Protein 4E3Z (pdb70)

CATH classification: 3.40.50.720

Nearest PDB structures (foldseek):
  4rzh-assembly1_B  TM=9.491E-01  e=2.606E-23  Synechocystis sp. PCC 6803
  3osu-assembly1_B  TM=9.375E-01  e=4.570E-23  Staphylococcus aureus subsp. aureus Mu50
  8jfa-assembly2_F-2  TM=9.174E-01  e=6.645E-23  Helicobacter pylori
  4ijk-assembly1_C  TM=9.179E-01  e=4.320E-22  Helicobacter pylori 26695
  3sj7-assembly1_A-2  TM=9.159E-01  e=4.598E-22  Staphylococcus aureus subsp. aureus NCTC 8325

Sequence (445 aa):
SDTPVVLVTGGSRGIGAAVCRLAARQGWRVGVNYAANREAADAVVAAITESGGEAVAIPGDVGNAADIAAFSAVDRQFGRLDGLVNNAGIVDYPQRVDESVERIERLRVNVTGSILCAAEAVRRSRLYSGQGGAIVNVSSAAILGSATQYVDYAASKAAIDTFTIGLAREVAAEGIRVNAVRPGIIESVPQRAGPEEVADAILYLLSPSASYVTGSILNVSGGRTPVVLVTGGSRGIGAAVCRLAARQGWRVGVNYAANREAADAVVAAITESGGEAVAIPGDVGNAADIAAFSAVDRQFGRLDGLVNNAGIVDYPQRVDESVERIERLRVNVTGSILCAAEAVRRSRLYSGQGGAIVNVSSAAILGSATQYVDYAASKAAIDTFTIGLAREVAAEGIRVNAVRPGIIEVPQRAGPEEVADAILYLLSPSASYVTGSILNVSGGR

Organism: Rhizobium etli (strain ATCC 51251 / DSM 11541 / JCM 21823 / NBRC 15573 / CFN 42) (NCBI:txid347834)

Structure (mmCIF, N/CA/C/O backbone):
data_4E3Z
#
_entry.id   4E3Z
#
_cell.length_a   129.431
_cell.length_b   129.431
_cell.length_c   51.662
_cell.angle_alpha   90.00
_cell.angle_beta   90.00
_cell.angle_gamma   120.00
#
_symmetry.space_group_name_H-M   'P 31 2 1'
#
loop_
_entity.id
_entity.type
_entity.pdbx_description
1 polymer 'Putative oxidoreductase protein'
2 water water
#
loop_
_atom_site.group_PDB
_atom_site.id
_atom_site.type_symbol
_atom_site.label_atom_id
_atom_site.label_alt_id
_atom_site.label_comp_id
_atom_site.label_asym_id
_atom_site.label_entity_id
_atom_site.label_seq_id
_atom_site.pdbx_PDB_ins_code
_atom_site.Cartn_x
_atom_site.Cartn_y
_atom_site.Cartn_z
_atom_site.occupancy
_atom_site.B_iso_or_equiv
_atom_site.auth_seq_id
_atom_site.auth_comp_id
_atom_site.auth_asym_id
_atom_site.auth_atom_id
_atom_site.pdbx_PDB_model_num
ATOM 1 N N . SER A 1 24 ? -2.314 18.536 17.117 1.00 45.31 2 SER A N 1
ATOM 2 C CA . SER A 1 24 ? -1.820 18.627 18.532 1.00 45.18 2 SER A CA 1
ATOM 3 C C . SER A 1 24 ? -0.290 18.741 18.603 1.00 47.42 2 SER A C 1
ATOM 4 O O . SER A 1 24 ? 0.251 19.720 19.127 1.00 46.88 2 SER A O 1
ATOM 7 N N . ASP A 1 25 ? 0.393 17.718 18.090 1.00 46.12 3 ASP A N 1
ATOM 8 C CA . ASP A 1 25 ? 1.811 17.770 17.757 1.00 44.84 3 ASP A CA 1
ATOM 9 C C . ASP A 1 25 ? 2.002 18.272 16.307 1.00 41.49 3 ASP A C 1
ATOM 10 O O . ASP A 1 25 ? 3.040 18.030 15.691 1.00 37.75 3 ASP A O 1
ATOM 15 N N . THR A 1 26 ? 0.975 18.893 15.725 1.00 30.76 4 THR A N 1
ATOM 16 C CA . THR A 1 26 ? 1.094 19.364 14.330 1.00 30.08 4 THR A CA 1
ATOM 17 C C . THR A 1 26 ? 1.501 20.854 14.349 1.00 23.42 4 THR A C 1
ATOM 18 O O . THR A 1 26 ? 0.860 21.631 15.017 1.00 20.96 4 THR A O 1
ATOM 22 N N . PRO A 1 27 ? 2.584 21.220 13.630 1.00 23.50 5 PRO A N 1
ATOM 23 C CA . PRO A 1 27 ? 3.022 22.618 13.753 1.00 22.46 5 PRO A CA 1
ATOM 24 C C . PRO A 1 27 ? 2.037 23.640 13.130 1.00 18.42 5 PRO A C 1
ATOM 25 O O . PRO A 1 27 ? 1.259 23.309 12.246 1.00 20.88 5 PRO A O 1
ATOM 29 N N . VAL A 1 28 ? 2.080 24.864 13.631 1.00 16.70 6 VAL A N 1
ATOM 30 C CA . VAL A 1 28 ? 1.127 25.885 13.287 1.00 18.41 6 VAL A CA 1
ATOM 31 C C . VAL A 1 28 ? 1.872 27.118 12.686 1.00 17.52 6 VAL A C 1
ATOM 32 O O . VAL A 1 28 ? 2.776 27.648 13.332 1.00 17.66 6 VAL A O 1
ATOM 36 N N . VAL A 1 29 ? 1.448 27.584 11.502 1.00 16.03 7 VAL A N 1
ATOM 37 C CA . VAL A 1 29 ? 1.927 28.850 10.926 1.00 15.52 7 VAL A CA 1
ATOM 38 C C . VAL A 1 29 ? 0.827 29.940 10.861 1.00 16.53 7 VAL A C 1
ATOM 39 O O . VAL A 1 29 ? -0.299 29.694 10.470 1.00 19.70 7 VAL A O 1
ATOM 43 N N . LEU A 1 30 ? 1.104 31.131 11.331 1.00 16.59 8 LEU A N 1
ATOM 44 C CA . LEU A 1 30 ? 0.246 32.276 11.043 1.00 15.26 8 LEU A CA 1
ATOM 45 C C . LEU A 1 30 ? 0.778 32.980 9.768 1.00 15.64 8 LEU A C 1
ATOM 46 O O . LEU A 1 30 ? 1.989 33.285 9.693 1.00 14.51 8 LEU A O 1
ATOM 51 N N . VAL A 1 31 ? -0.073 33.165 8.735 1.00 14.18 9 VAL A N 1
ATOM 52 C CA . VAL A 1 31 ? 0.363 33.931 7.567 1.00 13.43 9 VAL A CA 1
ATOM 53 C C . VAL A 1 31 ? -0.426 35.239 7.546 1.00 15.24 9 VAL A C 1
ATOM 54 O O . VAL A 1 31 ? -1.682 35.209 7.342 1.00 16.04 9 VAL A O 1
ATOM 58 N N . THR A 1 32 ? 0.253 36.383 7.708 1.00 13.44 10 THR A N 1
ATOM 59 C CA . THR A 1 32 ? -0.443 37.652 7.647 1.00 13.15 10 THR A CA 1
ATOM 60 C C . THR A 1 32 ? -0.765 37.965 6.163 1.00 14.92 10 THR A C 1
ATOM 61 O O . THR A 1 32 ? -0.022 37.603 5.251 1.00 13.40 10 THR A O 1
ATOM 65 N N . GLY A 1 33 ? -1.903 38.602 5.921 1.00 15.19 11 GLY A N 1
ATOM 66 C CA . GLY A 1 33 ? -2.311 38.841 4.525 1.00 16.06 11 GLY A CA 1
ATOM 67 C C . GLY A 1 33 ? -2.363 37.560 3.716 1.00 17.20 11 GLY A C 1
ATOM 68 O O . GLY A 1 33 ? -1.826 37.507 2.619 1.00 14.36 11 GLY A O 1
ATOM 69 N N . GLY A 1 34 ? -3.001 36.514 4.272 1.00 17.26 12 GLY A N 1
ATOM 70 C CA . GLY A 1 34 ? -3.063 35.226 3.627 1.00 17.94 12 GLY A CA 1
ATOM 71 C C . GLY A 1 34 ? -4.147 34.988 2.582 1.00 19.41 12 GLY A C 1
ATOM 72 O O . GLY A 1 34 ? -4.229 33.888 2.083 1.00 19.55 12 GLY A O 1
ATOM 73 N N . SER A 1 35 ? -4.938 36.024 2.237 1.00 20.53 13 SER A N 1
ATOM 74 C CA . SER A 1 35 ? -6.188 35.876 1.470 1.00 21.54 13 SER A CA 1
ATOM 75 C C . SER A 1 35 ? -5.974 35.828 -0.002 1.00 21.83 13 SER A C 1
ATOM 76 O O . SER A 1 35 ? -6.869 35.383 -0.709 1.00 20.66 13 SER A O 1
ATOM 79 N N . ARG A 1 36 ? -4.845 36.340 -0.479 1.00 19.05 14 ARG A N 1
ATOM 80 C CA . ARG A 1 36 ? -4.693 36.478 -1.919 1.00 20.79 14 ARG A CA 1
ATOM 81 C C . ARG A 1 36 ? -3.213 36.409 -2.286 1.00 20.00 14 ARG A C 1
ATOM 82 O O . ARG A 1 36 ? -2.366 36.597 -1.389 1.00 18.91 14 ARG A O 1
ATOM 90 N N . GLY A 1 37 ? -2.894 36.099 -3.555 1.00 15.83 15 GLY A N 1
ATOM 91 C CA . GLY A 1 37 ? -1.540 36.384 -4.102 1.00 14.73 15 GLY A CA 1
ATOM 92 C C . GLY A 1 37 ? -0.539 35.478 -3.381 1.00 16.33 15 GLY A C 1
ATOM 93 O O . GLY A 1 37 ? -0.806 34.265 -3.128 1.00 14.32 15 GLY A O 1
ATOM 94 N N . ILE A 1 38 ? 0.585 36.062 -2.992 1.00 14.16 16 ILE A N 1
ATOM 95 C CA . ILE A 1 38 ? 1.626 35.289 -2.358 1.00 14.10 16 ILE A CA 1
ATOM 96 C C . ILE A 1 38 ? 1.096 34.652 -1.035 1.00 13.59 16 ILE A C 1
ATOM 97 O O . ILE A 1 38 ? 1.396 33.491 -0.729 1.00 14.11 16 ILE A O 1
ATOM 102 N N . GLY A 1 39 ? 0.343 35.416 -0.274 1.00 14.53 17 GLY A N 1
ATOM 103 C CA . GLY A 1 39 ? -0.079 34.969 1.088 1.00 14.46 17 GLY A CA 1
ATOM 104 C C . GLY A 1 39 ? -0.962 33.725 1.005 1.00 15.86 17 GLY A C 1
ATOM 105 O O . GLY A 1 39 ? -0.846 32.802 1.818 1.00 16.02 17 GLY A O 1
ATOM 106 N N . ALA A 1 40 ? -1.831 33.707 -0.005 1.00 16.03 18 ALA A N 1
ATOM 107 C CA . ALA A 1 40 ? -2.761 32.595 -0.268 1.00 16.58 18 ALA A CA 1
ATOM 108 C C . ALA A 1 40 ? -1.945 31.416 -0.744 1.00 16.10 18 ALA A C 1
ATOM 109 O O . ALA A 1 40 ? -2.164 30.297 -0.320 1.00 17.79 18 ALA A O 1
ATOM 111 N N . ALA A 1 41 ? -0.947 31.657 -1.590 1.00 15.02 19 ALA A N 1
ATOM 112 C CA . ALA A 1 41 ? -0.142 30.523 -2.118 1.00 14.14 19 ALA A CA 1
ATOM 113 C C . ALA A 1 41 ? 0.680 29.882 -0.968 1.00 13.42 19 ALA A C 1
ATOM 114 O O . ALA A 1 41 ? 0.925 28.662 -0.973 1.00 14.40 19 ALA A O 1
ATOM 116 N N . VAL A 1 42 ? 1.118 30.713 -0.026 1.00 12.69 20 VAL A N 1
ATOM 117 C CA . VAL A 1 42 ? 1.841 30.258 1.194 1.00 12.12 20 VAL A CA 1
ATOM 118 C C . VAL A 1 42 ? 0.908 29.371 2.024 1.00 13.41 20 VAL A C 1
ATOM 119 O O . VAL A 1 42 ? 1.275 28.266 2.432 1.00 12.69 20 VAL A O 1
ATOM 123 N N . CYS A 1 43 ? -0.307 29.875 2.280 1.00 15.20 21 CYS A N 1
ATOM 124 C CA . CYS A 1 43 ? -1.264 29.121 3.132 1.00 16.11 21 CYS A CA 1
ATOM 125 C C . CYS A 1 43 ? -1.500 27.745 2.532 1.00 16.31 21 CYS A C 1
ATOM 126 O O . CYS A 1 43 ? -1.411 26.698 3.211 1.00 15.44 21 CYS A O 1
ATOM 129 N N . ARG A 1 44 ? -1.820 27.728 1.230 1.00 18.42 22 ARG A N 1
ATOM 130 C CA . ARG A 1 44 ? -2.112 26.432 0.551 1.00 18.39 22 ARG A CA 1
ATOM 131 C C . ARG A 1 44 ? -0.953 25.503 0.593 1.00 18.30 22 ARG A C 1
ATOM 132 O O . ARG A 1 44 ? -1.121 24.295 0.893 1.00 17.41 22 ARG A O 1
ATOM 140 N N . LEU A 1 45 ? 0.234 26.030 0.316 1.00 16.86 23 LEU A N 1
ATOM 141 C CA . LEU A 1 45 ? 1.426 25.159 0.285 1.00 17.85 23 LEU A CA 1
ATOM 142 C C . LEU A 1 45 ? 1.775 24.613 1.689 1.00 17.11 23 LEU A C 1
ATOM 143 O O . LEU A 1 45 ? 2.195 23.422 1.814 1.00 17.04 23 LEU A O 1
ATOM 148 N N . ALA A 1 46 ? 1.675 25.495 2.689 1.00 15.82 24 ALA A N 1
ATOM 149 C CA . ALA A 1 46 ? 1.962 25.116 4.108 1.00 17.57 24 ALA A CA 1
ATOM 150 C C . ALA A 1 46 ? 1.052 23.945 4.571 1.00 18.40 24 ALA A C 1
ATOM 151 O O . ALA A 1 46 ? 1.535 22.987 5.150 1.00 19.69 24 ALA A O 1
ATOM 153 N N . ALA A 1 47 ? -0.232 24.064 4.306 1.00 19.11 25 ALA A N 1
ATOM 154 C CA . ALA A 1 47 ? -1.214 22.972 4.558 1.00 20.73 25 ALA A CA 1
ATOM 155 C C . ALA A 1 47 ? -0.815 21.703 3.795 1.00 23.65 25 ALA A C 1
ATOM 156 O O . ALA A 1 47 ? -0.782 20.627 4.366 1.00 25.63 25 ALA A O 1
ATOM 158 N N . ARG A 1 48 ? -0.422 21.838 2.531 1.00 23.01 26 ARG A N 1
ATOM 159 C CA . ARG A 1 48 ? 0.003 20.689 1.762 1.00 25.37 26 ARG A CA 1
ATOM 160 C C . ARG A 1 48 ? 1.250 20.059 2.359 1.00 25.76 26 ARG A C 1
ATOM 161 O O . ARG A 1 48 ? 1.480 18.861 2.213 1.00 25.96 26 ARG A O 1
ATOM 169 N N . GLN A 1 49 ? 2.069 20.830 3.057 1.00 23.27 27 GLN A N 1
ATOM 170 C CA . GLN A 1 49 ? 3.240 20.226 3.632 1.00 22.22 27 GLN A CA 1
ATOM 171 C C . GLN A 1 49 ? 3.005 19.845 5.094 1.00 24.90 27 GLN A C 1
ATOM 172 O O . GLN A 1 49 ? 3.962 19.536 5.775 1.00 24.94 27 GLN A O 1
ATOM 178 N N . GLY A 1 50 ? 1.773 19.929 5.591 1.00 25.01 28 GLY A N 1
ATOM 179 C CA . GLY A 1 50 ? 1.490 19.418 6.959 1.00 23.93 28 GLY A CA 1
ATOM 180 C C . GLY A 1 50 ? 1.381 20.430 8.081 1.00 24.57 28 GLY A C 1
ATOM 181 O O . GLY A 1 50 ? 1.206 20.046 9.238 1.00 25.91 28 GLY A O 1
ATOM 182 N N . TRP A 1 51 ? 1.390 21.727 7.760 1.00 21.00 29 TRP A N 1
ATOM 183 C CA . TRP A 1 51 ? 1.103 22.732 8.764 1.00 20.81 29 TRP A CA 1
ATOM 184 C C . TRP A 1 51 ? -0.379 22.956 8.938 1.00 20.19 29 TRP A C 1
ATOM 185 O O . TRP A 1 51 ? -1.106 22.887 7.994 1.00 20.50 29 TRP A O 1
ATOM 196 N N . ARG A 1 52 ? -0.812 23.283 10.153 1.00 19.96 30 ARG A N 1
ATOM 197 C CA . ARG A 1 52 ? -2.069 23.983 10.362 1.00 20.54 30 ARG A CA 1
ATOM 198 C C . ARG A 1 52 ? -1.858 25.483 10.151 1.00 22.54 30 ARG A C 1
ATOM 199 O O . ARG A 1 52 ? -0.853 26.057 10.631 1.00 22.66 30 ARG A O 1
ATOM 207 N N . VAL A 1 53 ? -2.792 26.114 9.424 1.00 19.58 31 VAL A N 1
ATOM 208 C CA . VAL A 1 53 ? -2.585 27.462 8.919 1.00 17.98 31 VAL A CA 1
ATOM 209 C C . VAL A 1 53 ? -3.571 28.462 9.464 1.00 19.68 31 VAL A C 1
ATOM 210 O O . VAL A 1 53 ? -4.815 28.252 9.372 1.00 20.50 31 VAL A O 1
ATOM 214 N N . GLY A 1 54 ? -3.041 29.529 10.078 1.00 16.44 32 GLY A N 1
ATOM 215 C CA . GLY A 1 54 ? -3.841 30.720 10.372 1.00 15.76 32 GLY A CA 1
ATOM 216 C C . GLY A 1 54 ? -3.875 31.651 9.168 1.00 17.83 32 GLY A C 1
ATOM 217 O O . GLY A 1 54 ? -2.787 32.201 8.740 1.00 16.08 32 GLY A O 1
ATOM 218 N N . VAL A 1 55 ? -5.056 31.815 8.572 1.00 15.39 33 VAL A N 1
ATOM 219 C CA . VAL A 1 55 ? -5.151 32.558 7.312 1.00 17.34 33 VAL A CA 1
ATOM 220 C C . VAL A 1 55 ? -5.613 33.946 7.679 1.00 17.82 33 VAL A C 1
ATOM 221 O O . VAL A 1 55 ? -6.805 34.177 7.818 1.00 16.89 33 VAL A O 1
ATOM 225 N N . ASN A 1 56 ? -4.690 34.912 7.785 1.00 17.24 34 ASN A N 1
ATOM 226 C CA . ASN A 1 56 ? -5.111 36.265 8.243 1.00 18.72 34 ASN A CA 1
ATOM 227 C C . ASN A 1 56 ? -5.644 37.093 7.063 1.00 20.07 34 ASN A C 1
ATOM 228 O O . ASN A 1 56 ? -5.061 37.061 5.973 1.00 17.97 34 ASN A O 1
ATOM 233 N N . TYR A 1 57 ? -6.716 37.849 7.276 1.00 21.38 35 TYR A N 1
ATOM 234 C CA . TYR A 1 57 ? -7.206 38.780 6.268 1.00 21.11 35 TYR A CA 1
ATOM 235 C C . TYR A 1 57 ? -7.474 40.070 6.993 1.00 23.47 35 TYR A C 1
ATOM 236 O O . TYR A 1 57 ? -7.757 40.062 8.183 1.00 20.58 35 TYR A O 1
ATOM 245 N N . ALA A 1 58 ? -7.410 41.193 6.289 1.00 22.67 36 ALA A N 1
ATOM 246 C CA . ALA A 1 58 ? -7.712 42.448 6.955 1.00 24.75 36 ALA A CA 1
ATOM 247 C C . ALA A 1 58 ? -9.118 42.998 6.678 1.00 27.36 36 ALA A C 1
ATOM 248 O O . ALA A 1 58 ? -9.682 43.623 7.539 1.00 27.61 36 ALA A O 1
ATOM 250 N N . ALA A 1 59 ? -9.689 42.760 5.502 1.00 23.72 37 ALA A N 1
ATOM 251 C CA . ALA A 1 59 ? -10.951 43.429 5.171 1.00 25.12 37 ALA A CA 1
ATOM 252 C C . ALA A 1 59 ? -12.038 42.478 4.695 1.00 28.50 37 ALA A C 1
ATOM 253 O O . ALA A 1 59 ? -13.201 42.685 5.019 1.00 32.93 37 ALA A O 1
ATOM 255 N N . ASN A 1 60 ? -11.656 41.430 3.967 1.00 27.56 38 ASN A N 1
ATOM 256 C CA . ASN A 1 60 ? -12.583 40.626 3.187 1.00 27.54 38 ASN A CA 1
ATOM 257 C C . ASN A 1 60 ? -12.687 39.188 3.690 1.00 28.63 38 ASN A C 1
ATOM 258 O O . ASN A 1 60 ? -11.970 38.322 3.238 1.00 25.05 38 ASN A O 1
ATOM 263 N N . ARG A 1 61 ? -13.600 38.939 4.618 1.00 29.19 39 ARG A N 1
ATOM 264 C CA . ARG A 1 61 ? -13.775 37.582 5.146 1.00 30.62 39 ARG A CA 1
ATOM 265 C C . ARG A 1 61 ? -14.024 36.451 4.083 1.00 27.11 39 ARG A C 1
ATOM 266 O O . ARG A 1 61 ? -13.532 35.325 4.238 1.00 23.12 39 ARG A O 1
ATOM 274 N N . GLU A 1 62 ? -14.693 36.763 2.972 1.00 26.20 40 GLU A N 1
ATOM 275 C CA . GLU A 1 62 ? -15.058 35.713 2.002 1.00 29.90 40 GLU A CA 1
ATOM 276 C C . GLU A 1 62 ? -13.839 35.205 1.292 1.00 25.71 40 GLU A C 1
ATOM 277 O O . GLU A 1 62 ? -13.679 34.013 1.023 1.00 25.98 40 GLU A O 1
ATOM 283 N N . ALA A 1 63 ? -12.943 36.130 0.984 1.00 24.41 41 ALA A N 1
ATOM 284 C CA . ALA A 1 63 ? -11.712 35.758 0.291 1.00 25.66 41 ALA A CA 1
ATOM 285 C C . ALA A 1 63 ? -10.903 34.737 1.157 1.00 20.15 41 ALA A C 1
ATOM 286 O O . ALA A 1 63 ? -10.422 33.714 0.701 1.00 18.98 41 ALA A O 1
ATOM 288 N N . ALA A 1 64 ? -10.779 35.062 2.421 1.00 21.37 42 ALA A N 1
ATOM 289 C CA . ALA A 1 64 ? -10.126 34.190 3.418 1.00 20.27 42 ALA A CA 1
ATOM 290 C C . ALA A 1 64 ? -10.781 32.789 3.542 1.00 20.87 42 ALA A C 1
ATOM 291 O O . ALA A 1 64 ? -10.113 31.731 3.567 1.00 19.57 42 ALA A O 1
ATOM 293 N N . ASP A 1 65 ? -12.114 32.795 3.624 1.00 25.21 43 ASP A N 1
ATOM 294 C CA . ASP A 1 65 ? -12.898 31.558 3.793 1.00 24.76 43 ASP A CA 1
ATOM 295 C C . ASP A 1 65 ? -12.683 30.696 2.579 1.00 23.47 43 ASP A C 1
ATOM 296 O O . ASP A 1 65 ? -12.575 29.496 2.705 1.00 26.44 43 ASP A O 1
ATOM 301 N N . ALA A 1 66 ? -12.562 31.319 1.402 1.00 24.74 44 ALA A N 1
ATOM 302 C CA . ALA A 1 66 ? -12.226 30.567 0.185 1.00 27.23 44 ALA A CA 1
ATOM 303 C C . ALA A 1 66 ? -10.847 29.915 0.293 1.00 27.89 44 ALA A C 1
ATOM 304 O O . ALA A 1 66 ? -10.683 28.756 -0.061 1.00 26.32 44 ALA A O 1
ATOM 306 N N . VAL A 1 67 ? -9.832 30.651 0.780 1.00 25.79 45 VAL A N 1
ATOM 307 C CA . VAL A 1 67 ? -8.540 29.955 0.984 1.00 23.59 45 VAL A CA 1
ATOM 308 C C . VAL A 1 67 ? -8.698 28.831 2.038 1.00 22.12 45 VAL A C 1
ATOM 309 O O . VAL A 1 67 ? -8.141 27.743 1.882 1.00 22.56 45 VAL A O 1
ATOM 313 N N . VAL A 1 68 ? -9.402 29.114 3.143 1.00 22.64 46 VAL A N 1
ATOM 314 C CA . VAL A 1 68 ? -9.627 28.071 4.184 1.00 24.33 46 VAL A CA 1
ATOM 315 C C . VAL A 1 68 ? -10.313 26.834 3.574 1.00 26.99 46 VAL A C 1
ATOM 316 O O . VAL A 1 68 ? -9.924 25.676 3.812 1.00 25.18 46 VAL A O 1
ATOM 320 N N . ALA A 1 69 ? -11.296 27.108 2.723 1.00 29.53 47 ALA A N 1
ATOM 321 C CA . ALA A 1 69 ? -12.020 26.047 2.016 1.00 30.67 47 ALA A CA 1
ATOM 322 C C . ALA A 1 69 ? -11.132 25.192 1.120 1.00 30.40 47 ALA A C 1
ATOM 323 O O . ALA A 1 69 ? -11.167 23.955 1.179 1.00 29.73 47 ALA A O 1
ATOM 325 N N . ALA A 1 70 ? -10.298 25.823 0.297 1.00 28.36 48 ALA A N 1
ATOM 326 C CA . ALA A 1 70 ? -9.391 25.016 -0.536 1.00 28.49 48 ALA A CA 1
ATOM 327 C C . ALA A 1 70 ? -8.535 24.136 0.359 1.00 29.46 48 ALA A C 1
ATOM 328 O O . ALA A 1 70 ? -8.295 22.986 0.045 1.00 31.43 48 ALA A O 1
ATOM 330 N N . ILE A 1 71 ? -8.068 24.663 1.490 1.00 26.48 49 ILE A N 1
ATOM 331 C CA . ILE A 1 71 ? -7.213 23.862 2.357 1.00 26.09 49 ILE A CA 1
ATOM 332 C C . ILE A 1 71 ? -8.016 22.668 2.972 1.00 27.85 49 ILE A C 1
ATOM 333 O O . ILE A 1 71 ? -7.590 21.519 2.920 1.00 29.22 49 ILE A O 1
ATOM 338 N N . THR A 1 72 ? -9.134 22.967 3.609 1.00 26.66 50 THR A N 1
ATOM 339 C CA . THR A 1 72 ? -9.868 21.921 4.309 1.00 29.30 50 THR A CA 1
ATOM 340 C C . THR A 1 72 ? -10.367 20.889 3.267 1.00 32.50 50 THR A C 1
ATOM 341 O O . THR A 1 72 ? -10.182 19.691 3.458 1.00 34.59 50 THR A O 1
ATOM 345 N N . GLU A 1 73 ? -10.906 21.354 2.131 1.00 35.10 51 GLU A N 1
ATOM 346 C CA . GLU A 1 73 ? -11.317 20.449 1.059 1.00 35.64 51 GLU A CA 1
ATOM 347 C C . GLU A 1 73 ? -10.227 19.483 0.734 1.00 41.73 51 GLU A C 1
ATOM 348 O O . GLU A 1 73 ? -10.492 18.335 0.397 1.00 41.94 51 GLU A O 1
ATOM 354 N N . SER A 1 74 ? -8.986 19.947 0.798 1.00 39.99 52 SER A N 1
ATOM 355 C CA . SER A 1 74 ? -7.844 19.103 0.461 1.00 39.51 52 SER A CA 1
ATOM 356 C C . SER A 1 74 ? -7.379 18.269 1.627 1.00 38.55 52 SER A C 1
ATOM 357 O O . SER A 1 74 ? -6.345 17.624 1.514 1.00 42.85 52 SER A O 1
ATOM 360 N N . GLY A 1 75 ? -8.095 18.304 2.750 1.00 33.65 53 GLY A N 1
ATOM 361 C CA . GLY A 1 75 ? -7.683 17.560 3.921 1.00 32.41 53 GLY A CA 1
ATOM 362 C C . GLY A 1 75 ? -6.809 18.328 4.906 1.00 35.48 53 GLY A C 1
ATOM 363 O O . GLY A 1 75 ? -6.320 17.752 5.865 1.00 30.51 53 GLY A O 1
ATOM 364 N N . GLY A 1 76 ? -6.598 19.626 4.665 1.00 37.85 54 GLY A N 1
ATOM 365 C CA . GLY A 1 76 ? -5.749 20.438 5.512 1.00 35.47 54 GLY A CA 1
ATOM 366 C C . GLY A 1 76 ? -6.506 21.083 6.637 1.00 35.28 54 GLY A C 1
ATOM 367 O O . GLY A 1 76 ? -7.725 20.942 6.730 1.00 38.53 54 GLY A O 1
ATOM 368 N N . GLU A 1 77 ? -5.778 21.759 7.526 1.00 32.60 55 GLU A N 1
ATOM 369 C CA . GLU A 1 77 ? -6.377 22.473 8.644 1.00 30.69 55 GLU A CA 1
ATOM 370 C C . GLU A 1 77 ? -6.039 23.964 8.585 1.00 29.11 55 GLU A C 1
ATOM 371 O O . GLU A 1 77 ? -4.842 24.316 8.575 1.00 25.30 55 GLU A O 1
ATOM 377 N N . ALA A 1 78 ? -7.057 24.819 8.604 1.00 24.14 56 ALA A N 1
ATOM 378 C CA . ALA A 1 78 ? -6.874 26.281 8.515 1.00 24.92 56 ALA A CA 1
ATOM 379 C C . ALA A 1 78 ? -8.049 26.966 9.149 1.00 25.62 56 ALA A C 1
ATOM 380 O O . ALA A 1 78 ? -9.145 26.392 9.204 1.00 26.83 56 ALA A O 1
ATOM 382 N N . VAL A 1 79 ? -7.852 28.197 9.603 1.00 22.00 57 VAL A N 1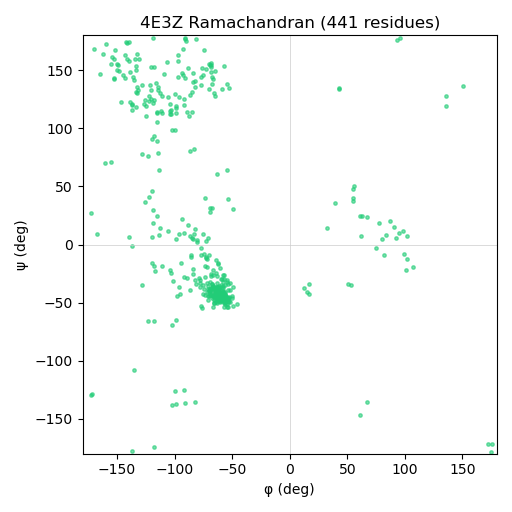
ATOM 383 C CA . VAL A 1 79 ? -8.867 28.995 10.231 1.00 22.14 57 VAL A CA 1
ATOM 384 C C . VAL A 1 79 ? -8.577 30.408 9.732 1.00 23.72 57 VAL A C 1
ATOM 385 O O . VAL A 1 79 ? -7.372 30.777 9.642 1.00 20.40 57 VAL A O 1
ATOM 389 N N . ALA A 1 80 ? -9.630 31.201 9.472 1.00 20.26 58 ALA A N 1
ATOM 390 C CA . ALA A 1 80 ? -9.517 32.606 9.033 1.00 23.60 58 ALA A CA 1
ATOM 391 C C . ALA A 1 80 ? -9.372 33.478 10.281 1.00 24.56 58 ALA A C 1
ATOM 392 O O . ALA A 1 80 ? -10.109 33.291 11.218 1.00 23.29 58 ALA A O 1
ATOM 394 N N . ILE A 1 81 ? -8.399 34.387 10.301 1.00 24.73 59 ILE A N 1
ATOM 395 C CA . ILE A 1 81 ? -8.150 35.264 11.450 1.00 23.46 59 ILE A CA 1
ATOM 396 C C . ILE A 1 81 ? -8.176 36.691 10.961 1.00 22.71 59 ILE A C 1
ATOM 397 O O . ILE A 1 81 ? -7.357 37.092 10.116 1.00 21.05 59 ILE A O 1
ATOM 402 N N . PRO A 1 82 ? -9.089 37.475 11.497 1.00 20.90 60 PRO A N 1
ATOM 403 C CA . PRO A 1 82 ? -9.279 38.862 11.103 1.00 21.02 60 PRO A CA 1
ATOM 404 C C . PRO A 1 82 ? -8.146 39.744 11.730 1.00 20.91 60 PRO A C 1
ATOM 405 O O . PRO A 1 82 ? -7.595 39.361 12.745 1.00 17.45 60 PRO A O 1
ATOM 409 N N . GLY A 1 83 ? -7.771 40.866 11.107 1.00 18.70 61 GLY A N 1
ATOM 410 C CA . GLY A 1 83 ? -6.786 41.776 11.739 1.00 18.41 61 GLY A CA 1
ATOM 411 C C . GLY A 1 83 ? -5.988 42.517 10.688 1.00 18.21 61 GLY A C 1
ATOM 412 O O . GLY A 1 83 ? -5.544 41.924 9.707 1.00 16.98 61 GLY A O 1
ATOM 413 N N . ASP A 1 84 ? -5.803 43.806 10.909 1.00 18.07 62 ASP A N 1
ATOM 414 C CA . ASP A 1 84 ? -5.047 44.658 10.028 1.00 19.56 62 ASP A CA 1
ATOM 415 C C . ASP A 1 84 ? -3.715 44.915 10.749 1.00 21.33 62 ASP A C 1
ATOM 416 O O . ASP A 1 84 ? -3.719 45.327 11.951 1.00 17.68 62 ASP A O 1
ATOM 421 N N . VAL A 1 85 ? -2.595 44.657 10.056 1.00 18.50 63 VAL A N 1
ATOM 422 C CA . VAL A 1 85 ? -1.269 44.725 10.745 1.00 18.79 63 VAL A CA 1
ATOM 423 C C . VAL A 1 85 ? -0.839 46.192 10.926 1.00 17.34 63 VAL A C 1
ATOM 424 O O . VAL A 1 85 ? 0.150 46.501 11.561 1.00 16.12 63 VAL A O 1
ATOM 428 N N . GLY A 1 86 ? -1.579 47.097 10.307 1.00 18.29 64 GLY A N 1
ATOM 429 C CA . GLY A 1 86 ? -1.339 48.517 10.543 1.00 19.87 64 GLY A CA 1
ATOM 430 C C . GLY A 1 86 ? -1.994 48.961 11.838 1.00 21.21 64 GLY A C 1
ATOM 431 O O . GLY A 1 86 ? -1.959 50.142 12.172 1.00 21.82 64 GLY A O 1
ATOM 432 N N . ASN A 1 87 ? -2.589 48.021 12.557 1.00 19.92 65 ASN A N 1
ATOM 433 C CA . ASN A 1 87 ? -3.290 48.359 13.793 1.00 22.23 65 ASN A CA 1
ATOM 434 C C . ASN A 1 87 ? -2.759 47.549 14.952 1.00 20.19 65 ASN A C 1
ATOM 435 O O . ASN A 1 87 ? -2.965 46.331 15.010 1.00 18.06 65 ASN A O 1
ATOM 440 N N . ALA A 1 88 ? -2.076 48.210 15.872 1.00 20.55 66 ALA A N 1
ATOM 441 C CA . ALA A 1 88 ? -1.379 47.433 16.888 1.00 20.94 66 ALA A CA 1
ATOM 442 C C . ALA A 1 88 ? -2.355 46.566 17.745 1.00 22.45 66 ALA A C 1
ATOM 443 O O . ALA A 1 88 ? -2.030 45.412 18.112 1.00 20.76 66 ALA A O 1
ATOM 445 N N . ALA A 1 89 ? -3.539 47.114 18.033 1.00 21.94 67 ALA A N 1
ATOM 446 C CA . ALA A 1 89 ? -4.608 46.379 18.777 1.00 21.58 67 ALA A CA 1
ATOM 447 C C . ALA A 1 89 ? -4.983 45.090 17.996 1.00 20.50 67 ALA A C 1
ATOM 448 O O . ALA A 1 89 ? -4.995 43.990 18.563 1.00 21.02 67 ALA A O 1
ATOM 450 N N . ASP A 1 90 ? -5.182 45.199 16.673 1.00 18.38 68 ASP A N 1
ATOM 451 C CA . ASP A 1 90 ? -5.487 44.007 15.892 1.00 19.42 68 ASP A CA 1
ATOM 452 C C . ASP A 1 90 ? -4.416 42.924 15.966 1.00 21.58 68 ASP A C 1
ATOM 453 O O . ASP A 1 90 ? -4.733 41.729 15.923 1.00 21.78 68 ASP A O 1
ATOM 458 N N . ILE A 1 91 ? -3.137 43.327 16.015 1.00 19.64 69 ILE A N 1
ATOM 459 C CA . ILE A 1 91 ? -2.049 42.353 16.065 1.00 20.37 69 ILE A CA 1
ATOM 460 C C . ILE A 1 91 ? -2.185 41.485 17.318 1.00 18.26 69 ILE A C 1
ATOM 461 O O . ILE A 1 91 ? -2.041 40.256 17.272 1.00 19.47 69 ILE A O 1
ATOM 466 N N . ALA A 1 92 ? -2.406 42.118 18.440 1.00 20.41 70 ALA A N 1
ATOM 467 C CA . ALA A 1 92 ? -2.478 41.350 19.690 1.00 19.58 70 ALA A CA 1
ATOM 468 C C . ALA A 1 92 ? -3.668 40.384 19.609 1.00 21.15 70 ALA A C 1
ATOM 469 O O . ALA A 1 92 ? -3.586 39.215 20.015 1.00 23.25 70 ALA A O 1
ATOM 471 N N . ALA A 1 93 ? -4.741 40.846 18.988 1.00 22.35 71 ALA A N 1
ATOM 472 C CA . ALA A 1 93 ? -5.970 40.032 18.888 1.00 24.02 71 ALA A CA 1
ATOM 473 C C . ALA A 1 93 ? -5.778 38.851 17.968 1.00 24.58 71 ALA A C 1
ATOM 474 O O . ALA A 1 93 ? -6.259 37.739 18.243 1.00 19.71 71 ALA A O 1
ATOM 484 N N . PHE A 1 95 ? -3.021 37.303 17.355 1.00 18.24 73 PHE A N 1
ATOM 485 C CA . PHE A 1 95 ? -2.211 36.302 18.021 1.00 20.07 73 PHE A CA 1
ATOM 486 C C . PHE A 1 95 ? -2.987 35.555 19.142 1.00 22.13 73 PHE A C 1
ATOM 487 O O . PHE A 1 95 ? -2.779 34.356 19.329 1.00 23.82 73 PHE A O 1
ATOM 495 N N . SER A 1 96 ? -3.874 36.270 19.815 1.00 24.51 74 SER A N 1
ATOM 496 C CA . SER A 1 96 ? -4.829 35.686 20.781 1.00 24.41 74 SER A CA 1
ATOM 497 C C . SER A 1 96 ? -5.714 34.651 20.139 1.00 24.96 74 SER A C 1
ATOM 498 O O . SER A 1 96 ? -5.972 33.578 20.726 1.00 26.64 74 SER A O 1
ATOM 501 N N . ALA A 1 97 ? -6.153 34.932 18.902 1.00 25.61 75 ALA A N 1
ATOM 502 C CA . ALA A 1 97 ? -7.028 34.027 18.217 1.00 24.32 75 ALA A CA 1
ATOM 503 C C . ALA A 1 97 ? -6.244 32.793 17.825 1.00 25.00 75 ALA A C 1
ATOM 504 O O . ALA A 1 97 ? -6.766 31.670 17.889 1.00 23.32 75 ALA A O 1
ATOM 506 N N . VAL A 1 98 ? -4.949 32.958 17.464 1.00 22.97 76 VAL A N 1
ATOM 507 C CA . VAL A 1 98 ? -4.114 31.822 17.252 1.00 23.58 76 VAL A CA 1
ATOM 508 C C . VAL A 1 98 ? -3.987 30.940 18.512 1.00 23.46 76 VAL A C 1
ATOM 509 O O . VAL A 1 98 ? -4.091 29.716 18.425 1.00 21.62 76 VAL A O 1
ATOM 513 N N . ASP A 1 99 ? -3.751 31.575 19.652 1.00 24.25 77 ASP A N 1
ATOM 514 C CA . ASP A 1 99 ? -3.640 30.857 20.949 1.00 27.70 77 ASP A CA 1
ATOM 515 C C . ASP A 1 99 ? -4.913 30.059 21.154 1.00 26.82 77 ASP A C 1
ATOM 516 O O . ASP A 1 99 ? -4.858 28.878 21.363 1.00 26.72 77 ASP A O 1
ATOM 521 N N . ARG A 1 100 ? -6.044 30.712 21.024 1.00 26.94 78 ARG A N 1
ATOM 522 C CA . ARG A 1 100 ? -7.309 29.982 21.225 1.00 31.08 78 ARG A CA 1
ATOM 523 C C . ARG A 1 100 ? -7.576 28.876 20.239 1.00 29.71 78 ARG A C 1
ATOM 524 O O . ARG A 1 100 ? -8.042 27.822 20.634 1.00 30.79 78 ARG A O 1
ATOM 532 N N . GLN A 1 101 ? -7.300 29.074 18.960 1.00 28.02 79 GLN A N 1
ATOM 533 C CA . GLN A 1 101 ? -7.719 28.087 18.002 1.00 31.71 79 GLN A CA 1
ATOM 534 C C . GLN A 1 101 ? -6.792 26.905 17.917 1.00 33.59 79 GLN A C 1
ATOM 535 O O . GLN A 1 101 ? -7.234 25.785 17.621 1.00 32.19 79 GLN A O 1
ATOM 541 N N . PHE A 1 102 ? -5.499 27.152 18.098 1.00 28.37 80 PHE A N 1
ATOM 542 C CA . PHE A 1 102 ? -4.523 26.099 17.880 1.00 26.26 80 PHE A CA 1
ATOM 543 C C . PHE A 1 102 ? -3.728 25.673 19.083 1.00 26.87 80 PHE A C 1
ATOM 544 O O . PHE A 1 102 ? -3.131 24.604 19.081 1.00 31.61 80 PHE A O 1
ATOM 552 N N . GLY A 1 103 ? -3.615 26.518 20.082 1.00 29.48 81 GLY A N 1
ATOM 553 C CA . GLY A 1 103 ? -2.815 26.118 21.238 1.00 27.64 81 GLY A CA 1
ATOM 554 C C . GLY A 1 103 ? -1.305 26.274 21.143 1.00 30.00 81 GLY A C 1
ATOM 555 O O . GLY A 1 103 ? -0.629 26.075 22.145 1.00 27.59 81 GLY A O 1
ATOM 556 N N . ARG A 1 104 ? -0.737 26.599 19.960 1.00 24.81 82 ARG A N 1
ATOM 557 C CA . ARG A 1 104 ? 0.737 26.726 19.823 1.00 22.77 82 ARG A CA 1
ATOM 558 C C . ARG A 1 104 ? 0.987 27.569 18.579 1.00 25.44 82 ARG A C 1
ATOM 559 O O . ARG A 1 104 ? 0.013 27.824 17.818 1.00 22.09 82 ARG A O 1
ATOM 567 N N . LEU A 1 105 ? 2.273 27.936 18.367 1.00 23.65 83 LEU A N 1
ATOM 568 C CA . LEU A 1 105 ? 2.734 28.695 17.197 1.00 20.52 83 LEU A CA 1
ATOM 569 C C . LEU A 1 105 ? 4.174 28.261 16.797 1.00 19.76 83 LEU A C 1
ATOM 570 O O . LEU A 1 105 ? 5.079 28.252 17.640 1.00 21.50 83 LEU A O 1
ATOM 575 N N . ASP A 1 106 ? 4.364 27.816 15.561 1.00 17.17 84 ASP A N 1
ATOM 576 C CA . ASP A 1 106 ? 5.659 27.307 15.123 1.00 17.41 84 ASP A CA 1
ATOM 577 C C . ASP A 1 106 ? 6.279 28.084 13.952 1.00 15.41 84 ASP A C 1
ATOM 578 O O . ASP A 1 106 ? 7.471 27.948 13.682 1.00 13.95 84 ASP A O 1
ATOM 583 N N . GLY A 1 107 ? 5.455 28.886 13.281 1.00 15.81 85 GLY A N 1
ATOM 584 C CA . GLY A 1 107 ? 5.947 29.679 12.164 1.00 14.44 85 GLY A CA 1
ATOM 585 C C . GLY A 1 107 ? 5.154 30.949 12.043 1.00 15.79 85 GLY A C 1
ATOM 586 O O . GLY A 1 107 ? 3.965 31.001 12.437 1.00 16.15 85 GLY A O 1
ATOM 587 N N . LEU A 1 108 ? 5.824 31.985 11.536 1.00 13.97 86 LEU A N 1
ATOM 588 C CA . LEU A 1 108 ? 5.143 33.223 11.165 1.00 14.11 86 LEU A CA 1
ATOM 589 C C . LEU A 1 108 ? 5.591 33.666 9.794 1.00 13.51 86 LEU A C 1
ATOM 590 O O . LEU A 1 108 ? 6.815 33.711 9.505 1.00 13.04 86 LEU A O 1
ATOM 595 N N . VAL A 1 109 ? 4.645 33.981 8.914 1.00 12.22 87 VAL A N 1
ATOM 596 C CA . VAL A 1 109 ? 5.085 34.556 7.608 1.00 12.78 87 VAL A CA 1
ATOM 597 C C . VAL A 1 109 ? 4.532 35.970 7.578 1.00 12.35 87 VAL A C 1
ATOM 598 O O . VAL A 1 109 ? 3.291 36.136 7.573 1.00 12.87 87 VAL A O 1
ATOM 602 N N . ASN A 1 110 ? 5.435 36.953 7.605 1.00 12.52 88 ASN A N 1
ATOM 603 C CA . ASN A 1 110 ? 5.040 38.393 7.666 1.00 12.91 88 ASN A CA 1
ATOM 604 C C . ASN A 1 110 ? 4.823 38.813 6.210 1.00 13.37 88 ASN A C 1
ATOM 605 O O . ASN A 1 110 ? 5.740 39.398 5.565 1.00 13.24 88 ASN A O 1
ATOM 610 N N . ASN A 1 111 ? 3.664 38.485 5.671 1.00 13.43 89 ASN A N 1
ATOM 611 C CA . ASN A 1 111 ? 3.433 38.771 4.236 1.00 14.02 89 ASN A CA 1
ATOM 612 C C . ASN A 1 111 ? 2.542 39.968 3.986 1.00 14.24 89 ASN A C 1
ATOM 613 O O . ASN A 1 111 ? 2.653 40.589 2.921 1.00 16.63 89 ASN A O 1
ATOM 618 N N . ALA A 1 112 ? 1.717 40.366 4.955 1.00 13.19 90 ALA A N 1
ATOM 619 C CA . ALA A 1 112 ? 0.828 41.474 4.729 1.00 13.76 90 ALA A CA 1
ATOM 620 C C . ALA A 1 112 ? 1.639 42.725 4.574 1.00 17.07 90 ALA A C 1
ATOM 621 O O . ALA A 1 112 ? 2.596 42.945 5.340 1.00 17.14 90 ALA A O 1
ATOM 623 N N . GLY A 1 113 ? 1.204 43.586 3.672 1.00 15.61 91 GLY A N 1
ATOM 624 C CA . GLY A 1 113 ? 1.882 44.865 3.505 1.00 17.22 91 GLY A CA 1
ATOM 625 C C . GLY A 1 113 ? 1.282 45.613 2.340 1.00 16.75 91 GLY A C 1
ATOM 626 O O . GLY A 1 113 ? 0.332 45.131 1.735 1.00 17.20 91 GLY A O 1
ATOM 627 N N . ILE A 1 114 ? 1.801 46.794 2.024 1.00 15.27 92 ILE A N 1
ATOM 628 C CA . ILE A 1 114 ? 1.091 47.657 1.046 1.00 15.33 92 ILE A CA 1
ATOM 629 C C . ILE A 1 114 ? 2.116 48.305 0.142 1.00 15.98 92 ILE A C 1
ATOM 630 O O . ILE A 1 114 ? 3.301 48.376 0.515 1.00 14.27 92 ILE A O 1
ATOM 635 N N . VAL A 1 115 ? 1.685 48.727 -1.043 1.00 17.20 93 VAL A N 1
ATOM 636 C CA . VAL A 1 115 ? 2.492 49.579 -1.916 1.00 18.49 93 VAL A CA 1
ATOM 637 C C . VAL A 1 115 ? 1.674 50.868 -2.048 1.00 20.16 93 VAL A C 1
ATOM 638 O O . VAL A 1 115 ? 0.692 51.009 -1.347 1.00 22.97 93 VAL A O 1
ATOM 642 N N . ASP A 1 116 ? 2.067 51.839 -2.875 1.00 17.12 94 ASP A N 1
ATOM 643 C CA . ASP A 1 116 ? 1.161 53.006 -3.054 1.00 16.30 94 ASP A CA 1
ATOM 644 C C . ASP A 1 116 ? 1.265 53.372 -4.493 1.00 14.87 94 ASP A C 1
ATOM 645 O O . ASP A 1 116 ? 2.033 52.727 -5.229 1.00 14.71 94 ASP A O 1
ATOM 650 N N . TYR A 1 117 ? 0.453 54.331 -4.953 1.00 15.48 95 TYR A N 1
ATOM 651 C CA . TYR A 1 117 ? 0.540 54.776 -6.335 1.00 15.36 95 TYR A CA 1
ATOM 652 C C . TYR A 1 117 ? 1.873 55.574 -6.562 1.00 15.28 95 TYR A C 1
ATOM 653 O O . TYR A 1 117 ? 2.428 56.103 -5.608 1.00 15.92 95 TYR A O 1
ATOM 662 N N . PRO A 1 118 ? 2.382 55.634 -7.809 1.00 16.39 96 PRO A N 1
ATOM 663 C CA . PRO A 1 118 ? 3.718 56.201 -8.090 1.00 15.56 96 PRO A CA 1
ATOM 664 C C . PRO A 1 118 ? 3.732 57.670 -7.789 1.00 16.27 96 PRO A C 1
ATOM 665 O O . PRO A 1 118 ? 2.821 58.381 -8.245 1.00 14.47 96 PRO A O 1
ATOM 669 N N . GLN A 1 119 ? 4.725 58.129 -7.035 1.00 14.37 97 GLN A N 1
ATOM 670 C CA . GLN A 1 119 ? 4.925 59.540 -6.800 1.00 13.72 97 GLN A CA 1
ATOM 671 C C . GLN A 1 119 ? 6.424 59.740 -6.633 1.00 14.56 97 GLN A C 1
ATOM 672 O O . GLN A 1 119 ? 7.125 58.820 -6.133 1.00 13.70 97 GLN A O 1
ATOM 678 N N . ARG A 1 120 ? 6.906 60.915 -7.022 1.00 13.29 98 ARG A N 1
ATOM 679 C CA . ARG A 1 120 ? 8.198 61.402 -6.540 1.00 14.33 98 ARG A CA 1
ATOM 680 C C . ARG A 1 120 ? 8.184 61.656 -5.051 1.00 14.27 98 ARG A C 1
ATOM 681 O O . ARG A 1 120 ? 7.158 62.092 -4.433 1.00 14.89 98 ARG A O 1
ATOM 689 N N . VAL A 1 121 ? 9.354 61.475 -4.449 1.00 12.89 99 VAL A N 1
ATOM 690 C CA . VAL A 1 121 ? 9.553 61.870 -3.039 1.00 13.11 99 VAL A CA 1
ATOM 691 C C . VAL A 1 121 ? 9.101 63.296 -2.754 1.00 12.51 99 VAL A C 1
ATOM 692 O O . VAL A 1 121 ? 8.429 63.529 -1.721 1.00 11.98 99 VAL A O 1
ATOM 696 N N . ASP A 1 122 ? 9.444 64.237 -3.634 1.00 12.71 100 ASP A N 1
ATOM 697 C CA . ASP A 1 122 ? 9.067 65.619 -3.351 1.00 15.62 100 ASP A CA 1
ATOM 698 C C . ASP A 1 122 ? 7.565 65.890 -3.493 1.00 15.38 100 ASP A C 1
ATOM 699 O O . ASP A 1 122 ? 7.167 67.026 -3.352 1.00 15.71 100 ASP A O 1
ATOM 704 N N . GLU A 1 123 ? 6.772 64.852 -3.732 1.00 16.40 101 GLU A N 1
ATOM 705 C CA . GLU A 1 123 ? 5.293 64.973 -3.818 1.00 16.88 101 GLU A CA 1
ATOM 706 C C . GLU A 1 123 ? 4.616 64.223 -2.693 1.00 17.37 101 GLU A C 1
ATOM 707 O O . GLU A 1 123 ? 3.404 64.376 -2.476 1.00 15.87 101 GLU A O 1
ATOM 721 N N . SER A 1 125 ? 3.053 62.951 0.770 1.00 15.18 103 SER A N 1
ATOM 722 C CA . SER A 1 125 ? 2.612 63.607 2.006 1.00 15.03 103 SER A CA 1
ATOM 723 C C . SER A 1 125 ? 3.165 62.836 3.203 1.00 14.48 103 SER A C 1
ATOM 724 O O . SER A 1 125 ? 3.473 61.630 3.121 1.00 12.74 103 SER A O 1
ATOM 727 N N . VAL A 1 126 ? 3.212 63.500 4.343 1.00 13.18 104 VAL A N 1
ATOM 728 C CA . VAL A 1 126 ? 3.513 62.801 5.554 1.00 13.70 104 VAL A CA 1
ATOM 729 C C . VAL A 1 126 ? 2.543 61.631 5.817 1.00 14.32 104 VAL A C 1
ATOM 730 O O . VAL A 1 126 ? 2.972 60.548 6.312 1.00 15.68 104 VAL A O 1
ATOM 734 N N . GLU A 1 127 ? 1.255 61.759 5.456 1.00 13.70 105 GLU A N 1
ATOM 735 C CA . GLU A 1 127 ? 0.303 60.699 5.781 1.00 14.57 105 GLU A CA 1
ATOM 736 C C . GLU A 1 127 ? 0.645 59.446 5.001 1.00 13.08 105 GLU A C 1
ATOM 737 O O . GLU A 1 127 ? 0.542 58.330 5.536 1.00 14.11 105 GLU A O 1
ATOM 743 N N . ARG A 1 128 ? 1.085 59.635 3.778 1.00 12.12 106 ARG A N 1
ATOM 744 C CA . ARG A 1 128 ? 1.462 58.490 2.950 1.00 12.90 106 ARG A CA 1
ATOM 745 C C . ARG A 1 128 ? 2.672 57.743 3.579 1.00 12.21 106 ARG A C 1
ATOM 746 O O . ARG A 1 128 ? 2.699 56.510 3.737 1.00 13.48 106 ARG A O 1
ATOM 754 N N . ILE A 1 129 ? 3.694 58.506 3.918 1.00 11.47 107 ILE A N 1
ATOM 755 C CA . ILE A 1 129 ? 4.957 57.891 4.431 1.00 11.71 107 ILE A CA 1
ATOM 756 C C . ILE A 1 129 ? 4.718 57.207 5.786 1.00 12.84 107 ILE A C 1
ATOM 757 O O . ILE A 1 129 ? 5.136 56.026 6.018 1.00 12.62 107 ILE A O 1
ATOM 762 N N . GLU A 1 130 ? 4.049 57.925 6.681 1.00 13.63 108 GLU A N 1
ATOM 763 C CA . GLU A 1 130 ? 3.688 57.361 7.998 1.00 15.05 108 GLU A CA 1
ATOM 764 C C . GLU A 1 130 ? 2.962 56.039 7.842 1.00 15.40 108 GLU A C 1
ATOM 765 O O . GLU A 1 130 ? 3.283 55.093 8.560 1.00 14.68 108 GLU A O 1
ATOM 771 N N . ARG A 1 131 ? 1.984 55.956 6.916 1.00 13.34 109 ARG A N 1
ATOM 772 C CA . ARG A 1 131 ? 1.253 54.678 6.759 1.00 14.93 109 ARG A CA 1
ATOM 773 C C . ARG A 1 131 ? 2.158 53.570 6.189 1.00 13.14 109 ARG A C 1
ATOM 774 O O . ARG A 1 131 ? 2.105 52.415 6.647 1.00 12.99 109 ARG A O 1
ATOM 790 N N . LEU A 1 133 ? 5.273 53.122 6.563 1.00 13.12 111 LEU A N 1
ATOM 791 C CA . LEU A 1 133 ? 6.178 52.620 7.608 1.00 14.27 111 LEU A CA 1
ATOM 792 C C . LEU A 1 133 ? 5.377 51.828 8.650 1.00 13.93 111 LEU A C 1
ATOM 793 O O . LEU A 1 133 ? 5.796 50.758 9.078 1.00 13.60 111 LEU A O 1
ATOM 798 N N . ARG A 1 134 ? 4.209 52.365 9.029 1.00 14.22 112 ARG A N 1
ATOM 799 C CA . ARG A 1 134 ? 3.363 51.697 10.083 1.00 13.78 112 ARG A CA 1
ATOM 800 C C . ARG A 1 134 ? 2.967 50.271 9.657 1.00 13.70 112 ARG A C 1
ATOM 801 O O . ARG A 1 134 ? 3.055 49.313 10.440 1.00 14.07 112 ARG A O 1
ATOM 809 N N . VAL A 1 135 ? 2.522 50.141 8.393 1.00 12.74 113 VAL A N 1
ATOM 810 C CA . VAL A 1 135 ? 2.012 48.842 7.890 1.00 12.54 113 VAL A CA 1
ATOM 811 C C . VAL A 1 135 ? 3.177 47.913 7.600 1.00 12.84 113 VAL A C 1
ATOM 812 O O . VAL A 1 135 ? 3.171 46.761 8.097 1.00 11.94 113 VAL A O 1
ATOM 816 N N . ASN A 1 136 ? 4.134 48.373 6.759 1.00 11.88 114 ASN A N 1
ATOM 817 C CA . ASN A 1 136 ? 5.195 47.442 6.296 1.00 12.77 114 ASN A CA 1
ATOM 818 C C . ASN A 1 136 ? 6.237 47.140 7.381 1.00 12.58 114 ASN A C 1
ATOM 819 O O . ASN A 1 136 ? 6.771 46.035 7.419 1.00 12.68 114 ASN A O 1
ATOM 824 N N . VAL A 1 137 ? 6.588 48.152 8.168 1.00 11.61 115 VAL A N 1
ATOM 825 C CA . VAL A 1 137 ? 7.690 47.943 9.106 1.00 11.99 115 VAL A CA 1
ATOM 826 C C . VAL A 1 137 ? 7.097 47.642 10.479 1.00 12.44 115 VAL A C 1
ATOM 827 O O . VAL A 1 137 ? 7.275 46.538 10.988 1.00 13.52 115 VAL A O 1
ATOM 831 N N . THR A 1 138 ? 6.403 48.604 11.078 1.00 12.95 116 THR A N 1
ATOM 832 C CA . THR A 1 138 ? 5.954 48.393 12.477 1.00 13.97 116 THR A CA 1
ATOM 833 C C . THR A 1 138 ? 5.082 47.140 12.584 1.00 14.59 116 THR A C 1
ATOM 834 O O . THR A 1 138 ? 5.177 46.356 13.571 1.00 15.37 116 THR A O 1
ATOM 838 N N . GLY A 1 139 ? 4.276 46.887 11.536 1.00 14.64 117 GLY A N 1
ATOM 839 C CA . GLY A 1 139 ? 3.311 45.767 11.580 1.00 14.04 117 GLY A CA 1
ATOM 840 C C . GLY A 1 139 ? 4.082 44.460 11.630 1.00 14.56 117 GLY A C 1
ATOM 841 O O . GLY A 1 139 ? 3.755 43.534 12.405 1.00 12.58 117 GLY A O 1
ATOM 842 N N . SER A 1 140 ? 5.141 44.385 10.809 1.00 13.20 118 SER A N 1
ATOM 843 C CA . SER A 1 140 ? 5.953 43.208 10.781 1.00 11.10 118 SER A CA 1
ATOM 844 C C . SER A 1 140 ? 6.796 43.067 12.055 1.00 11.29 118 SER A C 1
ATOM 845 O O . SER A 1 140 ? 7.028 41.957 12.502 1.00 12.01 118 SER A O 1
ATOM 848 N N . ILE A 1 141 ? 7.319 44.172 12.589 1.00 10.80 119 ILE A N 1
ATOM 849 C CA . ILE A 1 141 ? 8.094 44.050 13.837 1.00 11.57 119 ILE A CA 1
ATOM 850 C C . ILE A 1 141 ? 7.153 43.547 14.974 1.00 12.60 119 ILE A C 1
ATOM 851 O O . ILE A 1 141 ? 7.551 42.672 15.745 1.00 12.02 119 ILE A O 1
ATOM 856 N N . LEU A 1 142 ? 5.940 44.119 15.069 1.00 12.71 120 LEU A N 1
ATOM 857 C CA . LEU A 1 142 ? 5.011 43.739 16.161 1.00 13.78 120 LEU A CA 1
ATOM 858 C C . LEU A 1 142 ? 4.556 42.316 16.037 1.00 13.94 120 LEU A C 1
ATOM 859 O O . LEU A 1 142 ? 4.381 41.649 17.058 1.00 14.29 120 LEU A O 1
ATOM 864 N N . CYS A 1 143 ? 4.292 41.860 14.815 1.00 12.35 121 CYS A N 1
ATOM 865 C CA . CYS A 1 143 ? 3.939 40.447 14.632 1.00 12.64 121 CYS A CA 1
ATOM 866 C C . CYS A 1 143 ? 5.091 39.550 15.009 1.00 13.37 121 CYS A C 1
ATOM 867 O O . CYS A 1 143 ? 4.838 38.517 15.683 1.00 14.39 121 CYS A O 1
ATOM 870 N N . ALA A 1 144 ? 6.319 39.909 14.595 1.00 11.02 122 ALA A N 1
ATOM 871 C CA . ALA A 1 144 ? 7.509 39.081 14.956 1.00 12.08 122 ALA A CA 1
ATOM 872 C C . ALA A 1 144 ? 7.666 39.032 16.497 1.00 11.51 122 ALA A C 1
ATOM 873 O O . ALA A 1 144 ? 8.009 37.993 17.037 1.00 12.88 122 ALA A O 1
ATOM 875 N N . ALA A 1 145 ? 7.447 40.147 17.168 1.00 11.34 123 ALA A N 1
ATOM 876 C CA . ALA A 1 145 ? 7.515 40.204 18.627 1.00 12.78 123 ALA A CA 1
ATOM 877 C C . ALA A 1 145 ? 6.532 39.223 19.288 1.00 14.38 123 ALA A C 1
ATOM 878 O O . ALA A 1 145 ? 6.861 38.567 20.277 1.00 14.69 123 ALA A O 1
ATOM 880 N N . GLU A 1 146 ? 5.302 39.179 18.772 1.00 15.25 124 GLU A N 1
ATOM 881 C CA . GLU A 1 146 ? 4.283 38.298 19.334 1.00 16.25 124 GLU A CA 1
ATOM 882 C C . GLU A 1 146 ? 4.693 36.856 19.143 1.00 17.07 124 GLU A C 1
ATOM 883 O O . GLU A 1 146 ? 4.442 36.036 20.048 1.00 15.06 124 GLU A O 1
ATOM 889 N N . ALA A 1 147 ? 5.324 36.544 17.984 1.00 14.05 125 ALA A N 1
ATOM 890 C CA . ALA A 1 147 ? 5.736 35.219 17.648 1.00 13.42 125 ALA A CA 1
ATOM 891 C C . ALA A 1 147 ? 6.914 34.842 18.545 1.00 14.41 125 ALA A C 1
ATOM 892 O O . ALA A 1 147 ? 6.944 33.716 19.055 1.00 14.19 125 ALA A O 1
ATOM 894 N N . VAL A 1 148 ? 7.880 35.765 18.726 1.00 12.90 126 VAL A N 1
ATOM 895 C CA . VAL A 1 148 ? 9.036 35.465 19.596 1.00 13.53 126 VAL A CA 1
ATOM 896 C C . VAL A 1 148 ? 8.556 35.166 21.037 1.00 14.90 126 VAL A C 1
ATOM 897 O O . VAL A 1 148 ? 9.012 34.205 21.650 1.00 16.02 126 VAL A O 1
ATOM 901 N N . ARG A 1 149 ? 7.635 35.980 21.560 1.00 16.00 127 ARG A N 1
ATOM 902 C CA . ARG A 1 149 ? 7.113 35.742 22.922 1.00 18.92 127 ARG A CA 1
ATOM 903 C C . ARG A 1 149 ? 6.554 34.326 23.110 1.00 18.74 127 ARG A C 1
ATOM 904 O O . ARG A 1 149 ? 6.640 33.755 24.208 1.00 18.64 127 ARG A O 1
ATOM 912 N N . ARG A 1 150 ? 6.021 33.748 22.045 1.00 18.33 128 ARG A N 1
ATOM 913 C CA . ARG A 1 150 ? 5.427 32.405 22.109 1.00 18.73 128 ARG A CA 1
ATOM 914 C C . ARG A 1 150 ? 6.384 31.291 21.742 1.00 19.21 128 ARG A C 1
ATOM 915 O O . ARG A 1 150 ? 6.287 30.198 22.258 1.00 19.65 128 ARG A O 1
ATOM 931 N N . SER A 1 152 ? 9.880 31.449 21.844 1.00 17.32 130 SER A N 1
ATOM 932 C CA . SER A 1 152 ? 11.248 31.452 22.452 1.00 18.70 130 SER A CA 1
ATOM 933 C C . SER A 1 152 ? 11.451 30.397 23.542 1.00 19.89 130 SER A C 1
ATOM 934 O O . SER A 1 152 ? 10.598 30.215 24.429 1.00 21.46 130 SER A O 1
ATOM 937 N N . ARG A 1 153 ? 12.577 29.705 23.464 1.00 18.04 131 ARG A N 1
ATOM 938 C CA . ARG A 1 153 ? 12.978 28.823 24.534 1.00 21.37 131 ARG A CA 1
ATOM 939 C C . ARG A 1 153 ? 13.207 29.572 25.832 1.00 20.10 131 ARG A C 1
ATOM 940 O O . ARG A 1 153 ? 13.214 28.967 26.864 1.00 21.59 131 ARG A O 1
ATOM 948 N N . LEU A 1 154 ? 13.352 30.884 25.803 1.00 19.30 132 LEU A N 1
ATOM 949 C CA . LEU A 1 154 ? 13.484 31.601 27.038 1.00 21.17 132 LEU A CA 1
ATOM 950 C C . LEU A 1 154 ? 12.152 31.623 27.768 1.00 22.89 132 LEU A C 1
ATOM 951 O O . LEU A 1 154 ? 12.149 31.947 28.916 1.00 23.54 132 LEU A O 1
ATOM 956 N N . TYR A 1 155 ? 11.016 31.389 27.092 1.00 23.77 133 TYR A N 1
ATOM 957 C CA . TYR A 1 155 ? 9.711 31.525 27.752 1.00 25.70 133 TYR A CA 1
ATOM 958 C C . TYR A 1 155 ? 8.962 30.214 27.661 1.00 29.86 133 TYR A C 1
ATOM 959 O O . TYR A 1 155 ? 7.782 30.201 27.370 1.00 30.15 133 TYR A O 1
ATOM 968 N N . SER A 1 156 ? 9.639 29.090 27.837 1.00 30.94 134 SER A N 1
ATOM 969 C CA . SER A 1 156 ? 8.866 27.847 27.748 1.00 40.43 134 SER A CA 1
ATOM 970 C C . SER A 1 156 ? 8.213 27.599 26.348 1.00 39.38 134 SER A C 1
ATOM 971 O O . SER A 1 156 ? 7.162 26.929 26.250 1.00 33.36 134 SER A O 1
ATOM 974 N N . GLY A 1 157 ? 8.786 28.184 25.286 1.00 32.78 135 GLY A N 1
ATOM 975 C CA . GLY A 1 157 ? 8.438 27.776 23.912 1.00 25.65 135 GLY A CA 1
ATOM 976 C C . GLY A 1 157 ? 9.384 26.683 23.482 1.00 24.94 135 GLY A C 1
ATOM 977 O O . GLY A 1 157 ? 10.309 26.299 24.231 1.00 25.61 135 GLY A O 1
ATOM 978 N N . GLN A 1 158 ? 9.174 26.142 22.287 1.00 22.67 136 GLN A N 1
ATOM 979 C CA . GLN A 1 158 ? 10.066 25.104 21.776 1.00 25.08 136 GLN A CA 1
ATOM 980 C C . GLN A 1 158 ? 10.752 25.576 20.484 1.00 22.29 136 GLN A C 1
ATOM 981 O O . GLN A 1 158 ? 11.281 24.759 19.759 1.00 22.01 136 GLN A O 1
ATOM 987 N N . GLY A 1 159 ? 10.755 26.883 20.243 1.00 21.51 137 GLY A N 1
ATOM 988 C CA . GLY A 1 159 ? 11.517 27.431 19.085 1.00 18.74 137 GLY A CA 1
ATOM 989 C C . GLY A 1 159 ? 10.573 27.534 17.879 1.00 17.90 137 GLY A C 1
ATOM 990 O O . GLY A 1 159 ? 9.384 27.120 17.924 1.00 15.68 137 GLY A O 1
ATOM 991 N N . GLY A 1 160 ? 11.066 28.092 16.767 1.00 16.70 138 GLY A N 1
ATOM 992 C CA . GLY A 1 160 ? 10.107 28.269 15.652 1.00 15.35 138 GLY A CA 1
ATOM 993 C C . GLY A 1 160 ? 10.825 29.002 14.531 1.00 13.89 138 GLY A C 1
ATOM 994 O O . GLY A 1 160 ? 12.063 29.167 14.571 1.00 12.92 138 GLY A O 1
ATOM 995 N N . ALA A 1 161 ? 10.074 29.400 13.525 1.00 13.42 139 ALA A N 1
ATOM 996 C CA . ALA A 1 161 ? 10.705 30.117 12.416 1.00 12.04 139 ALA A CA 1
ATOM 997 C C . ALA A 1 161 ? 9.840 31.288 11.950 1.00 14.28 139 ALA A C 1
ATOM 998 O O . ALA A 1 161 ? 8.586 31.201 12.030 1.00 14.15 139 ALA A O 1
ATOM 1000 N N . ILE A 1 162 ? 10.483 32.356 11.458 1.00 11.74 140 ILE A N 1
ATOM 1001 C CA . ILE A 1 162 ? 9.773 33.518 10.996 1.00 11.59 140 ILE A CA 1
ATOM 1002 C C . ILE A 1 162 ? 10.317 33.773 9.579 1.00 11.20 140 ILE A C 1
ATOM 1003 O O . ILE A 1 162 ? 11.552 33.684 9.372 1.00 11.52 140 ILE A O 1
ATOM 1008 N N . VAL A 1 163 ? 9.446 34.083 8.628 1.00 11.18 141 VAL A N 1
ATOM 1009 C CA . VAL A 1 163 ? 9.942 34.588 7.312 1.00 10.30 141 VAL A CA 1
ATOM 1010 C C . VAL A 1 163 ? 9.245 35.895 7.062 1.00 10.50 141 VAL A C 1
ATOM 1011 O O . VAL A 1 163 ? 8.012 35.964 6.994 1.00 10.15 141 VAL A O 1
ATOM 1015 N N . ASN A 1 164 ? 10.051 36.936 6.837 1.00 10.84 142 ASN A N 1
ATOM 1016 C CA . ASN A 1 164 ? 9.536 38.252 6.475 1.00 10.71 142 ASN A CA 1
ATOM 1017 C C . ASN A 1 164 ? 9.514 38.396 4.946 1.00 11.36 142 ASN A C 1
ATOM 1018 O O . ASN A 1 164 ? 10.351 37.837 4.263 1.00 11.56 142 ASN A O 1
ATOM 1023 N N . VAL A 1 165 ? 8.549 39.146 4.428 1.00 11.31 143 VAL A N 1
ATOM 1024 C CA . VAL A 1 165 ? 8.523 39.386 2.977 1.00 11.05 143 VAL A CA 1
ATOM 1025 C C . VAL A 1 165 ? 9.037 40.793 2.725 1.00 10.88 143 VAL A C 1
ATOM 1026 O O . VAL A 1 165 ? 8.433 41.801 3.142 1.00 11.91 143 VAL A O 1
ATOM 1030 N N . SER A 1 166 ? 10.161 40.851 2.033 1.00 11.53 144 SER A N 1
ATOM 1031 C CA . SER A 1 166 ? 10.759 42.104 1.680 1.00 10.66 144 SER A CA 1
ATOM 1032 C C . SER A 1 166 ? 10.422 42.353 0.209 1.00 11.33 144 SER A C 1
ATOM 1033 O O . SER A 1 166 ? 9.281 42.136 -0.159 1.00 10.91 144 SER A O 1
ATOM 1036 N N . SER A 1 167 ? 11.384 42.839 -0.609 1.00 9.71 145 SER A N 1
ATOM 1037 C CA . SER A 1 167 ? 11.069 43.085 -2.037 1.00 10.58 145 SER A CA 1
ATOM 1038 C C . SER A 1 167 ? 12.384 43.434 -2.693 1.00 10.32 145 SER A C 1
ATOM 1039 O O . SER A 1 167 ? 13.260 43.974 -1.996 1.00 8.50 145 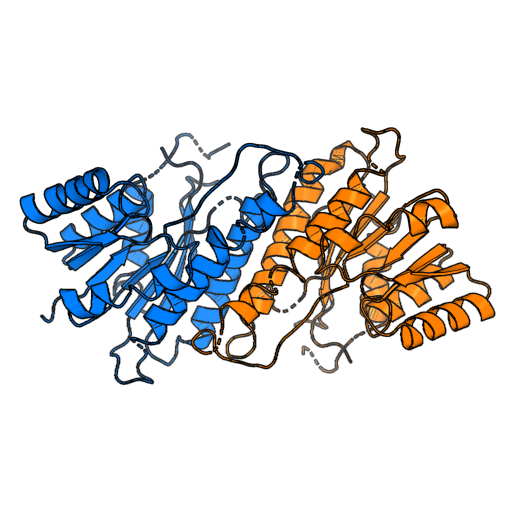SER A O 1
ATOM 1050 N N . ALA A 1 169 ? 12.689 45.869 -4.404 1.00 10.89 147 ALA A N 1
ATOM 1051 C CA . ALA A 1 169 ? 12.701 47.333 -4.205 1.00 11.89 147 ALA A CA 1
ATOM 1052 C C . ALA A 1 169 ? 13.716 47.758 -3.130 1.00 11.71 147 ALA A C 1
ATOM 1053 O O . ALA A 1 169 ? 14.340 48.828 -3.231 1.00 11.39 147 ALA A O 1
ATOM 1055 N N . ALA A 1 170 ? 13.876 46.928 -2.099 1.00 12.08 148 ALA A N 1
ATOM 1056 C CA . ALA A 1 170 ? 14.868 47.190 -1.029 1.00 12.67 148 ALA A CA 1
ATOM 1057 C C . ALA A 1 170 ? 16.293 47.335 -1.575 1.00 14.21 148 ALA A C 1
ATOM 1058 O O . ALA A 1 170 ? 17.117 48.035 -1.008 1.00 14.93 148 ALA A O 1
ATOM 1060 N N . ILE A 1 171 ? 16.554 46.713 -2.722 1.00 14.49 149 ILE A N 1
ATOM 1061 C CA . ILE A 1 171 ? 17.864 46.755 -3.341 1.00 15.45 149 ILE A CA 1
ATOM 1062 C C . ILE A 1 171 ? 17.852 47.824 -4.415 1.00 14.07 149 ILE A C 1
ATOM 1063 O O . ILE A 1 171 ? 18.800 48.552 -4.541 1.00 14.35 149 ILE A O 1
ATOM 1068 N N . LEU A 1 172 ? 16.798 47.873 -5.230 1.00 14.20 150 LEU A N 1
ATOM 1069 C CA . LEU A 1 172 ? 16.766 48.729 -6.446 1.00 14.43 150 LEU A CA 1
ATOM 1070 C C . LEU A 1 172 ? 16.395 50.170 -6.141 1.00 13.21 150 LEU A C 1
ATOM 1071 O O . LEU A 1 172 ? 16.799 51.094 -6.850 1.00 12.92 150 LEU A O 1
ATOM 1076 N N . GLY A 1 173 ? 15.587 50.393 -5.116 1.00 12.07 151 GLY A N 1
ATOM 1077 C CA . GLY A 1 173 ? 15.276 51.815 -4.744 1.00 11.59 151 GLY A CA 1
ATOM 1078 C C . GLY A 1 173 ? 13.924 52.418 -5.201 1.00 11.76 151 GLY A C 1
ATOM 1079 O O . GLY A 1 173 ? 13.499 53.389 -4.608 1.00 10.70 151 GLY A O 1
ATOM 1080 N N . SER A 1 174 ? 13.278 51.874 -6.245 1.00 11.76 152 SER A N 1
ATOM 1081 C CA . SER A 1 174 ? 11.928 52.344 -6.741 1.00 12.78 152 SER A CA 1
ATOM 1082 C C . SER A 1 174 ? 11.880 53.846 -7.074 1.00 12.20 152 SER A C 1
ATOM 1083 O O . SER A 1 174 ? 10.893 54.502 -6.812 1.00 12.23 152 SER A O 1
ATOM 1086 N N . ALA A 1 175 ? 12.933 54.352 -7.675 1.00 11.78 153 ALA A N 1
ATOM 1087 C CA . ALA A 1 175 ? 13.002 55.745 -8.055 1.00 13.28 153 ALA A CA 1
ATOM 1088 C C . ALA A 1 175 ? 11.799 56.148 -8.923 1.00 15.11 153 ALA A C 1
ATOM 1089 O O . ALA A 1 175 ? 11.423 55.414 -9.838 1.00 14.03 153 ALA A O 1
ATOM 1091 N N . THR A 1 176 ? 11.275 57.338 -8.635 1.00 16.44 154 THR A N 1
ATOM 1092 C CA . THR A 1 176 ? 10.099 57.923 -9.277 1.00 18.25 154 THR A CA 1
ATOM 1093 C C . THR A 1 176 ? 8.776 57.125 -9.093 1.00 18.99 154 THR A C 1
ATOM 1094 O O . THR A 1 176 ? 7.743 57.525 -9.666 1.00 20.33 154 THR A O 1
ATOM 1098 N N . GLN A 1 177 ? 8.752 56.070 -8.267 1.00 15.36 155 GLN A N 1
ATOM 1099 C CA . GLN A 1 177 ? 7.531 55.333 -8.017 1.00 16.12 155 GLN A CA 1
ATOM 1100 C C . GLN A 1 177 ? 7.206 55.302 -6.541 1.00 15.16 155 GLN A C 1
ATOM 1101 O O . GLN A 1 177 ? 6.172 55.786 -6.105 1.00 14.81 155 GLN A O 1
ATOM 1107 N N . TYR A 1 178 ? 8.060 54.634 -5.763 1.00 12.67 156 TYR A N 1
ATOM 1108 C CA . TYR A 1 178 ? 7.762 54.620 -4.302 1.00 13.77 156 TYR A CA 1
ATOM 1109 C C . TYR A 1 178 ? 9.014 54.278 -3.553 1.00 12.04 156 TYR A C 1
ATOM 1110 O O . TYR A 1 178 ? 9.141 53.179 -2.950 1.00 11.66 156 TYR A O 1
ATOM 1119 N N . VAL A 1 179 ? 9.934 55.244 -3.571 1.00 11.45 157 VAL A N 1
ATOM 1120 C CA . VAL A 1 179 ? 11.127 55.152 -2.733 1.00 10.90 157 VAL A CA 1
ATOM 1121 C C . VAL A 1 179 ? 10.725 54.870 -1.273 1.00 11.17 157 VAL A C 1
ATOM 1122 O O . VAL A 1 179 ? 11.464 54.215 -0.529 1.00 12.25 157 VAL A O 1
ATOM 1126 N N . ASP A 1 180 ? 9.572 55.387 -0.834 1.00 11.63 158 ASP A N 1
ATOM 1127 C CA . ASP A 1 180 ? 9.060 55.097 0.553 1.00 11.79 158 ASP A CA 1
ATOM 1128 C C . ASP A 1 180 ? 8.840 53.593 0.788 1.00 12.06 158 ASP A C 1
ATOM 1129 O O . ASP A 1 180 ? 9.199 53.058 1.827 1.00 12.66 158 ASP A O 1
ATOM 1134 N N . TYR A 1 181 ? 8.272 52.920 -0.205 1.00 12.81 159 TYR A N 1
ATOM 1135 C CA . TYR A 1 181 ? 8.064 51.496 -0.137 1.00 11.44 159 TYR A CA 1
ATOM 1136 C C . TYR A 1 181 ? 9.460 50.781 -0.105 1.00 11.19 159 TYR A C 1
ATOM 1137 O O . TYR A 1 181 ? 9.686 49.903 0.730 1.00 10.09 159 TYR A O 1
ATOM 1146 N N . ALA A 1 182 ? 10.359 51.168 -1.021 1.00 9.63 160 ALA A N 1
ATOM 1147 C CA . ALA A 1 182 ? 11.671 50.545 -1.079 1.00 10.45 160 ALA A CA 1
ATOM 1148 C C . ALA A 1 182 ? 12.379 50.668 0.327 1.00 10.32 160 ALA A C 1
ATOM 1149 O O . ALA A 1 182 ? 12.983 49.702 0.842 1.00 9.98 160 ALA A O 1
ATOM 1151 N N . ALA A 1 183 ? 12.365 51.878 0.890 1.00 9.96 161 ALA A N 1
ATOM 1152 C CA . ALA A 1 183 ? 12.945 52.098 2.262 1.00 10.79 161 ALA A CA 1
ATOM 1153 C C . ALA A 1 183 ? 12.298 51.180 3.309 1.00 10.22 161 ALA A C 1
ATOM 1154 O O . ALA A 1 183 ? 12.959 50.701 4.220 1.00 11.20 161 ALA A O 1
ATOM 1156 N N . SER A 1 184 ? 10.984 51.064 3.237 1.00 9.66 162 SER A N 1
ATOM 1157 C CA . SER A 1 184 ? 10.226 50.270 4.181 1.00 9.76 162 SER A CA 1
ATOM 1158 C C . SER A 1 184 ? 10.691 48.790 4.064 1.00 10.42 162 SER A C 1
ATOM 1159 O O . SER A 1 184 ? 10.799 48.063 5.085 1.00 9.45 162 SER A O 1
ATOM 1162 N N . LYS A 1 185 ? 10.976 48.325 2.845 1.00 9.82 163 LYS A N 1
ATOM 1163 C CA . LYS A 1 185 ? 11.409 46.935 2.679 1.00 9.69 163 LYS A CA 1
ATOM 1164 C C . LYS A 1 185 ? 12.922 46.757 3.057 1.00 10.17 163 LYS A C 1
ATOM 1165 O O . LYS A 1 185 ? 13.348 45.688 3.547 1.00 9.41 163 LYS A O 1
ATOM 1171 N N . ALA A 1 186 ? 13.718 47.808 2.896 1.00 9.39 164 ALA A N 1
ATOM 1172 C CA . ALA A 1 186 ? 15.121 47.731 3.379 1.00 9.29 164 ALA A CA 1
ATOM 1173 C C . ALA A 1 186 ? 15.127 47.628 4.900 1.00 8.94 164 ALA A C 1
ATOM 1174 O O . ALA A 1 186 ? 15.955 46.952 5.468 1.00 8.46 164 ALA A O 1
ATOM 1176 N N . ALA A 1 187 ? 14.210 48.348 5.545 1.00 8.99 165 ALA A N 1
ATOM 1177 C CA . ALA A 1 187 ? 14.070 48.251 7.008 1.00 9.65 165 ALA A CA 1
ATOM 1178 C C . ALA A 1 187 ? 13.774 46.806 7.375 1.00 10.51 165 ALA A C 1
ATOM 1179 O O . ALA A 1 187 ? 14.352 46.297 8.361 1.00 10.75 165 ALA A O 1
ATOM 1181 N N . ILE A 1 188 ? 12.895 46.130 6.599 1.00 11.04 166 ILE A N 1
ATOM 1182 C CA . ILE A 1 188 ? 12.623 44.673 6.822 1.00 10.24 166 ILE A CA 1
ATOM 1183 C C . ILE A 1 188 ? 13.886 43.789 6.656 1.00 10.41 166 ILE A C 1
ATOM 1184 O O . ILE A 1 188 ? 14.098 42.846 7.415 1.00 9.86 166 ILE A O 1
ATOM 1189 N N . ASP A 1 189 ? 14.705 44.045 5.633 1.00 9.62 167 ASP A N 1
ATOM 1190 C CA . ASP A 1 189 ? 15.949 43.303 5.528 1.00 10.48 167 ASP A CA 1
ATOM 1191 C C . ASP A 1 189 ? 16.832 43.363 6.798 1.00 9.88 167 ASP A C 1
ATOM 1192 O O . ASP A 1 189 ? 17.379 42.349 7.261 1.00 10.66 167 ASP A O 1
ATOM 1197 N N . THR A 1 190 ? 17.053 44.556 7.307 1.00 9.81 168 THR A N 1
ATOM 1198 C CA . THR A 1 190 ? 17.958 44.652 8.462 1.00 9.51 168 THR A CA 1
ATOM 1199 C C . THR A 1 190 ? 17.248 44.218 9.758 1.00 9.46 168 THR A C 1
ATOM 1200 O O . THR A 1 190 ? 17.917 43.694 10.699 1.00 9.20 168 THR A O 1
ATOM 1204 N N . PHE A 1 191 ? 15.940 44.446 9.810 1.00 9.57 169 PHE A N 1
ATOM 1205 C CA . PHE A 1 191 ? 15.116 43.916 10.936 1.00 10.73 169 PHE A CA 1
ATOM 1206 C C . PHE A 1 191 ? 15.295 42.365 10.985 1.00 10.45 169 PHE A C 1
ATOM 1207 O O . PHE A 1 191 ? 15.524 41.725 12.050 1.00 9.72 169 PHE A O 1
ATOM 1215 N N . THR A 1 192 ? 15.255 41.765 9.801 1.00 9.97 170 THR A N 1
ATOM 1216 C CA . THR A 1 192 ? 15.519 40.329 9.668 1.00 10.68 170 THR A CA 1
ATOM 1217 C C . THR A 1 192 ? 16.880 39.938 10.211 1.00 11.18 170 THR A C 1
ATOM 1218 O O . THR A 1 192 ? 16.966 38.998 11.034 1.00 11.23 170 THR A O 1
ATOM 1222 N N . ILE A 1 193 ? 17.921 40.608 9.730 1.00 11.63 171 ILE A N 1
ATOM 1223 C CA . ILE A 1 193 ? 19.334 40.302 10.143 1.00 13.12 171 ILE A CA 1
ATOM 1224 C C . ILE A 1 193 ? 19.483 40.443 11.707 1.00 11.19 171 ILE A C 1
ATOM 1225 O O . ILE A 1 193 ? 20.103 39.570 12.383 1.00 11.52 171 ILE A O 1
ATOM 1230 N N . GLY A 1 194 ? 18.994 41.560 12.239 1.00 9.97 172 GLY A N 1
ATOM 1231 C CA . GLY A 1 194 ? 19.238 41.918 13.704 1.00 10.10 172 GLY A CA 1
ATOM 1232 C C . GLY A 1 194 ? 18.385 41.030 14.595 1.00 11.15 172 GLY A C 1
ATOM 1233 O O . GLY A 1 194 ? 18.856 40.428 15.565 1.00 11.77 172 GLY A O 1
ATOM 1234 N N . LEU A 1 195 ? 17.117 40.840 14.211 1.00 10.54 173 LEU A N 1
ATOM 1235 C CA . LEU A 1 195 ? 16.283 39.915 15.006 1.00 11.18 173 LEU A CA 1
ATOM 1236 C C . LEU A 1 195 ? 16.873 38.479 14.971 1.00 12.11 173 LEU A C 1
ATOM 1237 O O . LEU A 1 195 ? 16.957 37.810 16.005 1.00 11.32 173 LEU A O 1
ATOM 1242 N N . ALA A 1 196 ? 17.286 38.014 13.778 1.00 11.95 174 ALA A N 1
ATOM 1243 C CA . ALA A 1 196 ? 17.894 36.693 13.655 1.00 12.05 174 ALA A CA 1
ATOM 1244 C C . ALA A 1 196 ? 19.068 36.562 14.648 1.00 13.37 174 ALA A C 1
ATOM 1245 O O . ALA A 1 196 ? 19.141 35.581 15.371 1.00 12.97 174 ALA A O 1
ATOM 1247 N N . ARG A 1 197 ? 19.972 37.549 14.703 1.00 13.39 175 ARG A N 1
ATOM 1248 C CA . ARG A 1 197 ? 21.118 37.414 15.672 1.00 12.61 175 ARG A CA 1
ATOM 1249 C C . ARG A 1 197 ? 20.613 37.522 17.133 1.00 12.62 175 ARG A C 1
ATOM 1250 O O . ARG A 1 197 ? 21.079 36.833 18.001 1.00 12.88 175 ARG A O 1
ATOM 1258 N N . GLU A 1 198 ? 19.591 38.289 17.343 1.00 12.74 176 GLU A N 1
ATOM 1259 C CA . GLU A 1 198 ? 19.001 38.455 18.681 1.00 14.12 176 GLU A CA 1
ATOM 1260 C C . GLU A 1 198 ? 18.396 37.140 19.223 1.00 14.76 176 GLU A C 1
ATOM 1261 O O . GLU A 1 198 ? 18.538 36.842 20.415 1.00 14.20 176 GLU A O 1
ATOM 1267 N N . VAL A 1 199 ? 17.751 36.339 18.373 1.00 13.44 177 VAL A N 1
ATOM 1268 C CA . VAL A 1 199 ? 16.964 35.191 18.915 1.00 14.17 177 VAL A CA 1
ATOM 1269 C C . VAL A 1 199 ? 17.458 33.832 18.399 1.00 14.58 177 VAL A C 1
ATOM 1270 O O . VAL A 1 199 ? 16.841 32.773 18.682 1.00 13.81 177 VAL A O 1
ATOM 1274 N N . ALA A 1 200 ? 18.555 33.829 17.674 1.00 12.72 178 ALA A N 1
ATOM 1275 C CA . ALA A 1 200 ? 19.157 32.556 17.189 1.00 14.00 178 ALA A CA 1
ATOM 1276 C C . ALA A 1 200 ? 19.428 31.510 18.326 1.00 15.69 178 ALA A C 1
ATOM 1277 O O . ALA A 1 200 ? 19.149 30.344 18.163 1.00 14.99 178 ALA A O 1
ATOM 1279 N N . ALA A 1 201 ? 20.010 31.930 19.442 1.00 15.01 179 ALA A N 1
ATOM 1280 C CA . ALA A 1 201 ? 20.363 30.959 20.499 1.00 16.45 179 ALA A CA 1
ATOM 1281 C C . ALA A 1 201 ? 19.102 30.342 21.193 1.00 17.66 179 ALA A C 1
ATOM 1282 O O . ALA A 1 201 ? 19.187 29.283 21.768 1.00 16.35 179 ALA A O 1
ATOM 1284 N N . GLU A 1 202 ? 18.003 31.090 21.197 1.00 19.71 180 GLU A N 1
ATOM 1285 C CA . GLU A 1 202 ? 16.696 30.695 21.785 1.00 19.80 180 GLU A CA 1
ATOM 1286 C C . GLU A 1 202 ? 15.801 29.833 20.901 1.00 17.24 180 GLU A C 1
ATOM 1287 O O . GLU A 1 202 ? 14.616 29.622 21.231 1.00 17.24 180 GLU A O 1
ATOM 1293 N N . GLY A 1 203 ? 16.343 29.366 19.785 1.00 18.46 181 GLY A N 1
ATOM 1294 C CA . GLY A 1 203 ? 15.700 28.371 18.983 1.00 17.06 181 GLY A CA 1
ATOM 1295 C C . GLY A 1 203 ? 14.783 28.967 17.895 1.00 15.23 181 GLY A C 1
ATOM 1296 O O . GLY A 1 203 ? 13.951 28.237 17.367 1.00 16.20 181 GLY A O 1
ATOM 1297 N N . ILE A 1 204 ? 14.902 30.263 17.604 1.00 14.66 182 ILE A N 1
ATOM 1298 C CA . ILE A 1 204 ? 14.037 30.896 16.533 1.00 14.05 182 ILE A CA 1
ATOM 1299 C C . ILE A 1 204 ? 14.929 31.261 15.339 1.00 14.08 182 ILE A C 1
ATOM 1300 O O . ILE A 1 204 ? 15.984 31.903 15.548 1.00 15.15 182 ILE A O 1
ATOM 1305 N N . ARG A 1 205 ? 14.568 30.843 14.148 1.00 13.71 183 ARG A N 1
ATOM 1306 C CA . ARG A 1 205 ? 15.241 31.308 12.942 1.00 13.73 183 ARG A CA 1
ATOM 1307 C C . ARG A 1 205 ? 14.489 32.456 12.284 1.00 12.62 183 ARG A C 1
ATOM 1308 O O . ARG A 1 205 ? 13.309 32.481 12.316 1.00 12.96 183 ARG A O 1
ATOM 1316 N N . VAL A 1 206 ? 15.184 33.413 11.702 1.00 12.37 184 VAL A N 1
ATOM 1317 C CA . VAL A 1 206 ? 14.459 34.548 11.139 1.00 11.00 184 VAL A CA 1
ATOM 1318 C C . VAL A 1 206 ? 15.122 34.810 9.789 1.00 11.17 184 VAL A C 1
ATOM 1319 O O . VAL A 1 206 ? 16.367 35.035 9.766 1.00 10.57 184 VAL A O 1
ATOM 1323 N N . ASN A 1 207 ? 14.326 34.729 8.701 1.00 9.89 185 ASN A N 1
ATOM 1324 C CA . ASN A 1 207 ? 14.893 34.968 7.334 1.00 9.53 185 ASN A CA 1
ATOM 1325 C C . ASN A 1 207 ? 13.895 35.772 6.551 1.00 10.40 185 ASN A C 1
ATOM 1326 O O . ASN A 1 207 ? 12.815 36.107 7.046 1.00 9.83 185 ASN A O 1
ATOM 1331 N N . ALA A 1 208 ? 14.281 36.187 5.330 1.00 11.37 186 ALA A N 1
ATOM 1332 C CA . ALA A 1 208 ? 13.338 36.936 4.511 1.00 10.77 186 ALA A CA 1
ATOM 1333 C C . ALA A 1 208 ? 13.514 36.526 3.065 1.00 11.35 186 ALA A C 1
ATOM 1334 O O . ALA A 1 208 ? 14.532 35.882 2.692 1.00 12.58 186 ALA A O 1
ATOM 1336 N N . VAL A 1 209 ? 12.507 36.855 2.261 1.00 11.14 187 VAL A N 1
ATOM 1337 C CA . VAL A 1 209 ? 12.610 36.730 0.813 1.00 11.32 187 VAL A CA 1
ATOM 1338 C C . VAL A 1 209 ? 12.397 38.123 0.169 1.00 11.58 187 VAL A C 1
ATOM 1339 O O . VAL A 1 209 ? 11.665 38.929 0.728 1.00 13.06 187 VAL A O 1
ATOM 1343 N N . ARG A 1 210 ? 12.988 38.346 -1.027 1.00 11.02 188 ARG A N 1
ATOM 1344 C CA . ARG A 1 210 ? 12.844 39.571 -1.787 1.00 10.80 188 ARG A CA 1
ATOM 1345 C C . ARG A 1 210 ? 12.226 39.169 -3.109 1.00 11.43 188 ARG A C 1
ATOM 1346 O O . ARG A 1 210 ? 12.930 38.802 -4.052 1.00 11.73 188 ARG A O 1
ATOM 1354 N N . PRO A 1 211 ? 10.900 39.188 -3.174 1.00 11.84 189 PRO A N 1
ATOM 1355 C CA . PRO A 1 211 ? 10.220 38.854 -4.444 1.00 11.30 189 PRO A CA 1
ATOM 1356 C C . PRO A 1 211 ? 10.504 39.955 -5.455 1.00 11.13 189 PRO A C 1
ATOM 1357 O O . PRO A 1 211 ? 10.580 41.114 -5.061 1.00 11.23 189 PRO A O 1
ATOM 1361 N N . GLY A 1 212 ? 10.563 39.609 -6.750 1.00 12.13 190 GLY A N 1
ATOM 1362 C CA . GLY A 1 212 ? 10.831 40.600 -7.811 1.00 11.97 190 GLY A CA 1
ATOM 1363 C C . GLY A 1 212 ? 9.447 40.879 -8.348 1.00 13.46 190 GLY A C 1
ATOM 1364 O O . GLY A 1 212 ? 8.535 41.199 -7.575 1.00 13.61 190 GLY A O 1
ATOM 1365 N N . ILE A 1 213 ? 9.283 40.731 -9.670 1.00 13.87 191 ILE A N 1
ATOM 1366 C CA . ILE A 1 213 ? 7.969 40.981 -10.331 1.00 15.39 191 ILE A CA 1
ATOM 1367 C C . ILE A 1 213 ? 7.115 39.726 -10.310 1.00 14.40 191 ILE A C 1
ATOM 1368 O O . ILE A 1 213 ? 7.479 38.734 -10.937 1.00 14.21 191 ILE A O 1
ATOM 1373 N N . ILE A 1 214 ? 6.027 39.753 -9.520 1.00 15.31 192 ILE A N 1
ATOM 1374 C CA . ILE A 1 214 ? 5.201 38.532 -9.298 1.00 16.00 192 ILE A CA 1
ATOM 1375 C C . ILE A 1 214 ? 3.768 38.700 -9.904 1.00 18.68 192 ILE A C 1
ATOM 1376 O O . ILE A 1 214 ? 3.122 39.719 -9.678 1.00 17.37 192 ILE A O 1
ATOM 1381 N N . GLU A 1 215 ? 3.271 37.715 -10.638 1.00 19.60 193 GLU A N 1
ATOM 1382 C CA . GLU A 1 215 ? 1.901 37.843 -11.216 1.00 23.55 193 GLU A CA 1
ATOM 1383 C C . GLU A 1 215 ? 0.922 37.940 -10.055 1.00 24.44 193 GLU A C 1
ATOM 1384 O O . GLU A 1 215 ? 0.092 38.831 -10.070 1.00 34.70 193 GLU A O 1
ATOM 1390 N N . SER A 1 234 ? 13.029 44.028 -17.368 1.00 30.81 212 SER A N 1
ATOM 1391 C CA . SER A 1 234 ? 14.446 43.956 -16.960 1.00 30.61 212 SER A CA 1
ATOM 1392 C C . SER A 1 234 ? 14.761 42.629 -16.236 1.00 27.77 212 SER A C 1
ATOM 1393 O O . SER A 1 234 ? 15.796 42.509 -15.617 1.00 31.17 212 SER A O 1
ATOM 1396 N N . VAL A 1 235 ? 13.876 41.646 -16.329 1.00 20.35 213 VAL A N 1
ATOM 1397 C CA . VAL A 1 235 ? 14.086 40.367 -15.624 1.00 19.51 213 VAL A CA 1
ATOM 1398 C C . VAL A 1 235 ? 14.815 39.345 -16.528 1.00 16.72 213 VAL A C 1
ATOM 1399 O O . VAL A 1 235 ? 14.312 38.983 -17.584 1.00 15.67 213 VAL A O 1
ATOM 1403 N N . PRO A 1 236 ? 15.993 38.876 -16.103 1.00 15.74 214 PRO A N 1
ATOM 1404 C CA . PRO A 1 236 ? 16.697 37.913 -16.935 1.00 15.25 214 PRO A CA 1
ATOM 1405 C C . PRO A 1 236 ? 15.875 36.675 -17.331 1.00 16.08 214 PRO A C 1
ATOM 1406 O O . PRO A 1 236 ? 15.980 36.202 -18.461 1.00 14.71 214 PRO A O 1
ATOM 1418 N N . GLN A 1 238 ? 12.895 36.544 -18.098 1.00 16.54 216 GLN A N 1
ATOM 1419 C CA . GLN A 1 238 ? 11.921 36.909 -19.197 1.00 17.41 216 GLN A CA 1
ATOM 1420 C C . GLN A 1 238 ? 10.445 36.825 -18.822 1.00 17.44 216 GLN A C 1
ATOM 1421 O O . GLN A 1 238 ? 9.561 36.890 -19.694 1.00 19.32 216 GLN A O 1
ATOM 1427 N N . ARG A 1 239 ? 10.141 36.632 -17.544 1.00 15.46 217 ARG A N 1
ATOM 1428 C CA . ARG A 1 239 ? 8.750 36.497 -17.154 1.00 15.56 217 ARG A CA 1
ATOM 1429 C C . ARG A 1 239 ? 8.605 36.919 -15.686 1.00 15.31 217 ARG A C 1
ATOM 1430 O O . ARG A 1 239 ? 9.638 36.971 -14.934 1.00 13.14 217 ARG A O 1
ATOM 1438 N N . ALA A 1 240 ? 7.355 37.224 -15.323 1.00 13.12 218 ALA A N 1
ATOM 1439 C CA . ALA A 1 240 ? 6.956 37.447 -13.939 1.00 15.21 218 ALA A CA 1
ATOM 1440 C C . ALA A 1 240 ? 7.044 36.079 -13.208 1.00 14.25 218 ALA A C 1
ATOM 1441 O O . ALA A 1 240 ? 7.041 34.994 -13.848 1.00 13.62 218 ALA A O 1
ATOM 1443 N N . GLY A 1 241 ? 7.196 36.126 -11.873 1.00 14.20 219 GLY A N 1
ATOM 1444 C CA . GLY A 1 241 ? 7.162 34.893 -11.105 1.00 12.99 219 GLY A CA 1
ATOM 1445 C C . GLY A 1 241 ? 5.733 34.620 -10.659 1.00 14.53 219 GLY A C 1
ATOM 1446 O O . GLY A 1 241 ? 4.903 35.524 -10.620 1.00 14.08 219 GLY A O 1
ATOM 1455 N N . PRO A 1 243 ? 3.047 33.462 -7.713 1.00 16.59 221 PRO A N 1
ATOM 1456 C CA . PRO A 1 243 ? 2.964 33.477 -6.244 1.00 16.08 221 PRO A CA 1
ATOM 1457 C C . PRO A 1 243 ? 3.399 32.147 -5.655 1.00 16.41 221 PRO A C 1
ATOM 1458 O O . PRO A 1 243 ? 4.061 32.141 -4.610 1.00 13.39 221 PRO A O 1
ATOM 1462 N N . GLU A 1 244 ? 3.081 31.023 -6.335 1.00 14.39 222 GLU A N 1
ATOM 1463 C CA . GLU A 1 244 ? 3.509 29.691 -5.858 1.00 15.82 222 GLU A CA 1
ATOM 1464 C C . GLU A 1 244 ? 5.040 29.559 -5.746 1.00 14.12 222 GLU A C 1
ATOM 1465 O O . GLU A 1 244 ? 5.578 28.800 -4.923 1.00 13.65 222 GLU A O 1
ATOM 1471 N N . GLU A 1 245 ? 5.734 30.292 -6.582 1.00 12.55 223 GLU A N 1
ATOM 1472 C CA . GLU A 1 245 ? 7.202 30.202 -6.594 1.00 12.56 223 GLU A CA 1
ATOM 1473 C C . GLU A 1 245 ? 7.774 30.985 -5.434 1.00 12.84 223 GLU A C 1
ATOM 1474 O O . GLU A 1 245 ? 8.786 30.590 -4.829 1.00 13.63 223 GLU A O 1
ATOM 1480 N N . VAL A 1 246 ? 7.159 32.113 -5.109 1.00 12.59 224 VAL A N 1
ATOM 1481 C CA . VAL A 1 246 ? 7.534 32.788 -3.867 1.00 12.40 224 VAL A CA 1
ATOM 1482 C C . VAL A 1 246 ? 7.205 31.889 -2.653 1.00 13.38 224 VAL A C 1
ATOM 1483 O O . VAL A 1 246 ? 8.005 31.767 -1.759 1.00 12.47 224 VAL A O 1
ATOM 1487 N N . ALA A 1 247 ? 6.027 31.278 -2.620 1.00 12.55 225 ALA A N 1
ATOM 1488 C CA . ALA A 1 247 ? 5.632 30.376 -1.498 1.00 13.09 225 ALA A CA 1
ATOM 1489 C C . ALA A 1 247 ? 6.608 29.228 -1.293 1.00 13.74 225 ALA A C 1
ATOM 1490 O O . ALA A 1 247 ? 6.874 28.871 -0.158 1.00 13.41 225 ALA A O 1
ATOM 1492 N N . ASP A 1 248 ? 7.091 28.613 -2.402 1.00 14.29 226 ASP A N 1
ATOM 1493 C CA . ASP A 1 248 ? 8.060 27.526 -2.339 1.00 13.91 226 ASP A CA 1
ATOM 1494 C C . ASP A 1 248 ? 9.291 27.979 -1.546 1.00 13.42 226 ASP A C 1
ATOM 1495 O O . ASP A 1 248 ? 9.813 27.266 -0.719 1.00 11.92 226 ASP A O 1
ATOM 1500 N N . ALA A 1 249 ? 9.768 29.186 -1.833 1.00 12.73 227 ALA A N 1
ATOM 1501 C CA . ALA A 1 249 ? 10.952 29.705 -1.112 1.00 13.13 227 ALA A CA 1
ATOM 1502 C C . ALA A 1 249 ? 10.672 30.010 0.379 1.00 12.68 227 ALA A C 1
ATOM 1503 O O . ALA A 1 249 ? 11.468 29.673 1.232 1.00 11.81 227 ALA A O 1
ATOM 1505 N N . ILE A 1 250 ? 9.521 30.609 0.644 1.00 12.01 228 ILE A N 1
ATOM 1506 C CA . ILE A 1 250 ? 9.114 30.979 1.970 1.00 13.71 228 ILE A CA 1
ATOM 1507 C C . ILE A 1 250 ? 8.987 29.660 2.794 1.00 14.41 228 ILE A C 1
ATOM 1508 O O . ILE A 1 250 ? 9.536 29.537 3.912 1.00 15.28 228 ILE A O 1
ATOM 1513 N N . LEU A 1 251 ? 8.296 28.652 2.241 1.00 12.94 229 LEU A N 1
ATOM 1514 C CA . LEU A 1 251 ? 8.172 27.363 2.987 1.00 14.68 229 LEU A CA 1
ATOM 1515 C C . LEU A 1 251 ? 9.515 26.689 3.185 1.00 14.52 229 LEU A C 1
ATOM 1516 O O . LEU A 1 251 ? 9.763 26.082 4.233 1.00 15.11 229 LEU A O 1
ATOM 1521 N N . TYR A 1 252 ? 10.414 26.782 2.198 1.00 14.55 230 TYR A N 1
ATOM 1522 C CA . TYR A 1 252 ? 11.783 26.263 2.418 1.00 12.60 230 TYR A CA 1
ATOM 1523 C C . TYR A 1 252 ? 12.386 26.894 3.690 1.00 13.30 230 TYR A C 1
ATOM 1524 O O . TYR A 1 252 ? 12.883 26.210 4.619 1.00 12.26 230 TYR A O 1
ATOM 1533 N N . LEU A 1 253 ? 12.379 28.218 3.729 1.00 13.89 231 LEU A N 1
ATOM 1534 C CA . LEU A 1 253 ? 13.030 28.944 4.851 1.00 13.66 231 LEU A CA 1
ATOM 1535 C C . LEU A 1 253 ? 12.318 28.752 6.149 1.00 13.81 231 LEU A C 1
ATOM 1536 O O . LEU A 1 253 ? 12.952 28.856 7.224 1.00 14.04 231 LEU A O 1
ATOM 1541 N N . LEU A 1 254 ? 11.030 28.460 6.066 1.00 14.27 232 LEU A N 1
ATOM 1542 C CA . LEU A 1 254 ? 10.276 28.028 7.273 1.00 16.24 232 LEU A CA 1
ATOM 1543 C C . LEU A 1 254 ? 10.549 26.628 7.770 1.00 17.02 232 LEU A C 1
ATOM 1544 O O . LEU A 1 254 ? 10.204 26.326 8.926 1.00 18.73 232 LEU A O 1
ATOM 1549 N N . SER A 1 255 ? 11.123 25.768 6.931 1.00 17.40 233 SER A N 1
ATOM 1550 C CA . SER A 1 255 ? 11.148 24.315 7.177 1.00 18.62 233 SER A CA 1
ATOM 1551 C C . SER A 1 255 ? 12.444 23.878 7.933 1.00 19.01 233 SER A C 1
ATOM 1552 O O . SER A 1 255 ? 13.446 24.606 7.974 1.00 16.86 233 SER A O 1
ATOM 1555 N N . PRO A 1 256 ? 12.452 22.626 8.420 1.00 21.06 234 PRO A N 1
ATOM 1556 C CA . PRO A 1 256 ? 13.645 22.064 9.058 1.00 20.58 234 PRO A CA 1
ATOM 1557 C C . PRO A 1 256 ? 14.752 21.766 8.060 1.00 19.73 234 PRO A C 1
ATOM 1558 O O . PRO A 1 256 ? 15.856 21.537 8.489 1.00 17.19 234 PRO A O 1
ATOM 1562 N N . SER A 1 257 ? 14.497 21.781 6.742 1.00 18.31 235 SER A N 1
ATOM 1563 C CA . SER A 1 257 ? 15.637 21.751 5.798 1.00 17.87 235 SER A CA 1
ATOM 1564 C C . SER A 1 257 ? 16.421 23.087 5.658 1.00 16.45 235 SER A C 1
ATOM 1565 O O . SER A 1 257 ? 17.286 23.220 4.777 1.00 16.35 235 SER A O 1
ATOM 1568 N N . ALA A 1 258 ? 16.124 24.060 6.506 1.00 15.74 236 ALA A N 1
ATOM 1569 C CA . ALA A 1 258 ? 16.865 25.328 6.553 1.00 14.45 236 ALA A CA 1
ATOM 1570 C C . ALA A 1 258 ? 17.336 25.506 8.006 1.00 14.52 236 ALA A C 1
ATOM 1571 O O . ALA A 1 258 ? 17.366 26.630 8.521 1.00 12.88 236 ALA A O 1
ATOM 1573 N N . SER A 1 259 ? 17.704 24.395 8.657 1.00 14.14 237 SER A N 1
ATOM 1574 C CA . SER A 1 259 ? 18.020 24.406 10.100 1.00 13.78 237 SER A CA 1
ATOM 1575 C C . SER A 1 259 ? 19.247 25.246 10.531 1.00 13.83 237 SER A C 1
ATOM 1576 O O . SER A 1 259 ? 19.317 25.747 11.709 1.00 10.43 237 SER A O 1
ATOM 1579 N N . TYR A 1 260 ? 20.173 25.444 9.575 1.00 11.45 238 TYR A N 1
ATOM 1580 C CA . TYR A 1 260 ? 21.340 26.321 9.789 1.00 11.86 238 TYR A CA 1
ATOM 1581 C C . TYR A 1 260 ? 21.279 27.706 9.063 1.00 11.21 238 TYR A C 1
ATOM 1582 O O . TYR A 1 260 ? 22.257 28.451 9.007 1.00 13.60 238 TYR A O 1
ATOM 1591 N N . VAL A 1 261 ? 20.108 28.032 8.536 1.00 11.24 239 VAL A N 1
ATOM 1592 C CA . VAL A 1 261 ? 19.872 29.238 7.799 1.00 10.18 239 VAL A CA 1
ATOM 1593 C C . VAL A 1 261 ? 19.138 30.167 8.720 1.00 9.65 239 VAL A C 1
ATOM 1594 O O . VAL A 1 261 ? 17.967 29.922 9.051 1.00 10.26 239 VAL A O 1
ATOM 1598 N N . THR A 1 262 ? 19.784 31.252 9.121 1.00 9.09 240 THR A N 1
ATOM 1599 C CA . THR A 1 262 ? 19.055 32.311 9.829 1.00 9.75 240 THR A CA 1
ATOM 1600 C C . THR A 1 262 ? 19.741 33.648 9.600 1.00 10.44 240 THR A C 1
ATOM 1601 O O . THR A 1 262 ? 20.973 33.713 9.511 1.00 11.23 240 THR A O 1
ATOM 1605 N N . GLY A 1 263 ? 18.970 34.722 9.463 1.00 10.92 241 GLY A N 1
ATOM 1606 C CA . GLY A 1 263 ? 19.589 35.977 9.180 1.00 11.42 241 GLY A CA 1
ATOM 1607 C C . GLY A 1 263 ? 19.836 36.090 7.653 1.00 13.25 241 GLY A C 1
ATOM 1608 O O . GLY A 1 263 ? 20.430 37.062 7.218 1.00 14.66 241 GLY A O 1
ATOM 1609 N N . SER A 1 264 ? 19.316 35.166 6.857 1.00 12.15 242 SER A N 1
ATOM 1610 C CA . SER A 1 264 ? 19.522 35.220 5.402 1.00 13.26 242 SER A CA 1
ATOM 1611 C C . SER A 1 264 ? 18.353 35.858 4.670 1.00 13.61 242 SER A C 1
ATOM 1612 O O . SER A 1 264 ? 17.188 35.833 5.162 1.00 10.84 242 SER A O 1
ATOM 1615 N N . ILE A 1 265 ? 18.626 36.354 3.452 1.00 12.07 243 ILE A N 1
ATOM 1616 C CA . ILE A 1 265 ? 17.585 37.022 2.689 1.00 12.30 243 ILE A CA 1
ATOM 1617 C C . ILE A 1 265 ? 17.737 36.505 1.256 1.00 13.17 243 ILE A C 1
ATOM 1618 O O . ILE A 1 265 ? 18.813 36.700 0.622 1.00 13.12 243 ILE A O 1
ATOM 1623 N N . LEU A 1 266 ? 16.713 35.804 0.784 1.00 10.87 244 LEU A N 1
ATOM 1624 C CA . LEU A 1 266 ? 16.738 35.061 -0.458 1.00 11.77 244 LEU A CA 1
ATOM 1625 C C . LEU A 1 266 ? 15.948 35.826 -1.528 1.00 11.86 244 LEU A C 1
ATOM 1626 O O . LEU A 1 266 ? 14.720 36.031 -1.393 1.00 10.86 244 LEU A O 1
ATOM 1631 N N . ASN A 1 267 ? 16.641 36.275 -2.570 1.00 12.32 245 ASN A N 1
ATOM 1632 C CA . ASN A 1 267 ? 15.931 36.916 -3.701 1.00 12.10 245 ASN A CA 1
ATOM 1633 C C . ASN A 1 267 ? 15.106 35.883 -4.503 1.00 12.39 245 ASN A C 1
ATOM 1634 O O . ASN A 1 267 ? 15.603 34.797 -4.852 1.00 12.18 245 ASN A O 1
ATOM 1639 N N . VAL A 1 268 ? 13.872 36.234 -4.797 1.00 12.30 246 VAL A N 1
ATOM 1640 C CA . VAL A 1 268 ? 13.020 35.363 -5.605 1.00 11.99 246 VAL A CA 1
ATOM 1641 C C . VAL A 1 268 ? 12.579 36.228 -6.811 1.00 11.83 246 VAL A C 1
ATOM 1642 O O . VAL A 1 268 ? 11.495 36.781 -6.811 1.00 10.55 246 VAL A O 1
ATOM 1646 N N . SER A 1 269 ? 13.481 36.435 -7.774 1.00 11.11 247 SER A N 1
ATOM 1647 C CA . SER A 1 269 ? 13.292 37.594 -8.649 1.00 11.83 247 SER A CA 1
ATOM 1648 C C . SER A 1 269 ? 13.628 37.269 -10.101 1.00 11.75 247 SER A C 1
ATOM 1649 O O . SER A 1 269 ? 13.666 38.181 -10.922 1.00 11.17 247 SER A O 1
ATOM 1652 N N . GLY A 1 270 ? 13.905 35.997 -10.415 1.00 12.25 248 GLY A N 1
ATOM 1653 C CA . GLY A 1 270 ? 14.174 35.624 -11.826 1.00 12.47 248 GLY A CA 1
ATOM 1654 C C . GLY A 1 270 ? 15.482 36.249 -12.307 1.00 13.64 248 GLY A C 1
ATOM 1655 O O . GLY A 1 270 ? 15.708 36.417 -13.551 1.00 12.42 248 GLY A O 1
ATOM 1656 N N . GLY A 1 271 ? 16.378 36.573 -11.352 1.00 11.64 249 GLY A N 1
ATOM 1657 C CA . GLY A 1 271 ? 17.646 37.142 -11.703 1.00 13.39 249 GLY A CA 1
ATOM 1658 C C . GLY A 1 271 ? 17.747 38.647 -11.580 1.00 14.07 249 GLY A C 1
ATOM 1659 O O . GLY A 1 271 ? 18.793 39.222 -11.813 1.00 14.50 249 GLY A O 1
ATOM 1660 N N . ARG A 1 272 ? 16.625 39.277 -11.333 1.00 15.40 250 ARG A N 1
ATOM 1661 C CA . ARG A 1 272 ? 16.598 40.668 -11.127 1.00 20.34 250 ARG A CA 1
ATOM 1662 C C . ARG A 1 272 ? 17.217 40.997 -9.754 1.00 23.65 250 ARG A C 1
ATOM 1663 O O . ARG A 1 272 ? 18.115 41.873 -9.806 1.00 26.17 250 ARG A O 1
ATOM 1671 N N . THR B 1 26 ? 28.269 82.151 -2.403 1.00 25.68 4 THR B N 1
ATOM 1672 C CA . THR B 1 26 ? 28.693 81.371 -1.198 1.00 26.18 4 THR B CA 1
ATOM 1673 C C . THR B 1 26 ? 27.701 80.217 -0.867 1.00 21.65 4 THR B C 1
ATOM 1674 O O . THR B 1 26 ? 26.539 80.491 -0.603 1.00 20.90 4 THR B O 1
ATOM 1678 N N . PRO B 1 27 ? 28.150 78.928 -0.899 1.00 20.26 5 PRO B N 1
ATOM 1679 C CA . PRO B 1 27 ? 27.135 77.873 -0.702 1.00 17.58 5 PRO B CA 1
ATOM 1680 C C . PRO B 1 27 ? 26.524 77.799 0.702 1.00 14.26 5 PRO B C 1
ATOM 1681 O O . PRO B 1 27 ? 27.181 78.136 1.674 1.00 15.40 5 PRO B O 1
ATOM 1685 N N . VAL B 1 28 ? 25.284 77.294 0.784 1.00 14.46 6 VAL B N 1
ATOM 1686 C CA . VAL B 1 28 ? 24.509 77.233 2.026 1.00 12.25 6 VAL B CA 1
ATOM 1687 C C . VAL B 1 28 ? 24.149 75.765 2.317 1.00 12.60 6 VAL B C 1
ATOM 1688 O O . VAL B 1 28 ? 23.655 75.060 1.438 1.00 12.83 6 VAL B O 1
ATOM 1692 N N . VAL B 1 29 ? 24.281 75.355 3.578 1.00 13.16 7 VAL B N 1
ATOM 1693 C CA . VAL B 1 29 ? 23.947 73.984 3.941 1.00 12.72 7 VAL B CA 1
ATOM 1694 C C . VAL B 1 29 ? 23.093 74.080 5.180 1.00 13.35 7 VAL B C 1
ATOM 1695 O O . VAL B 1 29 ? 23.434 74.841 6.093 1.00 13.50 7 VAL B O 1
ATOM 1699 N N . LEU B 1 30 ? 22.007 73.316 5.213 1.00 13.65 8 LEU B N 1
ATOM 1700 C CA . LEU B 1 30 ? 21.255 73.162 6.448 1.00 12.37 8 LEU B CA 1
ATOM 1701 C C . LEU B 1 30 ? 21.680 71.833 7.045 1.00 13.42 8 LEU B C 1
ATOM 1702 O O . LEU B 1 30 ? 21.616 70.771 6.370 1.00 12.31 8 LEU B O 1
ATOM 1707 N N . VAL B 1 31 ? 22.041 71.881 8.315 1.00 12.28 9 VAL B N 1
ATOM 1708 C CA . VAL B 1 31 ? 22.366 70.671 9.059 1.00 12.39 9 VAL B CA 1
ATOM 1709 C C . VAL B 1 31 ? 21.297 70.383 10.123 1.00 12.34 9 VAL B C 1
ATOM 1710 O O . VAL 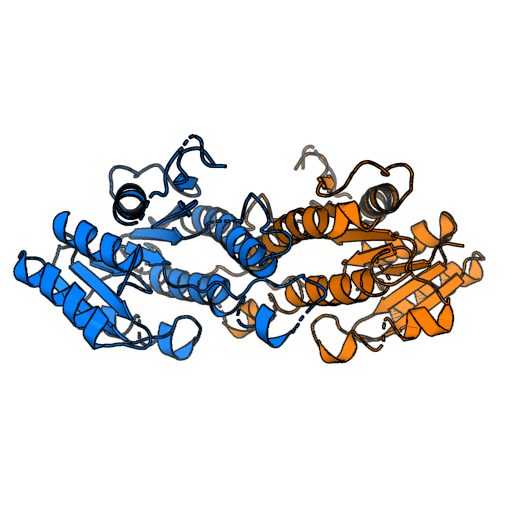B 1 31 ? 21.174 71.138 11.101 1.00 12.38 9 VAL B O 1
ATOM 1714 N N . THR B 1 32 ? 20.543 69.284 9.965 1.00 11.52 10 THR B N 1
ATOM 1715 C CA . THR B 1 32 ? 19.523 68.948 10.977 1.00 12.40 10 THR B CA 1
ATOM 1716 C C . THR B 1 32 ? 20.217 68.339 12.203 1.00 13.19 10 THR B C 1
ATOM 1717 O O . THR B 1 32 ? 21.216 67.635 12.070 1.00 13.28 10 THR B O 1
ATOM 1721 N N . GLY B 1 33 ? 19.704 68.623 13.393 1.00 13.63 11 GLY B N 1
ATOM 1722 C CA . GLY B 1 33 ? 20.320 68.142 14.647 1.00 14.99 11 GLY B CA 1
ATOM 1723 C C . GLY B 1 33 ? 21.782 68.608 14.684 1.00 15.36 11 GLY B C 1
ATOM 1724 O O . GLY B 1 33 ? 22.708 67.826 15.005 1.00 16.25 11 GLY B O 1
ATOM 1725 N N . GLY B 1 34 ? 22.002 69.893 14.452 1.00 13.69 12 GLY B N 1
ATOM 1726 C CA . GLY B 1 34 ? 23.393 70.425 14.407 1.00 14.04 12 GLY B CA 1
ATOM 1727 C C . GLY B 1 34 ? 23.977 70.839 15.729 1.00 15.42 12 GLY B C 1
ATOM 1728 O O . GLY B 1 34 ? 25.069 71.371 15.745 1.00 17.24 12 GLY B O 1
ATOM 1729 N N . SER B 1 35 ? 23.292 70.574 16.830 1.00 16.81 13 SER B N 1
ATOM 1730 C CA . SER B 1 35 ? 23.681 71.150 18.165 1.00 19.07 13 SER B CA 1
ATOM 1731 C C . SER B 1 35 ? 24.889 70.549 18.783 1.00 19.84 13 SER B C 1
ATOM 1732 O O . SER B 1 35 ? 25.533 71.203 19.626 1.00 17.23 13 SER B O 1
ATOM 1735 N N . ARG B 1 36 ? 25.151 69.284 18.457 1.00 18.41 14 ARG B N 1
ATOM 1736 C CA . ARG B 1 36 ? 26.083 68.486 19.241 1.00 20.93 14 ARG B CA 1
ATOM 1737 C C . ARG B 1 36 ? 26.729 67.406 18.344 1.00 19.33 14 ARG B C 1
ATOM 1738 O O . ARG B 1 36 ? 26.222 67.147 17.281 1.00 17.74 14 ARG B O 1
ATOM 1746 N N . GLY B 1 37 ? 27.792 66.743 18.808 1.00 18.59 15 GLY B N 1
ATOM 1747 C CA . GLY B 1 37 ? 28.175 65.470 18.175 1.00 18.13 15 GLY B CA 1
ATOM 1748 C C . GLY B 1 37 ? 28.505 65.694 16.712 1.00 15.58 15 GLY B C 1
ATOM 1749 O O . GLY B 1 37 ? 29.094 66.737 16.336 1.00 14.91 15 GLY B O 1
ATOM 1750 N N . ILE B 1 38 ? 28.200 64.703 15.874 1.00 15.74 16 ILE B N 1
ATOM 1751 C CA . ILE B 1 38 ? 28.575 64.770 14.436 1.00 14.93 16 ILE B CA 1
ATOM 1752 C C . ILE B 1 38 ? 27.996 66.043 13.792 1.00 13.62 16 ILE B C 1
ATOM 1753 O O . ILE B 1 38 ? 28.614 66.655 12.882 1.00 12.14 16 ILE B O 1
ATOM 1758 N N . GLY B 1 39 ? 26.760 66.359 14.166 1.00 13.63 17 GLY B N 1
ATOM 1759 C CA . GLY B 1 39 ? 26.020 67.487 13.512 1.00 12.79 17 GLY B CA 1
ATOM 1760 C C . GLY B 1 39 ? 26.779 68.798 13.798 1.00 13.60 17 GLY B C 1
ATOM 1761 O O . GLY B 1 39 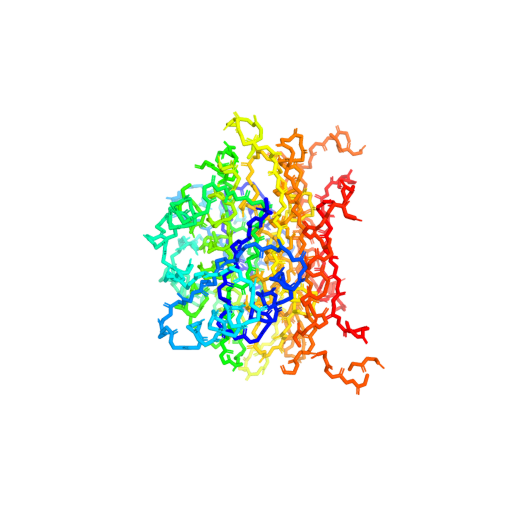? 26.966 69.585 12.881 1.00 14.21 17 GLY B O 1
ATOM 1762 N N . ALA B 1 40 ? 27.208 69.009 15.044 1.00 14.33 18 ALA B N 1
ATOM 1763 C CA . ALA B 1 40 ? 27.967 70.229 15.370 1.00 15.24 18 ALA B CA 1
ATOM 1764 C C . ALA B 1 40 ? 29.334 70.222 14.691 1.00 15.85 18 ALA B C 1
ATOM 1765 O O . ALA B 1 40 ? 29.762 71.235 14.173 1.00 15.64 18 ALA B O 1
ATOM 1767 N N . ALA B 1 41 ? 29.978 69.035 14.611 1.00 14.51 19 ALA B N 1
ATOM 1768 C CA . ALA B 1 41 ? 31.219 68.944 13.840 1.00 14.44 19 ALA B CA 1
ATOM 1769 C C . ALA B 1 41 ? 31.012 69.287 12.363 1.00 13.88 19 ALA B C 1
ATOM 1770 O O . ALA B 1 41 ? 31.880 69.921 11.736 1.00 13.27 19 ALA B O 1
ATOM 1772 N N . VAL B 1 42 ? 29.884 68.861 11.775 1.00 13.92 20 VAL B N 1
ATOM 1773 C CA . VAL B 1 42 ? 29.661 69.172 10.364 1.00 12.81 20 VAL B CA 1
ATOM 1774 C C . VAL B 1 42 ? 29.490 70.714 10.208 1.00 14.03 20 VAL B C 1
ATOM 1775 O O . VAL B 1 42 ? 30.037 71.341 9.279 1.00 12.80 20 VAL B O 1
ATOM 1779 N N . CYS B 1 43 ? 28.705 71.318 11.120 1.00 14.02 21 CYS B N 1
ATOM 1780 C CA . CYS B 1 43 ? 28.543 72.795 11.060 1.00 14.06 21 CYS B CA 1
ATOM 1781 C C . CYS B 1 43 ? 29.880 73.537 11.133 1.00 14.32 21 CYS B C 1
ATOM 1782 O O . CYS B 1 43 ? 30.121 74.460 10.309 1.00 15.18 21 CYS B O 1
ATOM 1785 N N . ARG B 1 44 ? 30.729 73.165 12.099 1.00 15.89 22 ARG B N 1
ATOM 1786 C CA . ARG B 1 44 ? 31.984 73.871 12.264 1.00 18.47 22 ARG B CA 1
ATOM 1787 C C . ARG B 1 44 ? 32.867 73.741 11.043 1.00 17.14 22 ARG B C 1
ATOM 1788 O O . ARG B 1 44 ? 33.462 74.714 10.614 1.00 17.63 22 ARG B O 1
ATOM 1796 N N . LEU B 1 45 ? 32.968 72.517 10.490 1.00 16.14 23 LEU B N 1
ATOM 1797 C CA . LEU B 1 45 ? 33.841 72.277 9.365 1.00 15.08 23 LEU B CA 1
ATOM 1798 C C . LEU B 1 45 ? 33.271 72.929 8.093 1.00 14.81 23 LEU B C 1
ATOM 1799 O O . LEU B 1 45 ? 34.028 73.497 7.283 1.00 13.80 23 LEU B O 1
ATOM 1804 N N . ALA B 1 46 ? 31.951 72.837 7.900 1.00 12.95 24 ALA B N 1
ATOM 1805 C CA . ALA B 1 46 ? 31.356 73.483 6.708 1.00 13.32 24 ALA B CA 1
ATOM 1806 C C . ALA B 1 46 ? 31.694 74.995 6.737 1.00 13.60 24 ALA B C 1
ATOM 1807 O O . ALA B 1 46 ? 32.169 75.554 5.761 1.00 13.87 24 ALA B O 1
ATOM 1809 N N . ALA B 1 47 ? 31.511 75.645 7.892 1.00 14.99 25 ALA B N 1
ATOM 1810 C CA . ALA B 1 47 ? 31.873 77.078 7.933 1.00 16.13 25 ALA B CA 1
ATOM 1811 C C . ALA B 1 47 ? 33.375 77.291 7.614 1.00 18.23 25 ALA B C 1
ATOM 1812 O O . ALA B 1 47 ? 33.716 78.175 6.833 1.00 19.75 25 ALA B O 1
ATOM 1814 N N . ARG B 1 48 ? 34.276 76.456 8.187 1.00 19.73 26 ARG B N 1
ATOM 1815 C CA . ARG B 1 48 ? 35.713 76.551 7.897 1.00 22.27 26 ARG B CA 1
ATOM 1816 C C . ARG B 1 48 ? 36.000 76.396 6.407 1.00 22.24 26 ARG B C 1
ATOM 1817 O O . ARG B 1 48 ? 36.913 76.992 5.905 1.00 21.26 26 ARG B O 1
ATOM 1825 N N . GLN B 1 49 ? 35.203 75.603 5.697 1.00 19.06 27 GLN B N 1
ATOM 1826 C CA . GLN B 1 49 ? 35.423 75.389 4.288 1.00 20.04 27 GLN B CA 1
ATOM 1827 C C . GLN B 1 49 ? 34.644 76.360 3.422 1.00 20.05 27 GLN B C 1
ATOM 1828 O O . GLN B 1 49 ? 34.543 76.135 2.213 1.00 19.51 27 GLN B O 1
ATOM 1834 N N . GLY B 1 50 ? 34.042 77.385 4.031 1.00 21.27 28 GLY B N 1
ATOM 1835 C CA . GLY B 1 50 ? 33.447 78.500 3.236 1.00 20.57 28 GLY B CA 1
ATOM 1836 C C . GLY B 1 50 ? 31.926 78.407 2.995 1.00 22.51 28 GLY B C 1
ATOM 1837 O O . GLY B 1 50 ? 31.368 79.195 2.204 1.00 21.11 28 GLY B O 1
ATOM 1838 N N . TRP B 1 51 ? 31.242 77.499 3.706 1.00 17.54 29 TRP B N 1
ATOM 1839 C CA . TRP B 1 51 ? 29.780 77.423 3.607 1.00 17.25 29 TRP B CA 1
ATOM 1840 C C . TRP B 1 51 ? 29.121 78.351 4.601 1.00 16.39 29 TRP B C 1
ATOM 1841 O O . TRP B 1 51 ? 29.617 78.522 5.689 1.00 15.23 29 TRP B O 1
ATOM 1852 N N . ARG B 1 52 ? 27.921 78.822 4.274 1.00 17.01 30 ARG B N 1
ATOM 1853 C CA . ARG B 1 52 ? 27.037 79.504 5.256 1.00 16.21 30 ARG B CA 1
ATOM 1854 C C . ARG B 1 52 ? 26.202 78.393 5.847 1.00 17.28 30 ARG B C 1
ATOM 1855 O O . ARG B 1 52 ? 25.791 77.484 5.123 1.00 15.20 30 ARG B O 1
ATOM 1863 N N . VAL B 1 53 ? 25.880 78.448 7.132 1.00 15.11 31 VAL B N 1
ATOM 1864 C CA . VAL B 1 53 ? 25.379 77.217 7.741 1.00 14.72 31 VAL B CA 1
ATOM 1865 C C . VAL B 1 53 ? 24.129 77.462 8.582 1.00 14.12 31 VAL B C 1
ATOM 1866 O O . VAL B 1 53 ? 24.097 78.366 9.428 1.00 13.56 31 VAL B O 1
ATOM 1870 N N . GLY B 1 54 ? 23.101 76.649 8.362 1.00 14.57 32 GLY B N 1
ATOM 1871 C CA . GLY B 1 54 ? 21.932 76.683 9.250 1.00 12.52 32 GLY B CA 1
ATOM 1872 C C . GLY B 1 54 ? 22.063 75.547 10.242 1.00 13.75 32 GLY B C 1
ATOM 1873 O O . GLY B 1 54 ? 22.145 74.342 9.865 1.00 13.48 32 GLY B O 1
ATOM 1874 N N . VAL B 1 55 ? 22.121 75.905 11.524 1.00 12.49 33 VAL B N 1
ATOM 1875 C CA . VAL B 1 55 ? 22.421 74.960 12.566 1.00 13.53 33 VAL B CA 1
ATOM 1876 C C . VAL B 1 55 ? 21.072 74.645 13.200 1.00 14.76 33 VAL B C 1
ATOM 1877 O O . VAL B 1 55 ? 20.605 75.429 14.023 1.00 14.71 33 VAL B O 1
ATOM 1881 N N . ASN B 1 56 ? 20.438 73.523 12.819 1.00 14.37 34 ASN B N 1
ATOM 1882 C CA . ASN B 1 56 ? 19.097 73.185 13.337 1.00 14.79 34 ASN B CA 1
ATOM 1883 C C . ASN B 1 56 ? 19.164 72.519 14.697 1.00 16.60 34 ASN B C 1
ATOM 1884 O O . ASN B 1 56 ? 20.084 71.698 14.944 1.00 16.07 34 ASN B O 1
ATOM 1889 N N . TYR B 1 57 ? 18.217 72.871 15.583 1.00 15.88 35 TYR B N 1
ATOM 1890 C CA . TYR B 1 57 ? 18.156 72.309 16.934 1.00 15.63 35 TYR B CA 1
ATOM 1891 C C . TYR B 1 57 ? 16.669 71.950 17.200 1.00 16.84 35 TYR B C 1
ATOM 1892 O O . TYR B 1 57 ? 15.754 72.714 16.775 1.00 14.86 35 TYR B O 1
ATOM 1901 N N . ALA B 1 58 ? 16.434 70.817 17.879 1.00 15.03 36 ALA B N 1
ATOM 1902 C CA . ALA B 1 58 ? 15.052 70.316 18.067 1.00 19.67 36 ALA B CA 1
ATOM 1903 C C . ALA B 1 58 ? 14.375 70.779 19.342 1.00 20.36 36 ALA B C 1
ATOM 1904 O O . ALA B 1 58 ? 13.127 70.779 19.411 1.00 23.22 36 ALA B O 1
ATOM 1906 N N . ALA B 1 59 ? 15.153 71.055 20.377 1.00 20.68 37 ALA B N 1
ATOM 1907 C CA . ALA B 1 59 ? 14.545 71.450 21.650 1.00 23.96 37 ALA B CA 1
ATOM 1908 C C . ALA B 1 59 ? 15.294 72.663 22.264 1.00 23.87 37 ALA B C 1
ATOM 1909 O O . ALA B 1 59 ? 15.160 73.779 21.753 1.00 24.85 37 ALA B O 1
ATOM 1911 N N . ASN B 1 60 ? 16.048 72.476 23.334 1.00 22.21 38 ASN B N 1
ATOM 1912 C CA . ASN B 1 60 ? 16.634 73.648 24.004 1.00 24.62 38 ASN B CA 1
ATOM 1913 C C . ASN B 1 60 ? 17.666 74.236 23.012 1.00 22.74 38 ASN B C 1
ATOM 1914 O O . ASN B 1 60 ? 18.420 73.465 22.408 1.00 20.82 38 ASN B O 1
ATOM 1919 N N . ARG B 1 61 ? 17.722 75.564 22.881 1.00 20.38 39 ARG B N 1
ATOM 1920 C CA . ARG B 1 61 ? 18.564 76.222 21.838 1.00 19.11 39 ARG B CA 1
ATOM 1921 C C . ARG B 1 61 ? 20.027 76.461 22.242 1.00 17.34 39 ARG B C 1
ATOM 1922 O O . ARG B 1 61 ? 20.872 76.873 21.439 1.00 16.14 39 ARG B O 1
ATOM 1930 N N . GLU B 1 62 ? 20.338 76.280 23.510 1.00 17.08 40 GLU B N 1
ATOM 1931 C CA . GLU B 1 62 ? 21.613 76.844 23.972 1.00 19.87 40 GLU B CA 1
ATOM 1932 C C . GLU B 1 62 ? 22.845 76.256 23.311 1.00 18.81 40 GLU B C 1
ATOM 1933 O O . GLU B 1 62 ? 23.769 76.971 22.956 1.00 18.12 40 GLU B O 1
ATOM 1939 N N . ALA B 1 63 ? 22.872 74.926 23.151 1.00 20.07 41 ALA B N 1
ATOM 1940 C CA . ALA B 1 63 ? 24.054 74.287 22.483 1.00 19.46 41 ALA B CA 1
ATOM 1941 C C . ALA B 1 63 ? 24.158 74.766 21.026 1.00 18.08 41 ALA B C 1
ATOM 1942 O O . ALA B 1 63 ? 25.232 75.103 20.550 1.00 18.40 41 ALA B O 1
ATOM 1944 N N . ALA B 1 64 ? 23.034 74.876 20.316 1.00 18.80 42 ALA B N 1
ATOM 1945 C CA . ALA B 1 64 ? 23.123 75.373 18.927 1.00 16.77 42 ALA B CA 1
ATOM 1946 C C . ALA B 1 64 ? 23.609 76.794 18.902 1.00 16.94 42 ALA B C 1
ATOM 1947 O O . ALA B 1 64 ? 24.422 77.171 18.032 1.00 18.44 42 ALA B O 1
ATOM 1949 N N . ASP B 1 65 ? 23.109 77.612 19.837 1.00 17.26 43 ASP B N 1
ATOM 1950 C CA . ASP B 1 65 ? 23.594 79.024 19.895 1.00 16.68 43 ASP B CA 1
ATOM 1951 C C . ASP B 1 65 ? 25.098 79.098 20.087 1.00 15.01 43 ASP B C 1
ATOM 1952 O O . ASP B 1 65 ? 25.739 79.971 19.490 1.00 17.12 43 ASP B O 1
ATOM 1957 N N . ALA B 1 66 ? 25.680 78.188 20.891 1.00 16.39 44 ALA B N 1
ATOM 1958 C CA . ALA B 1 66 ? 27.147 78.197 21.123 1.00 18.02 44 ALA B CA 1
ATOM 1959 C C . ALA B 1 66 ? 27.919 77.777 19.857 1.00 17.43 44 ALA B C 1
ATOM 1960 O O . ALA B 1 66 ? 29.002 78.316 19.543 1.00 17.64 44 ALA B O 1
ATOM 1962 N N . VAL B 1 67 ? 27.374 76.798 19.144 1.00 16.48 45 VAL B N 1
ATOM 1963 C CA . VAL B 1 67 ? 27.991 76.381 17.828 1.00 15.53 45 VAL B CA 1
ATOM 1964 C C . VAL B 1 67 ? 27.999 77.595 16.899 1.00 15.00 45 VAL B C 1
ATOM 1965 O O . VAL B 1 67 ? 29.026 77.910 16.277 1.00 13.01 45 VAL B O 1
ATOM 1969 N N . VAL B 1 68 ? 26.824 78.277 16.813 1.00 15.48 46 VAL B N 1
ATOM 1970 C CA . VAL B 1 68 ? 26.711 79.517 15.988 1.00 16.69 46 VAL B CA 1
ATOM 1971 C C . VAL B 1 68 ? 27.706 80.587 16.400 1.00 17.28 46 VAL B C 1
ATOM 1972 O O . VAL B 1 68 ? 28.346 81.187 15.537 1.00 16.12 46 VAL B O 1
ATOM 1976 N N . ALA B 1 69 ? 27.807 80.865 17.705 1.00 18.27 47 ALA B N 1
ATOM 1977 C CA . ALA B 1 69 ? 28.706 81.927 18.155 1.00 18.25 47 ALA B CA 1
ATOM 1978 C C . ALA B 1 69 ? 30.173 81.551 17.814 1.00 18.15 47 ALA B C 1
ATOM 1979 O O . ALA B 1 69 ? 30.927 82.407 17.378 1.00 17.35 47 ALA B O 1
ATOM 1981 N N . ALA B 1 70 ? 30.573 80.272 17.970 1.00 17.56 48 ALA B N 1
ATOM 1982 C CA . ALA B 1 70 ? 31.963 79.939 17.685 1.00 18.31 48 ALA B CA 1
ATOM 1983 C C . ALA B 1 70 ? 32.212 80.125 16.183 1.00 19.04 48 ALA B C 1
ATOM 1984 O O . ALA B 1 70 ? 33.280 80.619 15.788 1.00 21.53 48 ALA B O 1
ATOM 1986 N N . ILE B 1 71 ? 31.217 79.820 15.345 1.00 18.50 49 ILE B N 1
ATOM 1987 C CA . ILE B 1 71 ? 31.350 80.008 13.896 1.00 18.83 49 ILE B CA 1
ATOM 1988 C C . ILE B 1 71 ? 31.473 81.536 13.601 1.00 19.82 49 ILE B C 1
ATOM 1989 O O . ILE B 1 71 ? 32.344 82.004 12.850 1.00 19.94 49 ILE B O 1
ATOM 1994 N N . THR B 1 72 ? 30.536 82.291 14.168 1.00 17.52 50 THR B N 1
ATOM 1995 C CA . THR B 1 72 ? 30.495 83.767 14.035 1.00 19.85 50 THR B CA 1
ATOM 1996 C C . THR B 1 72 ? 31.811 84.431 14.463 1.00 18.73 50 THR B C 1
ATOM 1997 O O . THR B 1 72 ? 32.413 85.184 13.684 1.00 19.61 50 THR B O 1
ATOM 2001 N N . GLU B 1 73 ? 32.291 84.094 15.647 1.00 18.99 51 GLU B N 1
ATOM 2002 C CA . GLU B 1 73 ? 33.506 84.691 16.149 1.00 21.26 51 GLU B CA 1
ATOM 2003 C C . GLU B 1 73 ? 34.730 84.288 15.339 1.00 24.32 51 GLU B C 1
ATOM 2004 O O . GLU B 1 73 ? 35.684 85.027 15.309 1.00 23.86 51 GLU B O 1
ATOM 2010 N N . SER B 1 74 ? 34.698 83.121 14.676 1.00 26.02 52 SER B N 1
ATOM 2011 C CA . SER B 1 74 ? 35.750 82.715 13.707 1.00 25.87 52 SER B CA 1
ATOM 2012 C C . SER B 1 74 ? 35.652 83.450 12.413 1.00 26.33 52 SER B C 1
ATOM 2013 O O . SER B 1 74 ? 36.443 83.237 11.544 1.00 26.76 52 SER B O 1
ATOM 2016 N N . GLY B 1 75 ? 34.605 84.211 12.199 1.00 27.37 53 GLY B N 1
ATOM 2017 C CA . GLY B 1 75 ? 34.473 84.800 10.883 1.00 24.33 53 GLY B CA 1
ATOM 2018 C C . GLY B 1 75 ? 33.596 84.018 9.903 1.00 26.76 53 GLY B C 1
ATOM 2019 O O . GLY B 1 75 ? 33.577 84.347 8.729 1.00 23.88 53 GLY B O 1
ATOM 2020 N N . GLY B 1 76 ? 32.873 82.988 10.365 1.00 25.47 54 GLY B N 1
ATOM 2021 C CA . GLY B 1 76 ? 31.910 82.313 9.497 1.00 22.67 54 GLY B CA 1
ATOM 2022 C C . GLY B 1 76 ? 30.494 82.916 9.584 1.00 23.65 54 GLY B C 1
ATOM 2023 O O . GLY B 1 76 ? 30.249 83.831 10.373 1.00 22.09 54 GLY B O 1
ATOM 2024 N N . GLU B 1 77 ? 29.551 82.393 8.794 1.00 20.65 55 GLU B N 1
ATOM 2025 C CA . GLU B 1 77 ? 28.165 82.858 8.856 1.00 22.44 55 GLU B CA 1
ATOM 2026 C C . GLU B 1 77 ? 27.296 81.673 9.171 1.00 22.36 55 GLU B C 1
ATOM 2027 O O . GLU B 1 77 ? 27.350 80.661 8.437 1.00 20.28 55 GLU B O 1
ATOM 2033 N N . ALA B 1 78 ? 26.526 81.771 10.248 1.00 18.70 56 ALA B N 1
ATOM 2034 C CA . ALA B 1 78 ? 25.609 80.660 10.626 1.00 19.05 56 ALA B CA 1
ATOM 2035 C C . ALA B 1 78 ? 24.417 81.254 11.336 1.00 19.43 56 ALA B C 1
ATOM 2036 O O . ALA B 1 78 ? 24.550 82.362 11.842 1.00 21.68 56 ALA B O 1
ATOM 2038 N N . VAL B 1 79 ? 23.255 80.583 11.327 1.00 18.33 57 VAL B N 1
ATOM 2039 C CA . VAL B 1 79 ? 22.128 80.915 12.230 1.00 17.52 57 VAL B CA 1
ATOM 2040 C C . VAL B 1 79 ? 21.610 79.619 1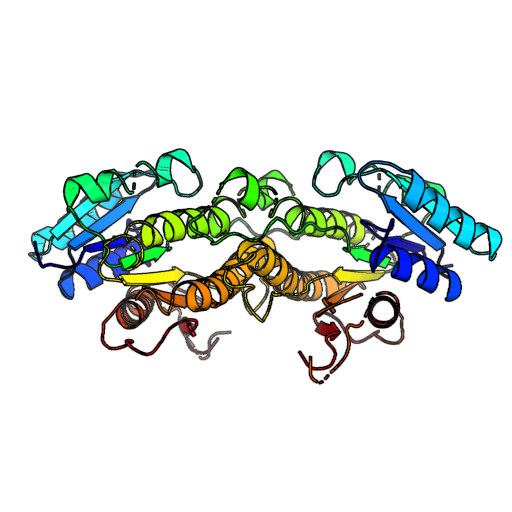2.831 1.00 14.74 57 VAL B C 1
ATOM 2041 O O . VAL B 1 79 ? 21.717 78.537 12.200 1.00 13.39 57 VAL B O 1
ATOM 2045 N N . ALA B 1 80 ? 21.081 79.730 14.037 1.00 14.94 58 ALA B N 1
ATOM 2046 C CA . ALA B 1 80 ? 20.418 78.652 14.750 1.00 16.00 58 ALA B CA 1
ATOM 2047 C C . ALA B 1 80 ? 18.930 78.636 14.335 1.00 18.67 58 ALA B C 1
ATOM 2048 O O . ALA B 1 80 ? 18.271 79.674 14.342 1.00 16.70 58 ALA B O 1
ATOM 2050 N N . ILE B 1 81 ? 18.422 77.470 13.926 1.00 17.51 59 ILE B N 1
ATOM 2051 C CA . ILE B 1 81 ? 17.088 77.353 13.373 1.00 17.62 59 ILE B CA 1
ATOM 2052 C C . ILE B 1 81 ? 16.323 76.272 14.148 1.00 17.60 59 ILE B C 1
ATOM 2053 O O . ILE B 1 81 ? 16.768 75.148 14.231 1.00 16.91 59 ILE B O 1
ATOM 2058 N N . PRO B 1 82 ? 15.188 76.633 14.775 1.00 16.71 60 PRO B N 1
ATOM 2059 C CA . PRO B 1 82 ? 14.469 75.656 15.590 1.00 15.82 60 PRO B CA 1
ATOM 2060 C C . PRO B 1 82 ? 13.732 74.644 14.707 1.00 16.30 60 PRO B C 1
ATOM 2061 O O . PRO B 1 82 ? 13.565 74.887 13.482 1.00 16.00 60 PRO B O 1
ATOM 2065 N N . GLY B 1 83 ? 13.262 73.553 15.318 1.00 14.73 61 GLY B N 1
ATOM 2066 C CA . GLY B 1 83 ? 12.459 72.591 14.551 1.00 14.86 61 GLY B CA 1
ATOM 2067 C C . GLY B 1 83 ? 12.887 71.173 14.848 1.00 15.57 61 GLY B C 1
ATOM 2068 O O . GLY B 1 83 ? 14.102 70.824 14.774 1.00 15.14 61 GLY B O 1
ATOM 2069 N N . ASP B 1 84 ? 11.898 70.364 15.193 1.00 17.13 62 ASP B N 1
ATOM 2070 C CA . ASP B 1 84 ? 12.087 68.943 15.432 1.00 16.66 62 ASP B CA 1
ATOM 2071 C C . ASP B 1 84 ? 11.676 68.190 14.162 1.00 16.97 62 ASP B C 1
ATOM 2072 O O . ASP B 1 84 ? 10.500 68.276 13.733 1.00 15.18 62 ASP B O 1
ATOM 2077 N N . VAL B 1 85 ? 12.623 67.474 13.532 1.00 14.44 63 VAL B N 1
ATOM 2078 C CA . VAL B 1 85 ? 12.282 66.681 12.323 1.00 15.44 63 VAL B CA 1
ATOM 2079 C C . VAL B 1 85 ? 11.221 65.601 12.562 1.00 14.38 63 VAL B C 1
ATOM 2080 O O . VAL B 1 85 ? 10.606 65.110 11.623 1.00 14.43 63 VAL B O 1
ATOM 2084 N N . GLY B 1 86 ? 11.023 65.205 13.808 1.00 14.27 64 GLY B N 1
ATOM 2085 C CA . GLY B 1 86 ? 9.913 64.271 14.135 1.00 16.53 64 GLY B CA 1
ATOM 2086 C C . GLY B 1 86 ? 8.518 64.925 14.176 1.00 18.93 64 GLY B C 1
ATOM 2087 O O . GLY B 1 86 ? 7.493 64.222 14.326 1.00 18.31 64 GLY B O 1
ATOM 2088 N N . ASN B 1 87 ? 8.471 66.253 13.975 1.00 18.90 65 ASN B N 1
ATOM 2089 C CA . ASN B 1 87 ? 7.186 66.992 13.825 1.00 19.15 65 ASN B CA 1
ATOM 2090 C C . ASN B 1 87 ? 7.114 67.552 12.435 1.00 19.36 65 ASN B C 1
ATOM 2091 O O . ASN B 1 87 ? 7.812 68.499 12.038 1.00 18.83 65 ASN B O 1
ATOM 2096 N N . ALA B 1 88 ? 6.286 66.904 11.625 1.00 19.83 66 ALA B N 1
ATOM 2097 C CA . ALA B 1 88 ? 6.173 67.250 10.235 1.00 20.47 66 ALA B CA 1
ATOM 2098 C C . ALA B 1 88 ? 5.800 68.720 10.099 1.00 22.17 66 ALA B C 1
ATOM 2099 O O . ALA B 1 88 ? 6.209 69.423 9.148 1.00 22.15 66 ALA B O 1
ATOM 2101 N N . ALA B 1 89 ? 5.089 69.222 11.099 1.00 22.39 67 ALA B N 1
ATOM 2102 C CA . ALA B 1 89 ? 4.626 70.583 11.030 1.00 24.91 67 ALA B CA 1
ATOM 2103 C C . ALA B 1 89 ? 5.778 71.597 11.223 1.00 24.68 67 ALA B C 1
ATOM 2104 O O . ALA B 1 89 ? 5.552 72.773 11.058 1.00 23.97 67 ALA B O 1
ATOM 2106 N N . ASP B 1 90 ? 6.967 71.149 11.631 1.00 19.54 68 ASP B N 1
ATOM 2107 C CA . ASP B 1 90 ? 8.095 72.056 11.947 1.00 18.32 68 ASP B CA 1
ATOM 2108 C C . ASP B 1 90 ? 8.988 72.216 10.750 1.00 20.15 68 ASP B C 1
ATOM 2109 O O . ASP B 1 90 ? 9.870 73.101 10.696 1.00 19.62 68 ASP B O 1
ATOM 2114 N N . ILE B 1 91 ? 8.837 71.311 9.784 1.00 19.43 69 ILE B N 1
ATOM 2115 C CA . ILE B 1 91 ? 9.871 71.164 8.786 1.00 17.26 69 ILE B CA 1
ATOM 2116 C C . ILE B 1 91 ? 9.823 72.314 7.792 1.00 15.88 69 ILE B C 1
ATOM 2117 O O . ILE B 1 91 ? 10.882 72.845 7.367 1.00 14.86 69 ILE B O 1
ATOM 2122 N N . ALA B 1 92 ? 8.620 72.695 7.354 1.00 15.17 70 ALA B N 1
ATOM 2123 C CA . ALA B 1 92 ? 8.531 73.757 6.343 1.00 15.97 70 ALA B CA 1
ATOM 2124 C C . ALA B 1 92 ? 9.205 75.042 6.864 1.00 15.90 70 ALA B C 1
ATOM 2125 O O . ALA B 1 92 ? 9.885 75.764 6.131 1.00 14.97 70 ALA B O 1
ATOM 2127 N N . ALA B 1 93 ? 8.990 75.349 8.125 1.00 15.72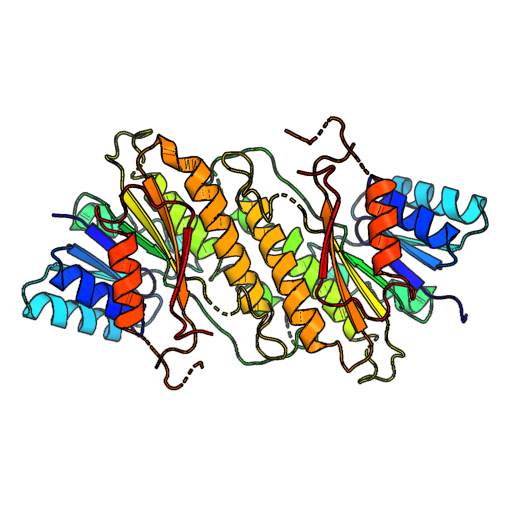 71 ALA B N 1
ATOM 2128 C CA . ALA B 1 93 ? 9.500 76.644 8.636 1.00 15.20 71 ALA B CA 1
ATOM 2129 C C . ALA B 1 93 ? 11.045 76.607 8.805 1.00 17.53 71 ALA B C 1
ATOM 2130 O O . ALA B 1 93 ? 11.710 77.641 8.667 1.00 15.46 71 ALA B O 1
ATOM 2140 N N . PHE B 1 95 ? 13.156 75.160 6.686 1.00 14.57 73 PHE B N 1
ATOM 2141 C CA . PHE B 1 95 ? 13.612 75.566 5.347 1.00 15.70 73 PHE B CA 1
ATOM 2142 C C . PHE B 1 95 ? 13.276 76.996 4.903 1.00 17.12 73 PHE B C 1
ATOM 2143 O O . PHE B 1 95 ? 14.082 77.623 4.151 1.00 16.45 73 PHE B O 1
ATOM 2151 N N . SER B 1 96 ? 12.083 77.478 5.265 1.00 16.40 74 SER B N 1
ATOM 2152 C CA . SER B 1 96 ? 11.814 78.947 5.063 1.00 17.77 74 SER B CA 1
ATOM 2153 C C . SER B 1 96 ? 12.838 79.856 5.745 1.00 17.05 74 SER B C 1
ATOM 2154 O O . SER B 1 96 ? 13.273 80.869 5.179 1.00 19.51 74 SER B O 1
ATOM 2157 N N . ALA B 1 97 ? 13.194 79.517 6.968 1.00 15.25 75 ALA B N 1
ATOM 2158 C CA . ALA B 1 97 ? 14.217 80.288 7.685 1.00 15.25 75 ALA B CA 1
ATOM 2159 C C . ALA B 1 97 ? 15.546 80.385 6.911 1.00 16.47 75 ALA B C 1
ATOM 2160 O O . ALA B 1 97 ? 16.168 81.479 6.848 1.00 13.74 75 ALA B O 1
ATOM 2162 N N . VAL B 1 98 ? 15.993 79.243 6.360 1.00 15.84 76 VAL B N 1
ATOM 2163 C CA . VAL B 1 98 ? 17.144 79.209 5.452 1.00 18.28 76 VAL B CA 1
ATOM 2164 C C . VAL B 1 98 ? 16.983 80.150 4.274 1.00 18.10 76 VAL B C 1
ATOM 2165 O O . VAL B 1 98 ? 17.887 80.956 4.036 1.00 22.78 76 VAL B O 1
ATOM 2169 N N . ASP B 1 99 ? 15.871 80.008 3.574 1.00 18.24 77 ASP B N 1
ATOM 2170 C CA . ASP B 1 99 ? 15.487 80.818 2.411 1.00 20.32 77 ASP B CA 1
ATOM 2171 C C . ASP B 1 99 ? 15.640 82.318 2.725 1.00 19.77 77 ASP B C 1
ATOM 2172 O O . ASP B 1 99 ? 16.319 83.068 2.010 1.00 20.06 77 ASP B O 1
ATOM 2177 N N . ARG B 1 100 ? 15.022 82.733 3.815 1.00 17.53 78 ARG B N 1
ATOM 2178 C CA . ARG B 1 100 ? 15.058 84.166 4.194 1.00 17.80 78 ARG B CA 1
ATOM 2179 C C . ARG B 1 100 ? 16.410 84.639 4.648 1.00 17.30 78 ARG B C 1
ATOM 2180 O O . ARG B 1 100 ? 16.805 85.739 4.271 1.00 16.04 78 ARG B O 1
ATOM 2188 N N . GLN B 1 101 ? 17.158 83.802 5.401 1.00 15.86 79 GLN B N 1
ATOM 2189 C CA . GLN B 1 101 ? 18.419 84.225 5.920 1.00 16.56 79 GLN B CA 1
ATOM 2190 C C . GLN B 1 101 ? 19.450 84.339 4.764 1.00 18.18 79 GLN B C 1
ATOM 2191 O O . GLN B 1 101 ? 20.180 85.343 4.661 1.00 17.77 79 GLN B O 1
ATOM 2197 N N . PHE B 1 102 ? 19.505 83.305 3.926 1.00 16.60 80 PHE B N 1
ATOM 2198 C CA . PHE B 1 102 ? 20.609 83.108 2.990 1.00 17.06 80 PHE B CA 1
ATOM 2199 C C . PHE B 1 102 ? 20.242 83.122 1.520 1.00 17.41 80 PHE B C 1
ATOM 2200 O O . PHE B 1 102 ? 21.148 83.268 0.673 1.00 19.42 80 PHE B O 1
ATOM 2208 N N . GLY B 1 103 ? 18.959 82.934 1.202 1.00 19.00 81 GLY B N 1
ATOM 2209 C CA . GLY B 1 103 ? 18.451 83.168 -0.159 1.00 19.76 81 GLY B CA 1
ATOM 2210 C C . GLY B 1 103 ? 18.750 82.007 -1.122 1.00 20.12 81 GLY B C 1
ATOM 2211 O O . GLY B 1 103 ? 18.420 82.091 -2.291 1.00 18.83 81 GLY B O 1
ATOM 2212 N N . ARG B 1 104 ? 19.332 80.916 -0.622 1.00 17.87 82 ARG B N 1
ATOM 2213 C CA . ARG B 1 104 ? 19.621 79.748 -1.478 1.00 16.95 82 ARG B CA 1
ATOM 2214 C C . ARG B 1 104 ? 19.866 78.499 -0.643 1.00 16.43 82 ARG B C 1
ATOM 2215 O O . ARG B 1 104 ? 20.034 78.586 0.581 1.00 13.89 82 ARG B O 1
ATOM 2223 N N . LEU B 1 105 ? 19.814 77.317 -1.268 1.00 16.61 83 LEU B N 1
ATOM 2224 C CA . LEU B 1 105 ? 20.161 76.104 -0.508 1.00 16.71 83 LEU B CA 1
ATOM 2225 C C . LEU B 1 105 ? 21.051 75.170 -1.365 1.00 15.79 83 LEU B C 1
ATOM 2226 O O . LEU B 1 105 ? 20.614 74.688 -2.436 1.00 13.92 83 LEU B O 1
ATOM 2231 N N . ASP B 1 106 ? 22.255 74.872 -0.914 1.00 14.59 84 ASP B N 1
ATOM 2232 C CA . ASP B 1 106 ? 23.104 74.007 -1.789 1.00 15.17 84 ASP B CA 1
ATOM 2233 C C . ASP B 1 106 ? 23.326 72.625 -1.203 1.00 14.35 84 ASP B C 1
ATOM 2234 O O . ASP B 1 106 ? 23.769 71.697 -1.875 1.00 14.38 84 ASP B O 1
ATOM 2239 N N . GLY B 1 107 ? 23.095 72.528 0.097 1.00 14.93 85 GLY B N 1
ATOM 2240 C CA . GLY B 1 107 ? 23.357 71.301 0.783 1.00 14.50 85 GLY B CA 1
ATOM 2241 C C . GLY B 1 107 ? 22.384 71.027 1.856 1.00 14.29 85 GLY B C 1
ATOM 2242 O O . GLY B 1 107 ? 21.956 71.948 2.580 1.00 14.16 85 GLY B O 1
ATOM 2243 N N . LEU B 1 108 ? 22.091 69.735 2.032 1.00 12.46 86 LEU B N 1
ATOM 2244 C CA . LEU B 1 108 ? 21.358 69.336 3.238 1.00 12.74 86 LEU B CA 1
ATOM 2245 C C . LEU B 1 108 ? 22.060 68.148 3.873 1.00 12.29 86 LEU B C 1
ATOM 2246 O O . LEU B 1 108 ? 22.368 67.188 3.170 1.00 11.92 86 LEU B O 1
ATOM 2251 N N . VAL B 1 109 ? 22.267 68.199 5.169 1.00 11.36 87 VAL B N 1
ATOM 2252 C CA . VAL B 1 109 ? 22.716 67.033 5.921 1.00 11.94 87 VAL B CA 1
ATOM 2253 C C . VAL B 1 109 ? 21.665 66.601 6.895 1.00 12.64 87 VAL B C 1
ATOM 2254 O O . VAL B 1 109 ? 21.379 67.314 7.904 1.00 13.73 87 VAL B O 1
ATOM 2258 N N . ASN B 1 110 ? 21.134 65.420 6.609 1.00 12.00 88 ASN B N 1
ATOM 2259 C CA . ASN B 1 110 ? 20.124 64.773 7.446 1.00 12.36 88 ASN B CA 1
ATOM 2260 C C . ASN B 1 110 ? 20.802 64.043 8.572 1.00 13.06 88 ASN B C 1
ATOM 2261 O O . ASN B 1 110 ? 21.051 62.833 8.510 1.00 12.86 88 ASN B O 1
ATOM 2266 N N . ASN B 1 111 ? 21.127 64.790 9.611 1.00 14.14 89 ASN B N 1
ATOM 2267 C CA . ASN B 1 111 ? 21.855 64.250 10.767 1.00 14.47 89 ASN B CA 1
ATOM 2268 C C . ASN B 1 111 ? 20.948 64.001 11.982 1.00 14.33 89 ASN B C 1
ATOM 2269 O O . ASN B 1 111 ? 21.216 63.132 12.840 1.00 14.55 89 ASN B O 1
ATOM 2274 N N . ALA B 1 112 ? 19.821 64.711 12.062 1.00 13.95 90 ALA B N 1
ATOM 2275 C CA . ALA B 1 112 ? 18.907 64.516 13.220 1.00 14.54 90 ALA B CA 1
ATOM 2276 C C . ALA B 1 112 ? 18.442 63.091 13.314 1.00 15.12 90 ALA B C 1
ATOM 2277 O O . ALA B 1 112 ? 18.100 62.488 12.331 1.00 13.50 90 ALA B O 1
ATOM 2279 N N . GLY B 1 113 ? 18.483 62.537 14.522 1.00 14.73 91 GLY B N 1
ATOM 2280 C CA . GLY B 1 113 ? 18.072 61.163 14.671 1.00 16.42 91 GLY B CA 1
ATOM 2281 C C . GLY B 1 113 ? 17.967 60.844 16.145 1.00 17.76 91 GLY B C 1
ATOM 2282 O O . GLY B 1 113 ? 18.447 61.632 16.954 1.00 17.17 91 GLY B O 1
ATOM 2283 N N . ILE B 1 114 ? 17.366 59.698 16.502 1.00 18.30 92 ILE B N 1
ATOM 2284 C CA . ILE B 1 114 ? 17.356 59.269 17.893 1.00 20.49 92 ILE B CA 1
ATOM 2285 C C . ILE B 1 114 ? 17.786 57.819 17.991 1.00 22.15 92 ILE B C 1
ATOM 2286 O O . ILE B 1 114 ? 17.763 57.076 16.985 1.00 17.45 92 ILE B O 1
ATOM 2291 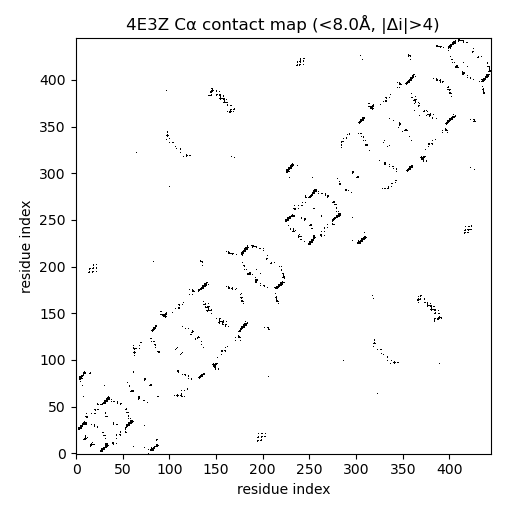N N . VAL B 1 115 ? 18.213 57.445 19.199 1.00 20.59 93 VAL B N 1
ATOM 2292 C CA . VAL B 1 115 ? 18.398 56.079 19.578 1.00 24.91 93 VAL B CA 1
ATOM 2293 C C . VAL B 1 115 ? 17.420 55.870 20.743 1.00 25.99 93 VAL B C 1
ATOM 2294 O O . VAL B 1 115 ? 16.728 56.802 21.140 1.00 32.13 93 VAL B O 1
ATOM 2298 N N . ASP B 1 116 ? 17.343 54.674 21.279 1.00 24.42 94 ASP B N 1
ATOM 2299 C CA . ASP B 1 116 ? 16.560 54.499 22.484 1.00 25.15 94 ASP B CA 1
ATOM 2300 C C . ASP B 1 116 ? 17.363 53.601 23.418 1.00 26.54 94 ASP B C 1
ATOM 2301 O O . ASP B 1 116 ? 18.511 53.191 23.089 1.00 23.06 94 ASP B O 1
ATOM 2306 N N . TYR B 1 117 ? 16.791 53.275 24.570 1.00 25.73 95 TYR B N 1
ATOM 2307 C CA . TYR B 1 117 ? 17.524 52.441 25.518 1.00 28.47 95 TYR B CA 1
ATOM 2308 C C . TYR B 1 117 ? 17.535 51.030 24.918 1.00 26.26 95 TYR B C 1
ATOM 2309 O O . TYR B 1 117 ? 16.568 50.637 24.232 1.00 26.29 95 TYR B O 1
ATOM 2318 N N . PRO B 1 118 ? 18.576 50.266 25.229 1.00 25.84 96 PRO B N 1
ATOM 2319 C CA . PRO B 1 118 ? 18.714 48.903 24.708 1.00 23.06 96 PRO B CA 1
ATOM 2320 C C . PRO B 1 118 ? 17.603 48.024 25.250 1.00 21.72 96 PRO B C 1
ATOM 2321 O O . PRO B 1 118 ? 17.328 48.011 26.473 1.00 16.68 96 PRO B O 1
ATOM 2325 N N . GLN B 1 119 ? 16.926 47.352 24.328 1.00 17.43 97 GLN B N 1
ATOM 2326 C CA . GLN B 1 119 ? 15.866 46.397 24.625 1.00 19.48 97 GLN B CA 1
ATOM 2327 C C . GLN B 1 119 ? 15.895 45.356 23.523 1.00 18.80 97 GLN B C 1
ATOM 2328 O O . GLN B 1 119 ? 16.372 45.653 22.393 1.00 18.69 97 GLN B O 1
ATOM 2334 N N . ARG B 1 120 ? 15.418 44.165 23.849 1.00 17.24 98 ARG B N 1
ATOM 2335 C CA . ARG B 1 120 ? 15.062 43.192 22.832 1.00 16.44 98 ARG B CA 1
ATOM 2336 C C . ARG B 1 120 ? 13.821 43.642 22.047 1.00 15.44 98 ARG B C 1
ATOM 2337 O O . ARG B 1 120 ? 12.967 44.396 22.554 1.00 15.72 98 ARG B O 1
ATOM 2345 N N . VAL B 1 121 ? 13.699 43.161 20.806 1.00 14.06 99 VAL B N 1
ATOM 2346 C CA . VAL B 1 121 ? 12.472 43.401 20.029 1.00 14.75 99 VAL B CA 1
ATOM 2347 C C . VAL B 1 121 ? 11.204 42.949 20.813 1.00 14.42 99 VAL B C 1
ATOM 2348 O O . VAL B 1 121 ? 10.182 43.606 20.779 1.00 14.05 99 VAL B O 1
ATOM 2352 N N . ASP B 1 122 ? 11.281 41.835 21.513 1.00 14.58 100 ASP B N 1
ATOM 2353 C CA . ASP B 1 122 ? 10.065 41.389 22.213 1.00 15.23 100 ASP B CA 1
ATOM 2354 C C . ASP B 1 122 ? 9.684 42.215 23.429 1.00 16.02 100 ASP B C 1
ATOM 2355 O O . ASP B 1 122 ? 8.679 41.925 24.073 1.00 16.85 100 ASP B O 1
ATOM 2360 N N . GLU B 1 123 ? 10.434 43.275 23.698 1.00 16.03 101 GLU B N 1
ATOM 2361 C CA . GLU B 1 123 ? 10.223 44.140 24.856 1.00 17.68 101 GLU B CA 1
ATOM 2362 C C . GLU B 1 123 ? 9.769 45.534 24.407 1.00 18.74 101 GLU B C 1
ATOM 2363 O O . GLU B 1 123 ? 9.324 46.350 25.250 1.00 17.44 101 GLU B O 1
ATOM 2377 N N . SER B 1 125 ? 7.822 48.791 22.899 1.00 18.29 103 SER B N 1
ATOM 2378 C CA . SER B 1 125 ? 6.405 49.207 22.721 1.00 17.66 103 SER B CA 1
ATOM 2379 C C . SER B 1 125 ? 6.166 49.736 21.317 1.00 18.51 103 SER B C 1
ATOM 2380 O O . SER B 1 125 ? 7.118 50.099 20.595 1.00 16.51 103 SER B O 1
ATOM 2383 N N . VAL B 1 126 ? 4.898 49.831 20.916 1.00 18.91 104 VAL B N 1
ATOM 2384 C CA . VAL B 1 126 ? 4.601 50.369 19.595 1.00 19.53 104 VAL B CA 1
ATOM 2385 C C . VAL B 1 126 ? 4.994 51.852 19.548 1.00 19.55 104 VAL B C 1
ATOM 2386 O O . VAL B 1 126 ? 5.449 52.335 18.519 1.00 19.42 104 VAL B O 1
ATOM 2390 N N . GLU B 1 127 ? 4.818 52.567 20.664 1.00 19.27 105 GLU B N 1
ATOM 2391 C CA . GLU B 1 127 ? 5.223 53.967 20.793 1.00 21.04 105 GLU B CA 1
ATOM 2392 C C . GLU B 1 127 ? 6.708 54.141 20.424 1.00 17.89 105 GLU B C 1
ATOM 2393 O O . GLU B 1 127 ? 7.081 55.109 19.697 1.00 18.37 105 GLU B O 1
ATOM 2399 N N . ARG B 1 128 ? 7.548 53.254 20.967 1.00 17.10 106 ARG B N 1
ATOM 2400 C CA . ARG B 1 128 ? 9.006 53.335 20.754 1.00 16.95 106 ARG B CA 1
ATOM 2401 C C . ARG B 1 128 ? 9.288 53.163 19.229 1.00 15.53 106 ARG B C 1
ATOM 2402 O O . ARG B 1 128 ? 10.060 53.944 18.604 1.00 14.72 106 ARG B O 1
ATOM 2410 N N . ILE B 1 129 ? 8.638 52.147 18.653 1.00 14.16 107 ILE B N 1
ATOM 2411 C CA . ILE B 1 129 ? 8.917 51.827 17.232 1.00 13.98 107 ILE B CA 1
ATOM 2412 C C . ILE B 1 129 ? 8.424 52.924 16.318 1.00 14.17 107 ILE B C 1
ATOM 2413 O O . ILE B 1 129 ? 9.135 53.391 15.398 1.00 15.40 107 ILE B O 1
ATOM 2418 N N . GLU B 1 130 ? 7.209 53.380 16.563 1.00 14.40 108 GLU B N 1
ATOM 2419 C CA . GLU B 1 130 ? 6.641 54.446 15.743 1.00 14.90 108 GLU B CA 1
ATOM 2420 C C . GLU B 1 130 ? 7.483 55.737 15.751 1.00 15.52 108 GLU B C 1
ATOM 2421 O O . GLU B 1 130 ? 7.653 56.426 14.717 1.00 14.90 108 GLU B O 1
ATOM 2427 N N . ARG B 1 131 ? 7.960 56.091 16.923 1.00 14.18 109 ARG B N 1
ATOM 2428 C CA . ARG B 1 131 ? 8.763 57.281 17.085 1.00 16.02 109 ARG B CA 1
ATOM 2429 C C . ARG B 1 131 ? 10.136 57.130 16.434 1.00 14.73 109 ARG B C 1
ATOM 2430 O O . ARG B 1 131 ? 10.595 58.045 15.803 1.00 17.35 109 ARG B O 1
ATOM 2446 N N . LEU B 1 133 ? 10.815 55.407 13.840 1.00 14.14 111 LEU B N 1
ATOM 2447 C CA . LEU B 1 133 ? 10.611 55.543 12.379 1.00 14.58 111 LEU B CA 1
ATOM 2448 C C . LEU B 1 133 ? 10.244 56.989 12.012 1.00 13.98 111 LEU B C 1
ATOM 2449 O O . LEU B 1 133 ? 10.722 57.551 11.021 1.00 13.86 111 LEU B O 1
ATOM 2454 N N . ARG B 1 134 ? 9.402 57.622 12.815 1.00 14.08 112 ARG B N 1
ATOM 2455 C CA . ARG B 1 134 ? 8.971 58.982 12.442 1.00 15.31 112 ARG B CA 1
ATOM 2456 C C . ARG B 1 134 ? 10.147 59.931 12.449 1.00 13.40 112 ARG B C 1
ATOM 2457 O O . ARG B 1 134 ? 10.233 60.872 11.647 1.00 13.56 112 ARG B O 1
ATOM 2465 N N . VAL B 1 135 ? 11.007 59.774 13.454 1.00 14.05 113 VAL B N 1
ATOM 2466 C CA . VAL B 1 135 ? 12.153 60.705 13.585 1.00 14.90 113 VAL B CA 1
ATOM 2467 C C . VAL B 1 135 ? 13.238 60.367 12.583 1.00 14.99 113 VAL B C 1
ATOM 2468 O O . VAL B 1 135 ? 13.706 61.260 11.830 1.00 14.11 113 VAL B O 1
ATOM 2472 N N . ASN B 1 136 ? 13.671 59.103 12.584 1.00 13.68 114 ASN B N 1
ATOM 2473 C CA . ASN B 1 136 ? 14.845 58.750 11.749 1.00 13.48 114 ASN B CA 1
ATOM 2474 C C . ASN B 1 136 ? 14.531 58.598 10.237 1.00 12.91 114 ASN B C 1
ATOM 2475 O O . ASN B 1 136 ? 15.346 58.893 9.409 1.00 13.93 114 ASN B O 1
ATOM 2480 N N . VAL B 1 137 ? 13.347 58.138 9.896 1.00 12.69 115 VAL B N 1
ATOM 2481 C CA . VAL B 1 137 ? 13.012 57.934 8.477 1.00 12.34 115 VAL B CA 1
ATOM 2482 C C . VAL B 1 137 ? 12.138 59.030 7.921 1.00 12.24 115 VAL B C 1
ATOM 2483 O O . VAL B 1 137 ? 12.568 59.812 7.086 1.00 13.67 115 VAL B O 1
ATOM 2487 N N . THR B 1 138 ? 10.877 59.102 8.357 1.00 12.32 116 THR B N 1
ATOM 2488 C CA . THR B 1 138 ? 10.003 60.192 7.860 1.00 12.48 116 THR B CA 1
ATOM 2489 C C . THR B 1 138 ? 10.678 61.602 7.977 1.00 12.78 116 THR B C 1
ATOM 2490 O O . THR B 1 138 ? 10.668 62.385 7.036 1.00 12.41 116 THR B O 1
ATOM 2494 N N . GLY B 1 139 ? 11.275 61.883 9.123 1.00 13.22 117 GLY B N 1
ATOM 2495 C CA . GLY B 1 139 ? 11.995 63.164 9.287 1.00 14.90 117 GLY B CA 1
ATOM 2496 C C . GLY B 1 139 ? 13.021 63.427 8.166 1.00 14.91 117 GLY B C 1
ATOM 2497 O O . GLY B 1 139 ? 13.049 64.511 7.521 1.00 13.97 117 GLY B O 1
ATOM 2498 N N . SER B 1 140 ? 13.858 62.420 7.899 1.00 13.22 118 SER B N 1
ATOM 2499 C CA . SER B 1 140 ? 14.841 62.620 6.849 1.00 12.18 118 SER B CA 1
ATOM 2500 C C . SER B 1 140 ? 14.174 62.710 5.462 1.00 11.85 118 SER B C 1
ATOM 2501 O O . SER B 1 140 ? 14.619 63.504 4.604 1.00 11.05 118 SER B O 1
ATOM 2504 N N . ILE B 1 141 ? 13.122 61.902 5.245 1.00 11.46 119 ILE B N 1
ATOM 2505 C CA . ILE B 1 141 ? 12.459 61.944 3.934 1.00 11.64 119 ILE B CA 1
ATOM 2506 C C . ILE B 1 141 ? 11.834 63.312 3.706 1.00 12.08 119 ILE B C 1
ATOM 2507 O O . ILE B 1 141 ? 11.995 63.912 2.591 1.00 11.41 119 ILE B O 1
ATOM 2512 N N . LEU B 1 142 ? 11.124 63.817 4.734 1.00 11.83 120 LEU B N 1
ATOM 2513 C CA . LEU B 1 142 ? 10.422 65.128 4.543 1.00 13.09 120 LEU B CA 1
ATOM 2514 C C . LEU B 1 142 ? 11.425 66.247 4.334 1.00 13.73 120 LEU B C 1
ATOM 2515 O O . LEU B 1 142 ? 11.154 67.167 3.551 1.00 14.43 120 LEU B O 1
ATOM 2520 N N . CYS B 1 143 ? 12.577 66.198 5.038 1.00 12.50 121 CYS B N 1
ATOM 2521 C CA . CYS B 1 143 ? 13.586 67.302 4.874 1.00 12.12 121 CYS B CA 1
ATOM 2522 C C . CYS B 1 143 ? 14.213 67.212 3.471 1.00 11.92 121 CYS B C 1
ATOM 2523 O O . CYS B 1 143 ? 14.425 68.228 2.775 1.00 12.20 121 CYS B O 1
ATOM 2526 N N . ALA B 1 144 ? 14.487 65.987 3.026 1.00 10.76 122 ALA B N 1
ATOM 2527 C CA . ALA B 1 144 ? 15.034 65.824 1.673 1.00 10.71 122 ALA B CA 1
ATOM 2528 C C . ALA B 1 144 ? 14.033 66.340 0.610 1.00 10.48 122 ALA B C 1
ATOM 2529 O O . ALA B 1 144 ? 14.430 66.925 -0.405 1.00 11.72 122 ALA B O 1
ATOM 2531 N N . ALA B 1 145 ? 12.747 66.130 0.836 1.00 10.99 123 ALA B N 1
ATOM 2532 C CA . ALA B 1 145 ? 11.701 66.611 -0.119 1.00 11.79 123 ALA B CA 1
ATOM 2533 C C . ALA B 1 145 ? 11.745 68.132 -0.234 1.00 12.35 123 ALA B C 1
ATOM 2534 O O . ALA B 1 145 ? 11.637 68.717 -1.344 1.00 12.30 123 ALA B O 1
ATOM 2536 N N . GLU B 1 146 ? 11.814 68.776 0.921 1.00 13.68 124 GLU B N 1
ATOM 2537 C CA . GLU B 1 146 ? 11.947 70.259 0.951 1.00 14.74 124 GLU B CA 1
ATOM 2538 C C . GLU B 1 146 ? 13.191 70.702 0.180 1.00 14.82 124 GLU B C 1
ATOM 2539 O O . GLU B 1 146 ? 13.165 71.689 -0.580 1.00 14.21 124 GLU B O 1
ATOM 2545 N N . ALA B 1 147 ? 14.290 69.992 0.400 1.00 13.64 125 ALA B N 1
ATOM 2546 C CA . ALA B 1 147 ? 15.544 70.388 -0.266 1.00 13.31 125 ALA B CA 1
ATOM 2547 C C . ALA B 1 147 ? 15.396 70.165 -1.786 1.00 13.60 125 ALA B C 1
ATOM 2548 O O . ALA B 1 147 ? 15.765 71.076 -2.592 1.00 17.00 125 ALA B O 1
ATOM 2550 N N . VAL B 1 148 ? 14.830 69.017 -2.183 1.00 12.60 126 VAL B N 1
ATOM 2551 C CA . VAL B 1 148 ? 14.612 68.696 -3.601 1.00 12.76 126 VAL B CA 1
ATOM 2552 C C . VAL B 1 148 ? 13.748 69.802 -4.256 1.00 14.42 126 VAL B C 1
ATOM 2553 O O . VAL B 1 148 ? 14.071 70.298 -5.352 1.00 14.58 126 VAL B O 1
ATOM 2557 N N . ARG B 1 149 ? 12.725 70.242 -3.568 1.00 14.50 127 ARG B N 1
ATOM 2558 C CA . ARG B 1 149 ? 11.830 71.260 -4.084 1.00 17.46 127 ARG B CA 1
ATOM 2559 C C . ARG B 1 149 ? 12.578 72.578 -4.393 1.00 18.33 127 ARG B C 1
ATOM 2560 O O . ARG B 1 149 ? 12.246 73.236 -5.329 1.00 18.35 127 ARG B O 1
ATOM 2568 N N . ARG B 1 150 ? 13.582 72.897 -3.595 1.00 19.51 128 ARG B N 1
ATOM 2569 C CA . ARG B 1 150 ? 14.434 74.080 -3.829 1.00 18.90 128 ARG B CA 1
ATOM 2570 C C . ARG B 1 150 ? 15.548 73.895 -4.830 1.00 21.15 128 ARG B C 1
ATOM 2571 O O . ARG B 1 150 ? 15.804 74.786 -5.649 1.00 20.49 128 ARG B O 1
ATOM 2587 N N . SER B 1 152 ? 16.170 71.343 -7.210 1.00 15.73 130 SER B N 1
ATOM 2588 C CA . SER B 1 152 ? 15.994 70.668 -8.482 1.00 16.41 130 SER B CA 1
ATOM 2589 C C . SER B 1 152 ? 15.950 71.658 -9.672 1.00 17.89 130 SER B C 1
ATOM 2590 O O . SER B 1 152 ? 15.258 72.708 -9.624 1.00 16.79 130 SER B O 1
ATOM 2593 N N . ARG B 1 153 ? 16.683 71.353 -10.732 1.00 18.57 131 ARG B N 1
ATOM 2594 C CA . ARG B 1 153 ? 16.517 72.122 -11.967 1.00 19.17 131 ARG B CA 1
ATOM 2595 C C . ARG B 1 153 ? 15.121 71.981 -12.589 1.00 22.65 131 ARG B C 1
ATOM 2596 O O . ARG B 1 153 ? 14.783 72.758 -13.478 1.00 24.67 131 ARG B O 1
ATOM 2604 N N . LEU B 1 154 ? 14.298 71.005 -12.155 1.00 22.89 132 LEU B N 1
ATOM 2605 C CA . LEU B 1 154 ? 12.868 70.988 -12.527 1.00 23.69 132 LEU B CA 1
ATOM 2606 C C . LEU B 1 154 ? 12.127 72.255 -12.084 1.00 25.02 132 LEU B C 1
ATOM 2607 O O . LEU B 1 154 ? 11.142 72.619 -12.714 1.00 24.66 132 LEU B O 1
ATOM 2612 N N . TYR B 1 155 ? 12.554 72.892 -11.000 1.00 23.14 133 TYR B N 1
ATOM 2613 C CA . TYR B 1 155 ? 11.811 74.036 -10.485 1.00 25.79 133 TYR B CA 1
ATOM 2614 C C . TYR B 1 155 ? 12.723 75.261 -10.508 1.00 26.27 133 TYR B C 1
ATOM 2615 O O . TYR B 1 155 ? 12.812 75.948 -9.530 1.00 24.66 133 TYR B O 1
ATOM 2624 N N . SER B 1 156 ? 13.447 75.499 -11.595 1.00 29.62 134 SER B N 1
ATOM 2625 C CA . SER B 1 156 ? 14.577 76.510 -11.587 1.00 32.92 134 SER B CA 1
ATOM 2626 C C . SER B 1 156 ? 15.526 76.621 -10.333 1.00 31.50 134 SER B C 1
ATOM 2627 O O . SER B 1 156 ? 16.003 77.723 -9.952 1.00 28.67 134 SER B O 1
ATOM 2630 N N . GLY B 1 157 ? 15.826 75.500 -9.679 1.00 24.92 135 GLY B N 1
ATOM 2631 C CA . GLY B 1 157 ? 16.916 75.511 -8.681 1.00 20.67 135 GLY B CA 1
ATOM 2632 C C . GLY B 1 157 ? 18.199 75.378 -9.500 1.00 19.87 135 GLY B C 1
ATOM 2633 O O . GLY B 1 157 ? 18.125 75.163 -10.720 1.00 18.40 135 GLY B O 1
ATOM 2634 N N . GLN B 1 158 ? 19.385 75.421 -8.884 1.00 19.63 136 GLN B N 1
ATOM 2635 C CA . GLN B 1 158 ? 20.563 75.098 -9.715 1.00 22.09 136 GLN B CA 1
ATOM 2636 C C . GLN B 1 158 ? 21.315 73.837 -9.310 1.00 21.88 136 GLN B C 1
ATOM 2637 O O . GLN B 1 158 ? 22.486 73.671 -9.684 1.00 20.43 136 GLN B O 1
ATOM 2643 N N . GLY B 1 159 ? 20.612 72.916 -8.642 1.00 19.42 137 GLY B N 1
ATOM 2644 C CA . GLY B 1 159 ? 21.214 71.656 -8.235 1.00 17.22 137 GLY B CA 1
ATOM 2645 C C . GLY B 1 159 ? 21.699 71.776 -6.790 1.00 15.83 137 GLY B C 1
ATOM 2646 O O . GLY B 1 159 ? 21.554 72.835 -6.134 1.00 14.54 137 GLY B O 1
ATOM 2647 N N . GLY B 1 160 ? 22.230 70.674 -6.273 1.00 14.93 138 GLY B N 1
ATOM 2648 C CA . GLY B 1 160 ? 22.729 70.657 -4.881 1.00 14.48 138 GLY B CA 1
ATOM 2649 C C . GLY B 1 160 ? 23.126 69.257 -4.440 1.00 13.59 138 GLY B C 1
ATOM 2650 O O . GLY B 1 160 ? 23.106 68.365 -5.230 1.00 12.62 138 GLY B O 1
ATOM 2651 N N . ALA B 1 161 ? 23.430 69.085 -3.161 1.00 13.52 139 ALA B N 1
ATOM 2652 C CA . ALA B 1 161 ? 23.778 67.796 -2.635 1.00 12.54 139 ALA B CA 1
ATOM 2653 C C . ALA B 1 161 ? 23.087 67.545 -1.293 1.00 12.53 139 ALA B C 1
ATOM 2654 O O . ALA B 1 161 ? 22.930 68.467 -0.429 1.00 13.11 139 ALA B O 1
ATOM 2656 N N . ILE B 1 162 ? 22.704 66.285 -1.094 1.00 11.46 140 ILE B N 1
ATOM 2657 C CA . ILE B 1 162 ? 22.118 65.846 0.171 1.00 10.66 140 ILE B CA 1
ATOM 2658 C C . ILE B 1 162 ? 23.002 64.729 0.749 1.00 11.22 140 ILE B C 1
ATOM 2659 O O . ILE B 1 162 ? 23.462 63.818 -0.014 1.00 10.66 140 ILE B O 1
ATOM 2664 N N . VAL B 1 163 ? 23.329 64.831 2.035 1.00 10.49 141 VAL B N 1
ATOM 2665 C CA . VAL B 1 163 ? 23.963 63.675 2.708 1.00 10.76 141 VAL B CA 1
ATOM 2666 C C . VAL B 1 163 ? 23.082 63.202 3.857 1.00 11.28 141 VAL B C 1
ATOM 2667 O O . VAL B 1 163 ? 22.765 63.974 4.754 1.00 11.83 141 VAL B O 1
ATOM 2671 N N . ASN B 1 164 ? 22.677 61.932 3.813 1.00 10.60 142 ASN B N 1
ATOM 2672 C CA . ASN B 1 164 ? 21.939 61.378 4.921 1.00 10.91 142 ASN B CA 1
ATOM 2673 C C . ASN B 1 164 ? 22.917 60.708 5.891 1.00 12.19 142 ASN B C 1
ATOM 2674 O O . ASN B 1 164 ? 23.845 60.050 5.470 1.00 12.78 142 ASN B O 1
ATOM 2679 N N . VAL B 1 165 ? 22.620 60.761 7.167 1.00 12.76 143 VAL B N 1
ATOM 2680 C CA . VAL B 1 165 ? 23.428 60.047 8.172 1.00 12.70 143 VAL B CA 1
ATOM 2681 C C . VAL B 1 165 ? 22.711 58.732 8.508 1.00 12.82 143 VAL B C 1
ATOM 2682 O O . VAL B 1 165 ? 21.568 58.698 9.060 1.00 12.92 143 VAL B O 1
ATOM 2686 N N . SER B 1 166 ? 23.350 57.622 8.122 1.00 11.84 144 SER B N 1
ATOM 2687 C CA . SER B 1 166 ? 22.851 56.274 8.455 1.00 12.18 144 SER B CA 1
ATOM 2688 C C . SER B 1 166 ? 23.643 55.758 9.684 1.00 13.38 144 SER B C 1
ATOM 2689 O O . SER B 1 166 ? 23.887 56.542 10.584 1.00 15.34 144 SER B O 1
ATOM 2692 N N . SER B 1 167 ? 24.065 54.482 9.703 1.00 13.13 145 SER B N 1
ATOM 2693 C CA . SER B 1 167 ? 24.848 53.958 10.806 1.00 12.46 145 SER B CA 1
ATOM 2694 C C . SER B 1 167 ? 25.330 52.559 10.425 1.00 12.66 145 SER B C 1
ATOM 2695 O O . SER B 1 167 ? 24.706 51.898 9.622 1.00 12.80 145 SER B O 1
ATOM 2706 N N . ALA B 1 169 ? 24.911 50.253 12.189 1.00 11.50 147 ALA B N 1
ATOM 2707 C CA . ALA B 1 169 ? 23.784 49.408 12.636 1.00 12.39 147 ALA B CA 1
ATOM 2708 C C . ALA B 1 169 ? 22.962 48.887 11.465 1.00 11.75 147 ALA B C 1
ATOM 2709 O O . ALA B 1 169 ? 22.391 47.780 11.540 1.00 12.81 147 ALA B O 1
ATOM 2711 N N . ALA B 1 170 ? 22.848 49.696 10.410 1.00 12.33 148 ALA B N 1
ATOM 2712 C CA . ALA B 1 170 ? 22.089 49.287 9.206 1.00 13.46 148 ALA B CA 1
ATOM 2713 C C . ALA B 1 170 ? 22.639 48.015 8.612 1.00 15.97 148 ALA B C 1
ATOM 2714 O O . ALA B 1 170 ? 21.890 47.290 7.938 1.00 16.45 148 ALA B O 1
ATOM 2716 N N . ILE B 1 171 ? 23.937 47.747 8.848 1.00 16.02 149 ILE B N 1
ATOM 2717 C CA . ILE B 1 171 ? 24.598 46.510 8.333 1.00 15.71 149 ILE B CA 1
ATOM 2718 C C . ILE B 1 171 ? 24.564 45.469 9.444 1.00 16.87 149 ILE B C 1
ATOM 2719 O O . ILE B 1 171 ? 24.228 44.284 9.203 1.00 17.26 149 ILE B O 1
ATOM 2724 N N . LEU B 1 172 ? 24.840 45.882 10.674 1.00 14.10 150 LEU B N 1
ATOM 2725 C CA . LEU B 1 172 ? 25.142 44.854 11.705 1.00 16.87 150 LEU B CA 1
ATOM 2726 C C . LEU B 1 172 ? 23.914 44.334 12.472 1.00 16.52 150 LEU B C 1
ATOM 2727 O O . LEU B 1 172 ? 23.900 43.171 12.911 1.00 17.93 150 LEU B O 1
ATOM 2732 N N . GLY B 1 173 ? 22.891 45.175 12.613 1.00 16.05 151 GLY B N 1
ATOM 2733 C CA . GLY B 1 173 ? 21.544 44.712 13.074 1.00 13.66 151 GLY B CA 1
ATOM 2734 C C . GLY B 1 173 ? 21.211 45.126 14.511 1.00 14.19 151 GLY B C 1
ATOM 2735 O O . GLY B 1 173 ? 20.047 45.064 14.881 1.00 13.23 151 GLY B O 1
ATOM 2736 N N . SER B 1 174 ? 22.232 45.467 15.319 1.00 14.35 152 SER B N 1
ATOM 2737 C CA . SER B 1 174 ? 22.049 45.945 16.758 1.00 15.98 152 SER B CA 1
ATOM 2738 C C . SER B 1 174 ? 21.256 44.971 17.626 1.00 17.57 152 SER B C 1
ATOM 2739 O O . SER B 1 174 ? 20.481 45.393 18.535 1.00 17.46 152 SER B O 1
ATOM 2742 N N . ALA B 1 175 ? 21.493 43.662 17.406 1.00 15.42 153 ALA B N 1
ATOM 2743 C CA . ALA B 1 175 ? 20.793 42.636 18.174 1.00 17.20 153 ALA B CA 1
ATOM 2744 C C . ALA B 1 175 ? 20.931 42.871 19.675 1.00 18.30 153 ALA B C 1
ATOM 2745 O O . ALA B 1 175 ? 22.024 43.162 20.205 1.00 16.72 153 ALA B O 1
ATOM 2747 N N . THR B 1 176 ? 19.795 42.743 20.347 1.00 20.23 154 THR B N 1
ATOM 2748 C CA . THR B 1 176 ? 19.652 42.893 21.777 1.00 21.88 154 THR B CA 1
ATOM 2749 C C . THR B 1 176 ? 19.701 44.341 22.247 1.00 23.92 154 THR B C 1
ATOM 2750 O O . THR B 1 176 ? 19.501 44.567 23.441 1.00 25.55 154 THR B O 1
ATOM 2754 N N . GLN B 1 177 ? 19.922 45.317 21.349 1.00 19.94 155 GLN B N 1
ATOM 2755 C CA . GLN B 1 177 ? 19.966 46.721 21.736 1.00 21.52 155 GLN B CA 1
ATOM 2756 C C . GLN B 1 177 ? 18.897 47.578 21.085 1.00 20.47 155 GLN B C 1
ATOM 2757 O O . GLN B 1 177 ? 18.048 48.206 21.760 1.00 18.88 155 GLN B O 1
ATOM 2763 N N . TYR B 1 178 ? 19.009 47.711 19.778 1.00 17.47 156 TYR B N 1
ATOM 2764 C CA . TYR B 1 178 ? 17.992 48.490 19.076 1.00 18.84 156 TYR B CA 1
ATOM 2765 C C . TYR B 1 178 ? 17.908 48.064 17.622 1.00 15.47 156 TYR B C 1
ATOM 2766 O O . TYR B 1 178 ? 18.275 48.776 16.704 1.00 16.02 156 TYR B O 1
ATOM 2775 N N . VAL B 1 179 ? 17.381 46.865 17.451 1.00 14.47 157 VAL B N 1
ATOM 2776 C CA . VAL B 1 179 ? 17.101 46.387 16.084 1.00 12.80 157 VAL B CA 1
ATOM 2777 C C . VAL B 1 179 ? 16.234 47.386 15.313 1.00 12.50 157 VAL B C 1
ATOM 2778 O O . VAL B 1 179 ? 16.317 47.521 14.047 1.00 11.69 157 VAL B O 1
ATOM 2782 N N . ASP B 1 180 ? 15.345 48.033 16.052 1.00 11.90 158 ASP B N 1
ATOM 2783 C CA . ASP B 1 180 ? 14.495 49.067 15.476 1.00 12.42 158 ASP B CA 1
ATOM 2784 C C . ASP B 1 180 ? 15.281 50.245 14.886 1.00 12.66 158 ASP B C 1
ATOM 2785 O O . ASP B 1 180 ? 15.051 50.691 13.718 1.00 11.90 158 ASP B O 1
ATOM 2790 N N . TYR B 1 181 ? 16.202 50.764 15.667 1.00 12.44 159 TYR B N 1
ATOM 2791 C CA . TYR B 1 181 ? 17.138 51.765 15.127 1.00 13.59 159 TYR B CA 1
ATOM 2792 C C . TYR B 1 181 ? 17.873 51.216 13.878 1.00 12.09 159 TYR B C 1
ATOM 2793 O O . TYR B 1 181 ? 18.021 51.939 12.875 1.00 12.63 159 TYR B O 1
ATOM 2802 N N . ALA B 1 182 ? 18.355 49.963 13.936 1.00 13.14 160 ALA B N 1
ATOM 2803 C CA . ALA B 1 182 ? 19.140 49.450 12.806 1.00 12.03 160 ALA B CA 1
ATOM 2804 C C . ALA B 1 182 ? 18.235 49.463 11.552 1.00 12.57 160 ALA B C 1
ATOM 2805 O O . ALA B 1 182 ? 18.664 49.839 10.455 1.00 11.85 160 ALA B O 1
ATOM 2807 N N . ALA B 1 183 ? 16.994 49.008 11.735 1.00 11.54 161 ALA B N 1
ATOM 2808 C CA . ALA B 1 183 ? 16.033 48.938 10.603 1.00 12.81 161 ALA B CA 1
ATOM 2809 C C . ALA B 1 183 ? 15.799 50.358 10.080 1.00 12.34 161 ALA B C 1
ATOM 2810 O O . ALA B 1 183 ? 15.750 50.569 8.880 1.00 11.70 161 ALA B O 1
ATOM 2812 N N . SER B 1 184 ? 15.684 51.331 10.987 1.00 11.15 162 SER B N 1
ATOM 2813 C CA . SER B 1 184 ? 15.438 52.698 10.548 1.00 11.32 162 SER B CA 1
ATOM 2814 C C . SER B 1 184 ? 16.588 53.196 9.686 1.00 11.54 162 SER B C 1
ATOM 2815 O O . SER B 1 184 ? 16.357 53.934 8.735 1.00 10.94 162 SER B O 1
ATOM 2818 N N . LYS B 1 185 ? 17.833 52.802 9.983 1.00 10.64 163 LYS B N 1
ATOM 2819 C CA . LYS B 1 185 ? 18.945 53.359 9.209 1.00 10.81 163 LYS B CA 1
ATOM 2820 C C . LYS B 1 185 ? 19.131 52.540 7.875 1.00 11.38 163 LYS B C 1
ATOM 2821 O O . LYS B 1 185 ? 19.634 53.035 6.876 1.00 11.52 163 LYS B O 1
ATOM 2827 N N . ALA B 1 186 ? 18.728 51.292 7.845 1.00 11.62 164 ALA B N 1
ATOM 2828 C CA . ALA B 1 186 ? 18.726 50.576 6.549 1.00 11.17 164 ALA B CA 1
ATOM 2829 C C . ALA B 1 186 ? 17.686 51.203 5.647 1.00 10.25 164 ALA B C 1
ATOM 2830 O O . ALA B 1 186 ? 17.869 51.272 4.429 1.00 10.84 164 ALA B O 1
ATOM 2832 N N . ALA B 1 187 ? 16.559 51.624 6.234 1.00 10.55 165 ALA B N 1
ATOM 2833 C CA . ALA B 1 187 ? 15.585 52.411 5.482 1.00 10.76 165 ALA B CA 1
ATOM 2834 C C . ALA B 1 187 ? 16.249 53.664 4.828 1.00 10.50 165 ALA B C 1
ATOM 2835 O O . ALA B 1 187 ? 16.012 54.003 3.631 1.00 9.45 165 ALA B O 1
ATOM 2837 N N . ILE B 1 188 ? 17.043 54.356 5.633 1.00 10.29 166 ILE B N 1
ATOM 2838 C CA . ILE B 1 188 ? 17.851 55.496 5.112 1.00 10.77 166 ILE B CA 1
ATOM 2839 C C . ILE B 1 188 ? 18.785 55.075 3.976 1.00 10.74 166 ILE B C 1
ATOM 2840 O O . ILE B 1 188 ? 18.911 55.770 2.955 1.00 10.91 166 ILE B O 1
ATOM 2845 N N . ASP B 1 189 ? 19.433 53.939 4.136 1.00 10.61 167 ASP B N 1
ATOM 2846 C CA . ASP B 1 189 ? 20.297 53.489 3.060 1.00 10.59 167 ASP B CA 1
ATOM 2847 C C . ASP B 1 189 ? 19.529 53.372 1.747 1.00 10.68 167 ASP B C 1
ATOM 2848 O O . ASP B 1 189 ? 20.013 53.810 0.711 1.00 9.89 167 ASP B O 1
ATOM 2853 N N . THR B 1 190 ? 18.384 52.702 1.776 1.00 10.59 168 THR B N 1
ATOM 2854 C CA . THR B 1 190 ? 17.680 52.511 0.493 1.00 10.01 168 THR B CA 1
ATOM 2855 C C . THR B 1 190 ? 16.996 53.825 0.064 1.00 10.95 168 THR B C 1
ATOM 2856 O O . THR B 1 190 ? 16.939 54.128 -1.130 1.00 13.17 168 THR B O 1
ATOM 2860 N N . PHE B 1 191 ? 16.494 54.613 1.013 1.00 9.67 169 PHE B N 1
ATOM 2861 C CA . PHE B 1 191 ? 16.024 55.945 0.636 1.00 10.29 169 PHE B CA 1
ATOM 2862 C C . PHE B 1 191 ? 17.083 56.693 -0.133 1.00 10.01 169 PHE B C 1
ATOM 2863 O O . PHE B 1 191 ? 16.794 57.350 -1.147 1.00 10.09 169 PHE B O 1
ATOM 2871 N N . THR B 1 192 ? 18.329 56.534 0.300 1.00 8.93 170 THR B N 1
ATOM 2872 C CA . THR B 1 192 ? 19.454 57.270 -0.315 1.00 9.69 170 THR B CA 1
ATOM 2873 C C . THR B 1 192 ? 19.641 56.847 -1.759 1.00 9.72 170 THR B C 1
ATOM 2874 O O . THR B 1 192 ? 19.794 57.683 -2.645 1.00 10.47 170 THR B O 1
ATOM 2878 N N . ILE B 1 193 ? 19.565 55.540 -1.981 1.00 10.97 171 ILE B N 1
ATOM 2879 C CA . ILE B 1 193 ? 19.777 54.925 -3.290 1.00 12.05 171 ILE B CA 1
ATOM 2880 C C . ILE B 1 193 ? 18.662 55.370 -4.230 1.00 11.06 171 ILE B C 1
ATOM 2881 O O . ILE B 1 193 ? 18.890 55.739 -5.398 1.00 11.91 171 ILE B O 1
ATOM 2886 N N . GLY B 1 194 ? 17.450 55.225 -3.768 1.00 10.93 172 GLY B N 1
ATOM 2887 C CA . GLY B 1 194 ? 16.241 55.438 -4.629 1.00 10.49 172 GLY B CA 1
ATOM 2888 C C . GLY B 1 194 ? 16.081 56.932 -4.959 1.00 10.90 172 GLY B C 1
ATOM 2889 O O . GLY B 1 194 ? 15.881 57.332 -6.123 1.00 11.20 172 GLY B O 1
ATOM 2890 N N . LEU B 1 195 ? 16.246 57.779 -3.949 1.00 9.26 173 LEU B N 1
ATOM 2891 C CA . LEU B 1 195 ? 16.124 59.203 -4.199 1.00 9.25 173 LEU B CA 1
ATOM 2892 C C . LEU B 1 195 ? 17.274 59.670 -5.137 1.00 9.34 173 LEU B C 1
ATOM 2893 O O . LEU B 1 195 ? 17.019 60.430 -6.086 1.00 8.73 173 LEU B O 1
ATOM 2898 N N . ALA B 1 196 ? 18.518 59.237 -4.868 1.00 8.46 174 ALA B N 1
ATOM 2899 C CA . ALA B 1 196 ? 19.641 59.505 -5.811 1.00 8.89 174 ALA B CA 1
ATOM 2900 C C . ALA B 1 196 ? 19.233 59.208 -7.264 1.00 9.91 174 ALA B C 1
ATOM 2901 O O . ALA B 1 196 ? 19.507 60.032 -8.168 1.00 11.25 174 ALA B O 1
ATOM 2903 N N . ARG B 1 197 ? 18.681 58.008 -7.510 1.00 9.70 175 ARG B N 1
ATOM 2904 C CA . ARG B 1 197 ? 18.312 57.653 -8.845 1.00 11.06 175 ARG B CA 1
ATOM 2905 C C . ARG B 1 197 ? 17.158 58.520 -9.329 1.00 11.39 175 ARG B C 1
ATOM 2906 O O . ARG B 1 197 ? 17.139 58.921 -10.472 1.00 10.19 175 ARG B O 1
ATOM 2914 N N . GLU B 1 198 ? 16.278 58.882 -8.409 1.00 11.31 176 GLU B N 1
ATOM 2915 C CA . GLU B 1 198 ? 15.128 59.709 -8.781 1.00 13.21 176 GLU B CA 1
ATOM 2916 C C . GLU B 1 198 ? 15.530 61.106 -9.255 1.00 14.70 176 GLU B C 1
ATOM 2917 O O . GLU B 1 198 ? 14.948 61.594 -10.213 1.00 15.24 176 GLU B O 1
ATOM 2923 N N . VAL B 1 199 ? 16.528 61.733 -8.620 1.00 13.84 177 VAL B N 1
ATOM 2924 C CA . VAL B 1 199 ? 16.815 63.191 -8.864 1.00 13.92 177 VAL B CA 1
ATOM 2925 C C . VAL B 1 199 ? 18.184 63.433 -9.563 1.00 14.80 177 VAL B C 1
ATOM 2926 O O . VAL B 1 199 ? 18.608 64.572 -9.765 1.00 13.07 177 VAL B O 1
ATOM 2930 N N . ALA B 1 200 ? 18.813 62.350 -9.995 1.00 14.38 178 ALA B N 1
ATOM 2931 C CA . ALA B 1 200 ? 20.161 62.428 -10.596 1.00 15.21 178 ALA B CA 1
ATOM 2932 C C . ALA B 1 200 ? 20.146 63.326 -11.844 1.00 17.26 178 ALA B C 1
ATOM 2933 O O . ALA B 1 200 ? 21.095 64.072 -12.048 1.00 17.34 178 ALA B O 1
ATOM 2935 N N . ALA B 1 201 ? 19.116 63.206 -12.681 1.00 16.36 179 ALA B N 1
ATOM 2936 C CA . ALA B 1 201 ? 19.024 64.014 -13.921 1.00 19.07 179 ALA B CA 1
ATOM 2937 C C . ALA B 1 201 ? 18.685 65.514 -13.637 1.00 19.39 179 ALA B C 1
ATOM 2938 O O . ALA B 1 201 ? 18.825 66.333 -14.509 1.00 21.73 179 ALA B O 1
ATOM 2940 N N . GLU B 1 202 ? 18.290 65.846 -12.423 1.00 16.84 180 GLU B N 1
ATOM 2941 C CA . GLU B 1 202 ? 17.849 67.200 -12.038 1.00 18.93 180 GLU B CA 1
ATOM 2942 C C . GLU B 1 202 ? 18.908 68.007 -11.364 1.00 15.96 180 GLU B C 1
ATOM 2943 O O . GLU B 1 202 ? 18.564 69.074 -10.792 1.00 14.42 180 GLU B O 1
ATOM 2949 N N . GLY B 1 203 ? 20.126 67.452 -11.284 1.00 16.41 181 GLY B N 1
ATOM 2950 C CA . GLY B 1 203 ? 21.304 68.164 -10.740 1.00 14.24 181 GLY B CA 1
ATOM 2951 C C . GLY B 1 203 ? 21.475 68.049 -9.225 1.00 14.60 181 GLY B C 1
ATOM 2952 O O . GLY B 1 203 ? 22.225 68.847 -8.583 1.00 13.31 181 GLY B O 1
ATOM 2953 N N . ILE B 1 204 ? 20.835 67.022 -8.636 1.00 13.19 182 ILE B N 1
ATOM 2954 C CA . ILE B 1 204 ? 20.937 66.810 -7.195 1.00 12.34 182 ILE B CA 1
ATOM 2955 C C . ILE B 1 204 ? 21.662 65.489 -6.972 1.00 12.73 182 ILE B C 1
ATOM 2956 O O . ILE B 1 204 ? 21.323 64.487 -7.652 1.00 13.42 182 ILE B O 1
ATOM 2961 N N . ARG B 1 205 ? 22.618 65.476 -6.031 1.00 11.23 183 ARG B N 1
ATOM 2962 C CA . ARG B 1 205 ? 23.327 64.235 -5.676 1.00 11.22 183 ARG B CA 1
ATOM 2963 C C . ARG B 1 205 ? 22.848 63.848 -4.305 1.00 10.30 183 ARG B C 1
ATOM 2964 O O . ARG B 1 205 ? 22.556 64.727 -3.494 1.00 10.67 183 ARG B O 1
ATOM 2972 N N . VAL B 1 206 ? 22.755 62.531 -4.019 1.00 10.51 184 VAL B N 1
ATOM 2973 C CA . VAL B 1 206 ? 22.272 62.077 -2.686 1.00 9.81 184 VAL B CA 1
ATOM 2974 C C . VAL B 1 206 ? 23.134 60.883 -2.235 1.00 9.84 184 VAL B C 1
ATOM 2975 O O . VAL B 1 206 ? 23.215 59.872 -2.964 1.00 9.03 184 VAL B O 1
ATOM 2979 N N . ASN B 1 207 ? 23.771 61.002 -1.078 1.00 9.58 185 ASN B N 1
ATOM 2980 C CA . ASN B 1 207 ? 24.694 59.966 -0.603 1.00 10.58 185 ASN B CA 1
ATOM 2981 C C . ASN B 1 207 ? 24.475 59.868 0.866 1.00 10.36 185 ASN B C 1
ATOM 2982 O O . ASN B 1 207 ? 23.591 60.556 1.377 1.00 9.30 185 ASN B O 1
ATOM 2987 N N . ALA B 1 208 ? 25.115 58.892 1.506 1.00 9.70 186 ALA B N 1
ATOM 2988 C CA . ALA B 1 208 ? 24.940 58.703 2.951 1.00 10.16 186 ALA B CA 1
ATOM 2989 C C . ALA B 1 208 ? 26.284 58.318 3.520 1.00 10.52 186 ALA B C 1
ATOM 2990 O O . ALA B 1 208 ? 27.144 57.793 2.780 1.00 9.70 186 ALA B O 1
ATOM 2992 N N . VAL B 1 209 ? 26.428 58.516 4.837 1.00 10.71 187 VAL B N 1
ATOM 2993 C CA . VAL B 1 209 ? 27.562 57.905 5.549 1.00 11.17 187 VAL B CA 1
ATOM 2994 C C . VAL B 1 209 ? 27.006 56.944 6.591 1.00 12.21 187 VAL B C 1
ATOM 2995 O O . VAL B 1 209 ? 25.890 57.170 7.076 1.00 12.83 187 VAL B O 1
ATOM 2999 N N . ARG B 1 210 ? 27.780 55.899 6.953 1.00 11.28 188 ARG B N 1
ATOM 3000 C CA . ARG B 1 210 ? 27.455 55.004 8.016 1.00 11.60 188 ARG B CA 1
ATOM 3001 C C . ARG B 1 210 ? 28.549 55.085 9.104 1.00 12.63 188 ARG B C 1
ATOM 3002 O O . ARG B 1 210 ? 29.576 54.395 9.016 1.00 12.36 188 ARG B O 1
ATOM 3010 N N . PRO B 1 211 ? 28.353 55.924 10.105 1.00 13.13 189 PRO B N 1
ATOM 3011 C CA . PRO B 1 211 ? 29.322 56.033 11.195 1.00 13.09 189 PRO B CA 1
ATOM 3012 C C . PRO B 1 211 ? 29.343 54.736 12.009 1.00 13.93 189 PRO B C 1
ATOM 3013 O O . PRO B 1 211 ? 28.276 54.144 12.222 1.00 11.07 189 PRO B O 1
ATOM 3017 N N . GLY B 1 212 ? 30.528 54.335 12.504 1.00 14.33 190 GLY B N 1
ATOM 3018 C CA . GLY B 1 212 ? 30.614 53.217 13.408 1.00 14.53 190 GLY B CA 1
ATOM 3019 C C . GLY B 1 212 ? 30.513 53.757 14.842 1.00 16.90 190 GLY B C 1
ATOM 3020 O O . GLY B 1 212 ? 29.582 54.452 15.134 1.00 14.43 190 GLY B O 1
ATOM 3021 N N . ILE B 1 213 ? 31.498 53.446 15.709 1.00 16.25 191 ILE B N 1
ATOM 3022 C CA . ILE B 1 213 ? 31.515 53.876 17.128 1.00 18.13 191 ILE B CA 1
ATOM 3023 C C . ILE B 1 213 ? 32.210 55.217 17.160 1.00 16.47 191 ILE B C 1
ATOM 3024 O O . ILE B 1 213 ? 33.403 55.326 16.761 1.00 14.78 191 ILE B O 1
ATOM 3029 N N . ILE B 1 214 ? 31.456 56.261 17.515 1.00 16.43 192 ILE B N 1
ATOM 3030 C CA . ILE B 1 214 ? 32.002 57.615 17.500 1.00 16.57 192 ILE B CA 1
ATOM 3031 C C . ILE B 1 214 ? 32.037 58.213 18.951 1.00 20.02 192 ILE B C 1
ATOM 3032 O O . ILE B 1 214 ? 31.081 58.037 19.688 1.00 21.84 192 ILE B O 1
ATOM 3037 N N . GLU B 1 215 ? 33.115 58.911 19.306 1.00 21.26 193 GLU B N 1
ATOM 3038 C CA . GLU B 1 215 ? 33.438 59.444 20.654 1.00 29.96 193 GLU B CA 1
ATOM 3039 C C . GLU B 1 215 ? 32.290 60.304 21.177 1.00 29.40 193 GLU B C 1
ATOM 3040 O O . GLU B 1 215 ? 31.787 61.112 20.389 1.00 26.41 193 GLU B O 1
ATOM 3046 N N . VAL B 1 235 ? 36.505 47.254 17.138 1.00 19.02 213 VAL B N 1
ATOM 3047 C CA . VAL B 1 235 ? 36.961 48.127 15.993 1.00 19.96 213 VAL B CA 1
ATOM 3048 C C . VAL B 1 235 ? 38.402 47.798 15.512 1.00 18.62 213 VAL B C 1
ATOM 3049 O O . VAL B 1 235 ? 39.368 47.952 16.260 1.00 18.74 213 VAL B O 1
ATOM 3053 N N . PRO B 1 236 ? 38.564 47.394 14.234 1.00 17.52 214 PRO B N 1
ATOM 3054 C CA . PRO B 1 236 ? 39.897 47.103 13.716 1.00 18.21 214 PRO B CA 1
ATOM 3055 C C . PRO B 1 236 ? 40.977 48.190 13.982 1.00 17.91 214 PRO B C 1
ATOM 3056 O O . PRO B 1 236 ? 42.129 47.854 14.340 1.00 17.30 214 PRO B O 1
ATOM 3068 N N . GLN B 1 238 ? 40.998 50.060 16.444 1.00 19.06 216 GLN B N 1
ATOM 3069 C CA . GLN B 1 238 ? 41.251 50.054 17.912 1.00 23.80 216 GLN B CA 1
ATOM 3070 C C . GLN B 1 238 ? 40.915 51.341 18.630 1.00 24.79 216 GLN B C 1
ATOM 3071 O O . GLN B 1 238 ? 41.540 51.644 19.668 1.00 28.12 216 GLN B O 1
ATOM 3077 N N . ARG B 1 239 ? 39.979 52.125 18.113 1.00 20.83 217 ARG B N 1
ATOM 3078 C CA . ARG B 1 239 ? 39.672 53.413 18.750 1.00 19.32 217 ARG B CA 1
ATOM 3079 C C . ARG B 1 239 ? 38.341 53.800 18.127 1.00 18.16 217 ARG B C 1
ATOM 3080 O O . ARG B 1 239 ? 38.067 53.405 17.004 1.00 16.45 217 ARG B O 1
ATOM 3088 N N . ALA B 1 240 ? 37.495 54.471 18.894 1.00 17.38 218 ALA B N 1
ATOM 3089 C CA . ALA B 1 240 ? 36.363 55.252 18.367 1.00 17.53 218 ALA B CA 1
ATOM 3090 C C . ALA B 1 240 ? 36.761 56.344 17.364 1.00 17.02 218 ALA B C 1
ATOM 3091 O O . ALA B 1 240 ? 37.870 56.901 17.407 1.00 17.14 218 ALA B O 1
ATOM 3093 N N . GLY B 1 241 ? 35.841 56.715 16.464 1.00 16.45 219 GLY B N 1
ATOM 3094 C CA . GLY B 1 241 ? 36.064 57.845 15.561 1.00 16.75 219 GLY B CA 1
ATOM 3095 C C . GLY B 1 241 ? 35.738 59.167 16.257 1.00 17.62 219 GLY B C 1
ATOM 3096 O O . GLY B 1 241 ? 35.006 59.164 17.256 1.00 16.58 219 GLY B O 1
ATOM 3105 N N . PRO B 1 243 ? 33.912 62.889 16.083 1.00 18.14 221 PRO B N 1
ATOM 3106 C CA . PRO B 1 243 ? 32.853 63.563 15.270 1.00 18.00 221 PRO B CA 1
ATOM 3107 C C . PRO B 1 243 ? 33.378 64.213 13.987 1.00 16.18 221 PRO B C 1
ATOM 3108 O O . PRO B 1 243 ? 32.738 64.147 12.922 1.00 16.39 221 PRO B O 1
ATOM 3112 N N . GLU B 1 244 ? 34.563 64.827 14.090 1.00 14.74 222 GLU B N 1
ATOM 3113 C CA . GLU B 1 244 ? 35.205 65.556 13.009 1.00 15.10 222 GLU B CA 1
ATOM 3114 C C . GLU B 1 244 ? 35.543 64.673 11.837 1.00 14.61 222 GLU B C 1
ATOM 3115 O O . GLU B 1 244 ? 35.590 65.150 10.680 1.00 13.19 222 GLU B O 1
ATOM 3121 N N . GLU B 1 245 ? 35.876 63.401 12.115 1.00 15.00 223 GLU B N 1
ATOM 3122 C CA . GLU B 1 245 ? 36.232 62.491 10.995 1.00 14.43 223 GLU B CA 1
ATOM 3123 C C . GLU B 1 245 ? 34.989 62.132 10.205 1.00 12.97 223 GLU B C 1
ATOM 3124 O O . GLU B 1 245 ? 35.054 61.854 9.001 1.00 13.19 223 GLU B O 1
ATOM 3130 N N . VAL B 1 246 ? 33.859 62.043 10.900 1.00 13.33 224 VAL B N 1
ATOM 3131 C CA . VAL B 1 246 ? 32.564 61.777 10.180 1.00 13.06 224 VAL B CA 1
ATOM 3132 C C . VAL B 1 246 ? 32.228 63.031 9.354 1.00 12.83 224 VAL B C 1
ATOM 3133 O O . VAL B 1 246 ? 31.907 62.948 8.184 1.00 13.31 224 VAL B O 1
ATOM 3137 N N . ALA B 1 247 ? 32.400 64.211 9.963 1.00 13.85 225 ALA B N 1
ATOM 3138 C CA . ALA B 1 247 ? 32.175 65.504 9.282 1.00 13.38 225 ALA B CA 1
ATOM 3139 C C . ALA B 1 247 ? 33.013 65.604 8.042 1.00 13.04 225 ALA B C 1
ATOM 3140 O O . ALA B 1 247 ? 32.534 66.038 6.990 1.00 11.66 225 ALA B O 1
ATOM 3142 N N . ASP B 1 248 ? 34.293 65.173 8.141 1.00 13.12 226 ASP B N 1
ATOM 3143 C CA . ASP B 1 248 ? 35.142 65.169 6.977 1.00 12.41 226 ASP B CA 1
ATOM 3144 C C . ASP B 1 248 ? 34.533 64.387 5.789 1.00 12.38 226 ASP B C 1
ATOM 3145 O O . ASP B 1 248 ? 34.627 64.821 4.597 1.00 12.71 226 ASP B O 1
ATOM 3150 N N . ALA B 1 249 ? 34.007 63.207 6.083 1.00 10.80 227 ALA B N 1
ATOM 3151 C CA . ALA B 1 249 ? 33.419 62.393 5.008 1.00 11.75 227 ALA B CA 1
ATOM 3152 C C . ALA B 1 249 ? 32.131 63.077 4.420 1.00 11.71 227 ALA B C 1
ATOM 3153 O O . ALA B 1 249 ? 31.926 63.136 3.209 1.00 12.64 227 ALA B O 1
ATOM 3155 N N . ILE B 1 250 ? 31.281 63.575 5.306 1.00 11.65 228 ILE B N 1
ATOM 3156 C CA . ILE B 1 250 ? 30.026 64.260 4.907 1.00 11.40 228 ILE B CA 1
ATOM 3157 C C . ILE B 1 250 ? 30.346 65.465 4.052 1.00 11.89 228 ILE B C 1
ATOM 3158 O O . ILE B 1 250 ? 29.709 65.662 3.055 1.00 11.36 228 ILE B O 1
ATOM 3163 N N . LEU B 1 251 ? 31.379 66.252 4.408 1.00 12.70 229 LEU B N 1
ATOM 3164 C CA . LEU B 1 251 ? 31.709 67.447 3.588 1.00 12.31 229 LEU B CA 1
ATOM 3165 C C . LEU B 1 251 ? 32.230 67.075 2.242 1.00 12.36 229 LEU B C 1
ATOM 3166 O O . LEU B 1 251 ? 31.867 67.667 1.194 1.00 12.27 229 LEU B O 1
ATOM 3171 N N . TYR B 1 252 ? 33.026 66.012 2.239 1.00 12.18 230 TYR B N 1
ATOM 3172 C CA . TYR B 1 252 ? 33.499 65.487 0.961 1.00 11.69 230 TYR B CA 1
ATOM 3173 C C . TYR B 1 252 ? 32.301 65.144 0.060 1.00 11.86 230 TYR B C 1
ATOM 3174 O O . TYR B 1 252 ? 32.251 65.582 -1.134 1.00 11.77 230 TYR B O 1
ATOM 3183 N N . LEU B 1 253 ? 31.322 64.407 0.608 1.00 12.03 231 LEU B N 1
ATOM 3184 C CA . LEU B 1 253 ? 30.160 63.987 -0.222 1.00 13.10 231 LEU B CA 1
ATOM 3185 C C . LEU B 1 253 ? 29.276 65.196 -0.665 1.00 14.38 231 LEU B C 1
ATOM 3186 O O . LEU B 1 253 ? 28.546 65.116 -1.700 1.00 15.87 231 LEU B O 1
ATOM 3191 N N . LEU B 1 254 ? 29.373 66.298 0.076 1.00 13.84 232 LEU B N 1
ATOM 3192 C CA . LEU B 1 254 ? 28.581 67.530 -0.285 1.00 15.45 232 LEU B CA 1
ATOM 3193 C C . LEU B 1 254 ? 29.301 68.374 -1.300 1.00 16.32 232 LEU B C 1
ATOM 3194 O O . LEU B 1 254 ? 28.726 69.312 -1.788 1.00 18.62 232 LEU B O 1
ATOM 3199 N N . SER B 1 255 ? 30.569 68.050 -1.605 1.00 17.50 233 SER B N 1
ATOM 3200 C CA . SER B 1 255 ? 31.479 68.924 -2.379 1.00 17.55 233 SER B CA 1
ATOM 3201 C C . SER B 1 255 ? 31.506 68.550 -3.842 1.00 16.69 233 SER B C 1
ATOM 3202 O O . SER B 1 255 ? 31.157 67.425 -4.213 1.00 14.54 233 SER B O 1
ATOM 3205 N N . PRO B 1 256 ? 32.005 69.479 -4.679 1.00 19.40 234 PRO B N 1
ATOM 3206 C CA . PRO B 1 256 ? 32.142 69.242 -6.098 1.00 19.85 234 PRO B CA 1
ATOM 3207 C C . PRO B 1 256 ? 33.246 68.232 -6.403 1.00 18.46 234 PRO B C 1
ATOM 3208 O O . PRO B 1 256 ? 33.341 67.817 -7.541 1.00 20.89 234 PRO B O 1
ATOM 3212 N N . SER B 1 257 ? 34.054 67.845 -5.405 1.00 17.08 235 SER B N 1
ATOM 3213 C CA . SER B 1 257 ? 35.056 66.769 -5.585 1.00 17.73 235 SER B CA 1
ATOM 3214 C C . SER B 1 257 ? 34.383 65.388 -5.473 1.00 16.83 235 SER B C 1
ATOM 3215 O O . SER B 1 257 ? 35.041 64.327 -5.623 1.00 15.74 235 SER B O 1
ATOM 3218 N N . ALA B 1 258 ? 33.054 65.410 -5.284 1.00 14.47 236 ALA B N 1
ATOM 3219 C CA . ALA B 1 258 ? 32.239 64.144 -5.368 1.00 14.55 236 ALA B CA 1
ATOM 3220 C C . ALA B 1 258 ? 31.175 64.208 -6.492 1.00 14.76 236 ALA B C 1
ATOM 3221 O O . ALA B 1 258 ? 30.082 63.582 -6.419 1.00 14.46 236 ALA B O 1
ATOM 3223 N N . SER B 1 259 ? 31.490 64.981 -7.545 1.00 13.76 237 SER B N 1
ATOM 3224 C CA . SER B 1 259 ? 30.535 65.304 -8.614 1.00 14.73 237 SER B CA 1
ATOM 3225 C C . SER B 1 259 ? 29.998 64.125 -9.442 1.00 14.85 237 SER B C 1
ATOM 3226 O O . SER B 1 259 ? 28.926 64.211 -10.088 1.00 14.87 237 SER B O 1
ATOM 3229 N N . TYR B 1 260 ? 30.669 62.966 -9.365 1.00 13.64 238 TYR B N 1
ATOM 3230 C CA . TYR B 1 260 ? 30.084 61.770 -10.010 1.00 12.70 238 TYR B CA 1
ATOM 3231 C C . TYR B 1 260 ? 29.655 60.694 -9.018 1.00 12.47 238 TYR B C 1
ATOM 3232 O O . TYR B 1 260 ? 29.376 59.571 -9.414 1.00 13.27 238 TYR B O 1
ATOM 3241 N N . VAL B 1 261 ? 29.587 61.072 -7.749 1.00 12.14 239 VAL B N 1
ATOM 3242 C CA . VAL B 1 261 ? 29.229 60.171 -6.697 1.00 11.94 239 VAL B CA 1
ATOM 3243 C C . VAL B 1 261 ? 27.785 60.473 -6.280 1.00 10.25 239 VAL B C 1
ATOM 3244 O O . VAL B 1 261 ? 27.516 61.485 -5.719 1.00 10.16 239 VAL B O 1
ATOM 3248 N N . THR B 1 262 ? 26.887 59.565 -6.549 1.00 9.58 240 THR B N 1
ATOM 3249 C CA . THR B 1 262 ? 25.549 59.753 -6.063 1.00 10.69 240 THR B CA 1
ATOM 3250 C C . THR B 1 262 ? 24.911 58.402 -5.892 1.00 10.52 240 THR B C 1
ATOM 3251 O O . THR B 1 262 ? 25.185 57.494 -6.652 1.00 11.82 240 THR B O 1
ATOM 3255 N N . GLY B 1 263 ? 24.118 58.254 -4.866 1.00 10.28 241 GLY B N 1
ATOM 3256 C CA . GLY B 1 263 ? 23.571 56.944 -4.543 1.00 11.96 241 GLY B CA 1
ATOM 3257 C C . GLY B 1 263 ? 24.586 56.029 -3.851 1.00 13.44 241 GLY B C 1
ATOM 3258 O O . GLY B 1 263 ? 24.343 54.844 -3.714 1.00 17.14 241 GLY B O 1
ATOM 3259 N N . SER B 1 264 ? 25.654 56.587 -3.298 1.00 15.05 242 SER B N 1
ATOM 3260 C CA . SER B 1 264 ? 26.669 55.775 -2.623 1.00 14.92 242 SER B CA 1
ATOM 3261 C C . SER B 1 264 ? 26.561 55.966 -1.146 1.00 14.14 242 SER B C 1
ATOM 3262 O O . SER B 1 264 ? 26.080 56.997 -0.658 1.00 10.71 242 SER B O 1
ATOM 3265 N N . ILE B 1 265 ? 27.063 54.984 -0.403 1.00 13.83 243 ILE B N 1
ATOM 3266 C CA . ILE B 1 265 ? 26.981 55.031 1.043 1.00 12.42 243 ILE B CA 1
ATOM 3267 C C . ILE B 1 265 ? 28.370 54.663 1.552 1.00 14.79 243 ILE B C 1
ATOM 3268 O O . ILE B 1 265 ? 28.878 53.548 1.275 1.00 13.85 243 ILE B O 1
ATOM 3273 N N . LEU B 1 266 ? 28.975 55.610 2.255 1.00 13.12 244 LEU B N 1
ATOM 3274 C CA . LEU B 1 266 ? 30.365 55.510 2.653 1.00 12.32 244 LEU B CA 1
ATOM 3275 C C . LEU B 1 266 ? 30.487 55.147 4.129 1.00 11.47 244 LEU B C 1
ATOM 3276 O O . LEU B 1 266 ? 29.981 55.866 4.980 1.00 11.00 244 LEU B O 1
ATOM 3281 N N . ASN B 1 267 ? 31.133 54.019 4.456 1.00 11.43 245 ASN B N 1
ATOM 3282 C CA . ASN B 1 267 ? 31.237 53.617 5.891 1.00 12.65 245 ASN B CA 1
ATOM 3283 C C . ASN B 1 267 ? 32.300 54.457 6.566 1.00 13.37 245 ASN B C 1
ATOM 3284 O O . ASN B 1 267 ? 33.319 54.694 5.903 1.00 13.73 245 ASN B O 1
ATOM 3289 N N . VAL B 1 268 ? 32.079 54.962 7.812 1.00 11.96 246 VAL B N 1
ATOM 3290 C CA . VAL B 1 268 ? 33.086 55.751 8.514 1.00 12.68 246 VAL B CA 1
ATOM 3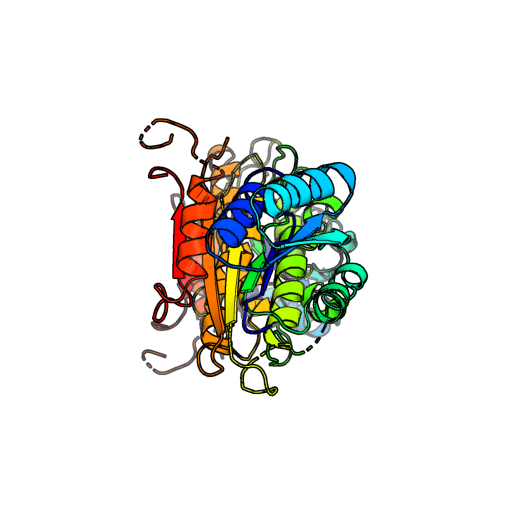291 C C . VAL B 1 268 ? 33.208 55.090 9.887 1.00 13.04 246 VAL B C 1
ATOM 3292 O O . VAL B 1 268 ? 32.612 55.545 10.832 1.00 12.09 246 VAL B O 1
ATOM 3296 N N . SER B 1 269 ? 33.930 53.961 9.921 1.00 11.73 247 SER B N 1
ATOM 3297 C CA . SER B 1 269 ? 33.749 52.918 10.931 1.00 12.52 247 SER B CA 1
ATOM 3298 C C . SER B 1 269 ? 35.091 52.373 11.475 1.00 11.68 247 SER B C 1
ATOM 3299 O O . SER B 1 269 ? 35.115 51.498 12.328 1.00 13.03 247 SER B O 1
ATOM 3302 N N . GLY B 1 270 ? 36.211 52.870 10.978 1.00 13.94 248 GLY B N 1
ATOM 3303 C CA . GLY B 1 270 ? 37.520 52.307 11.433 1.00 13.42 248 GLY B CA 1
ATOM 3304 C C . GLY B 1 270 ? 37.683 50.799 11.119 1.00 13.99 248 GLY B C 1
ATOM 3305 O O . GLY B 1 270 ? 38.490 50.096 11.793 1.00 13.50 248 GLY B O 1
ATOM 3306 N N . GLY B 1 271 ? 36.966 50.321 10.103 1.00 13.11 249 GLY B N 1
ATOM 3307 C CA . GLY B 1 271 ? 37.019 48.896 9.694 1.00 13.96 249 GLY B CA 1
ATOM 3308 C C . GLY B 1 271 ? 35.834 48.048 10.153 1.00 14.05 249 GLY B C 1
ATOM 3309 O O . GLY B 1 271 ? 35.667 46.937 9.706 1.00 15.24 249 GLY B O 1
ATOM 3310 N N . ARG B 1 272 ? 35.022 48.564 11.052 1.00 13.39 250 ARG B N 1
ATOM 3311 C CA . ARG B 1 272 ? 33.839 47.875 11.523 1.00 17.05 250 ARG B CA 1
ATOM 3312 C C . ARG B 1 272 ? 32.708 47.762 10.454 1.00 19.42 250 ARG B C 1
ATOM 3313 O O . ARG B 1 272 ? 32.054 46.649 10.467 1.00 19.02 250 ARG B O 1
#

B-factor: mean 19.15, std 8.75, range [8.06, 69.81]

Solvent-accessible surface area: 18037 Å² total

Radius of gyration: 23.15 Å; Cα contacts (8 Å, |Δi|>4): 1080; chains: 2; bounding box: 56×67×47 Å

InterPro domains:
  IPR002347 Short-chain dehydrogenase/reductase SDR [PF13561] (14-249)
  IPR002347 Short-chain dehydrogenase/reductase SDR [PR00080] (81-92)
  IPR002347 Short-chain dehydrogenase/reductase SDR [PR00080] (138-146)
  IPR002347 Short-chain dehydrogenase/reductase SDR [PR00080] (159-178)
  IPR002347 Short-chain dehydrogenase/reductase SDR [PR00081] (6-23)
  IPR002347 Short-chain dehydrogenase/reductase SDR [PR00081] (81-92)
  IPR002347 Short-chain dehydrogenase/reductase SDR [PR00081] (132-148)
  IPR002347 Short-chain dehydrogenase/reductase SDR [PR00081] (159-178)
  IPR002347 Short-chain dehydrogenase/reductase SDR [PR00081] (180-197)
  IPR002347 Short-chain dehydrogenase/reductase SDR [PR00081] (214-234)
  IPR036291 NAD(P)-binding domain superfamily [SSF51735] (6-249)
  IPR057326 Ketoreductase domain [SM00822] (5-194)

Foldseek 3Di:
DPFAEEEQAQLLDFQNLLLQQVCQVVGYAYEREHEDDPVSSVVSQVVSVVVVGHYDYQYAQLLDLVRLVVLVVVCVPPVAHAEYEAPDADFDFFAAPVPDPVVLVSLSRLPVSSLSNVVSRCCSFLVNPHDAHEYEYEAALLPVQSHRGPSSNNVSRVSVLVSQLVVQVVRVVRRYAGEYEHEYAACVACDDHHNNQVSVVRVCRRDCVCVVDHSYYHYRYNRD/DAEEEQAQLLDFQNLLLLQVCQVVPYAYEREHEDDCPSVVVSQVVSVVVPGHYYYQYAQLLDLVRQVVVVVCCVVPVAHAEYEADWDDFDFFAAPVPDPVVLVSLSRLPVSVVSNVVSNCCCFVVNPRQAHEYEYEAALLPVQSHRGPNSSNVSRVSVLVVQQVVQVVRVVRRYAGEYEHEYADCEPDDHHNNQVSVVRVCRRDCVCVVDHSYYHYRHHHD

Secondary structure (DSSP, 8-state):
--S-EEEETTTTSHHHHHHHHHHHHTT-EEEEEESS-HHHHHHHHHHHHHTT-EEEEEE--TT-HHHHH--HHHHHHHS---EEEE----------TT--HHHHH--IIIIIHHHHHHHHHHH--GGGT---EEEEEE---TTT--TTT-HHHHHHHHHHHHHHHHHHHHHGGGTEEEEEEEE-S----------HHHHHHHHHHHSGGGTT--S-EEEESTT-/--EEEETTTTSHHHHHHHHHHHHTT-EEEEEESS--HHHHHHHHHHHHTT--EEEEE--TT-HHHH---HHHHHHHS---EEEE----------TT--HHHHH--IIIIIHHHHHHHHHHH--GGGT---EEEEEE---TTT--TTT-HHHHHHHHHHHHHHHHHHHHHGGGTEEEEEEEE-S---------HHHHHHHHHHHSGGGTT--S-EEEESTT-